Protein AF-A0A6U9TUX7-F1 (afdb_monomer)

Structure (mmCIF, N/CA/C/O backbone):
data_AF-A0A6U9TUX7-F1
#
_entry.id   AF-A0A6U9TUX7-F1
#
loop_
_atom_site.group_PDB
_atom_site.id
_atom_site.type_symbol
_atom_site.label_atom_id
_atom_site.label_alt_id
_atom_site.label_comp_id
_atom_site.label_asym_id
_atom_site.label_entity_id
_atom_site.label_seq_id
_atom_site.pdbx_PDB_ins_code
_atom_site.Cartn_x
_atom_site.Cartn_y
_atom_site.Cartn_z
_atom_site.occupancy
_atom_site.B_iso_or_equiv
_atom_site.auth_seq_id
_atom_site.auth_comp_id
_atom_site.auth_asym_id
_atom_site.auth_atom_id
_atom_site.pdbx_PDB_model_num
ATOM 1 N N . ASP A 1 1 ? -44.019 42.813 38.191 1.00 37.12 1 ASP A N 1
ATOM 2 C CA . ASP A 1 1 ? -45.471 42.602 38.228 1.00 37.12 1 ASP A CA 1
ATOM 3 C C . ASP A 1 1 ? -46.023 42.311 36.847 1.00 37.12 1 ASP A C 1
ATOM 5 O O . ASP A 1 1 ? -45.938 43.153 35.969 1.00 37.12 1 ASP A O 1
ATOM 9 N N . GLN A 1 2 ? -46.451 41.054 36.712 1.00 35.84 2 GLN A N 1
ATOM 10 C CA . GLN A 1 2 ? -47.570 40.466 35.961 1.00 35.84 2 GLN A CA 1
ATOM 11 C C . GLN A 1 2 ? -48.040 40.980 34.583 1.00 35.84 2 GLN A C 1
ATOM 13 O O . GLN A 1 2 ? -48.260 42.166 34.364 1.00 35.84 2 GLN A O 1
ATOM 18 N N . SER A 1 3 ? -48.413 39.961 33.789 1.00 36.44 3 SER A N 1
ATOM 19 C CA . SER A 1 3 ? -49.517 39.830 32.807 1.00 36.44 3 SER A CA 1
ATOM 20 C C . SER A 1 3 ? -49.050 39.675 31.349 1.00 36.44 3 SER A C 1
ATOM 22 O O . SER A 1 3 ? -48.390 40.550 30.807 1.00 36.44 3 SER A O 1
ATOM 24 N N . GLU A 1 4 ? -49.078 38.468 30.766 1.00 45.88 4 GLU A N 1
ATOM 25 C CA . GLU A 1 4 ? -50.211 37.635 30.280 1.00 45.88 4 GLU A CA 1
ATOM 26 C C . GLU A 1 4 ? -50.813 38.077 28.927 1.00 45.88 4 GLU A C 1
ATOM 28 O O . GLU A 1 4 ? -51.352 39.169 28.798 1.00 45.88 4 GLU A O 1
ATOM 33 N N . SER A 1 5 ? -50.761 37.180 27.929 1.00 39.22 5 SER A N 1
ATOM 34 C CA . SER A 1 5 ? -51.837 36.787 26.976 1.00 39.22 5 SER A CA 1
ATOM 35 C C . SER A 1 5 ? -51.189 35.979 25.829 1.00 39.22 5 SER A C 1
ATOM 37 O O . SER A 1 5 ? -50.202 36.415 25.251 1.00 39.22 5 SER A O 1
ATOM 39 N N . VAL A 1 6 ? -51.435 34.673 25.664 1.00 38.38 6 VAL A N 1
ATOM 40 C CA . VAL A 1 6 ? -52.617 33.936 25.148 1.00 38.38 6 VAL A CA 1
ATOM 41 C C . VAL A 1 6 ? -52.826 34.083 23.626 1.00 38.38 6 VAL A C 1
ATOM 43 O O . VAL A 1 6 ? -52.780 35.173 23.073 1.00 38.38 6 VAL A O 1
ATOM 46 N N . ALA A 1 7 ? -53.021 32.918 22.991 1.00 37.53 7 ALA A N 1
ATOM 47 C CA . ALA A 1 7 ? -53.020 32.572 21.560 1.00 37.53 7 ALA A CA 1
ATOM 48 C C . ALA A 1 7 ? -54.202 33.152 20.733 1.00 37.53 7 ALA A C 1
ATOM 50 O O . ALA A 1 7 ? -55.042 33.844 21.310 1.00 37.53 7 ALA A O 1
ATOM 51 N N . PRO A 1 8 ? -54.327 32.863 19.409 1.00 52.88 8 PRO A N 1
ATOM 52 C CA . PRO A 1 8 ? -54.899 31.573 18.970 1.00 52.88 8 PRO A CA 1
ATOM 53 C C . PRO A 1 8 ? -54.419 30.999 17.610 1.00 52.88 8 PRO A C 1
ATOM 55 O O . PRO A 1 8 ? -53.768 31.647 16.796 1.00 52.88 8 PRO A O 1
ATOM 58 N N . LEU A 1 9 ? -54.814 29.736 17.407 1.00 42.41 9 LEU A N 1
ATOM 59 C CA . LEU A 1 9 ? -54.862 28.950 16.168 1.00 42.41 9 LEU A CA 1
ATOM 60 C C . LEU A 1 9 ? -55.749 29.586 15.084 1.00 42.41 9 LEU A C 1
ATOM 62 O O . LEU A 1 9 ? -56.816 30.095 15.419 1.00 42.41 9 LEU A O 1
ATOM 66 N N . ASP A 1 10 ? -55.422 29.360 13.804 1.00 34.91 10 ASP A N 1
ATOM 67 C CA . ASP A 1 10 ? -56.459 29.143 12.787 1.00 34.91 10 ASP A CA 1
ATOM 68 C C . ASP A 1 10 ? -56.016 28.212 11.642 1.00 34.91 10 ASP A C 1
ATOM 70 O O . ASP A 1 10 ? -54.842 28.133 11.277 1.00 34.91 10 ASP A O 1
ATOM 74 N N . ARG A 1 11 ? -56.991 27.461 11.124 1.00 39.28 11 ARG A N 1
ATOM 75 C CA . ARG A 1 11 ? -56.898 26.442 10.069 1.00 39.28 11 ARG A CA 1
ATOM 76 C C . ARG A 1 11 ? -57.222 27.057 8.703 1.00 39.28 11 ARG A C 1
ATOM 78 O O . ARG A 1 11 ? -58.101 27.900 8.597 1.00 39.28 11 ARG A O 1
ATOM 85 N N . GLY A 1 12 ? -56.650 26.510 7.630 1.00 28.91 12 GLY A N 1
ATOM 86 C CA . GLY A 1 12 ? -57.128 26.756 6.265 1.00 28.91 12 GLY A CA 1
ATOM 87 C C . GLY A 1 12 ? -56.536 25.771 5.260 1.00 28.91 12 GLY A C 1
ATOM 88 O O . GLY A 1 12 ? -55.324 25.688 5.116 1.00 28.91 12 GLY A O 1
ATOM 89 N N . ALA A 1 13 ? -57.401 24.996 4.607 1.00 33.38 13 ALA A N 1
ATOM 90 C CA . ALA A 1 13 ? -57.084 23.932 3.656 1.00 33.38 13 ALA A CA 1
ATOM 91 C C . ALA A 1 13 ? -57.225 24.383 2.183 1.00 33.38 13 ALA A C 1
ATOM 93 O O . ALA A 1 13 ? -57.753 25.459 1.914 1.00 33.38 13 ALA A O 1
ATOM 94 N N . THR A 1 14 ? -56.872 23.464 1.261 1.00 31.52 14 THR A N 1
ATOM 95 C CA . THR A 1 14 ? -57.057 23.441 -0.221 1.00 31.52 14 THR A CA 1
ATOM 96 C C . THR A 1 14 ? -56.162 24.401 -1.027 1.00 31.52 14 THR A C 1
ATOM 98 O O . THR A 1 14 ? -56.011 25.551 -0.660 1.00 31.52 14 THR A O 1
ATOM 101 N N . SER A 1 15 ? -55.489 24.027 -2.126 1.00 28.44 15 SER A N 1
ATOM 102 C CA . SER A 1 15 ? -55.897 23.190 -3.264 1.00 28.44 15 SER A CA 1
ATOM 103 C C . SER A 1 15 ? -54.689 22.769 -4.129 1.00 28.44 15 SER A C 1
ATOM 105 O O . SER A 1 15 ? -53.677 23.460 -4.187 1.00 28.44 15 SER A O 1
ATOM 107 N N . MET A 1 16 ? -54.863 21.658 -4.851 1.00 30.86 16 MET A N 1
ATOM 108 C CA . MET A 1 16 ? -53.986 21.083 -5.874 1.00 30.86 16 MET A CA 1
ATOM 109 C C . MET A 1 16 ? -53.647 22.049 -7.023 1.00 30.86 16 MET A C 1
ATOM 111 O O . MET A 1 16 ? -54.524 22.744 -7.532 1.00 30.86 16 MET A O 1
ATOM 115 N N . SER A 1 17 ? -52.415 21.966 -7.529 1.00 29.80 17 SER A N 1
ATOM 116 C CA . SER A 1 17 ? -52.140 22.069 -8.965 1.00 29.80 17 SER A CA 1
ATOM 117 C C . SER A 1 17 ? -50.951 21.181 -9.333 1.00 29.80 17 SER A C 1
ATOM 119 O O . SER A 1 17 ? -49.927 21.127 -8.657 1.00 29.80 17 SER A O 1
ATOM 121 N N . THR A 1 18 ? -51.178 20.393 -10.372 1.00 32.88 18 THR A N 1
ATOM 122 C CA . THR A 1 18 ? -50.268 19.464 -11.025 1.00 32.88 18 THR A CA 1
ATOM 123 C C . THR A 1 18 ? -49.424 20.218 -12.042 1.00 32.88 18 THR A C 1
ATOM 125 O O . THR A 1 18 ? -49.983 20.702 -13.021 1.00 32.88 18 THR A O 1
ATOM 128 N N . GLU A 1 19 ? -48.102 20.226 -11.889 1.00 29.78 19 GLU A N 1
ATOM 129 C CA . GLU A 1 19 ? -47.196 20.438 -13.021 1.00 29.78 19 GLU A CA 1
ATOM 130 C C . GLU A 1 19 ? -46.055 19.423 -12.986 1.00 29.78 19 GLU A C 1
ATOM 132 O O . GLU A 1 19 ? -45.085 19.501 -12.234 1.00 29.78 19 GLU A O 1
ATOM 137 N N . SER A 1 20 ? -46.221 18.424 -13.846 1.00 31.47 20 SER A N 1
ATOM 138 C CA . SER A 1 20 ? -45.180 17.537 -14.325 1.00 31.47 20 SER A CA 1
ATOM 139 C C . SER A 1 20 ? -44.205 18.324 -15.204 1.00 31.47 20 SER A C 1
ATOM 141 O O . SER A 1 20 ? -44.568 18.744 -16.302 1.00 31.47 20 SER A O 1
ATOM 143 N N . SER A 1 21 ? -42.944 18.444 -14.792 1.00 31.64 21 SER A N 1
ATOM 144 C CA . SER A 1 21 ? -41.850 18.659 -15.742 1.00 31.64 21 SER A CA 1
ATOM 145 C C . SER A 1 21 ? -40.782 17.591 -15.525 1.00 31.64 21 SER A C 1
ATOM 147 O O . SER A 1 21 ? -39.912 17.661 -14.660 1.00 31.64 21 SER A O 1
ATOM 149 N N . GLY A 1 22 ? -40.907 16.524 -16.314 1.00 33.47 22 GLY A N 1
ATOM 150 C CA . GLY A 1 22 ? -39.870 15.521 -16.460 1.00 33.47 22 GLY A CA 1
ATOM 151 C C . GLY A 1 22 ? -38.689 16.126 -17.210 1.00 33.47 22 GLY A C 1
ATOM 152 O O . GLY A 1 22 ? -38.724 16.251 -18.430 1.00 33.47 22 GLY A O 1
ATOM 153 N N . LYS A 1 23 ? -37.624 16.466 -16.484 1.00 29.89 23 LYS A N 1
ATOM 154 C CA . LYS A 1 23 ? -36.278 16.580 -17.052 1.00 29.89 23 LYS A CA 1
ATOM 155 C C . LYS A 1 23 ? -35.500 15.327 -16.673 1.00 29.89 23 LYS A C 1
ATOM 157 O O . LYS A 1 23 ? -34.828 15.263 -15.650 1.00 29.89 23 LYS A O 1
ATOM 162 N N . SER A 1 24 ? -35.640 14.308 -17.517 1.00 29.78 24 SER A N 1
ATOM 163 C CA . SER A 1 24 ? -34.756 13.147 -17.540 1.00 29.78 24 SER A CA 1
ATOM 164 C C . SER A 1 24 ? -33.370 13.617 -17.989 1.00 29.78 24 SER A C 1
ATOM 166 O O . SER A 1 24 ? -33.094 13.749 -19.181 1.00 29.78 24 SER A O 1
ATOM 168 N N . HIS A 1 25 ? -32.494 13.916 -17.030 1.00 29.45 25 HIS A N 1
ATOM 169 C CA . HIS A 1 25 ? -31.063 13.928 -17.293 1.00 29.45 25 HIS A CA 1
ATOM 170 C C . HIS A 1 25 ? -30.615 12.473 -17.446 1.00 29.45 25 HIS A C 1
ATOM 172 O O . HIS A 1 25 ? -30.308 11.785 -16.475 1.00 29.45 25 HIS A O 1
ATOM 178 N N . ASN A 1 26 ? -30.596 12.006 -18.695 1.00 27.42 26 ASN A N 1
ATOM 179 C CA . ASN A 1 26 ? -29.878 10.807 -19.110 1.00 27.42 26 ASN A CA 1
ATOM 180 C C . ASN A 1 26 ? -28.367 11.053 -18.953 1.00 27.42 26 ASN A C 1
ATOM 182 O O . ASN A 1 26 ? -27.644 11.285 -19.920 1.00 27.42 26 ASN A O 1
ATOM 186 N N . LEU A 1 27 ? -27.875 11.010 -17.714 1.00 32.66 27 LEU A N 1
ATOM 187 C CA . LEU A 1 27 ? -26.478 10.689 -17.459 1.00 32.66 27 LEU A CA 1
ATOM 188 C C . LEU A 1 27 ? -26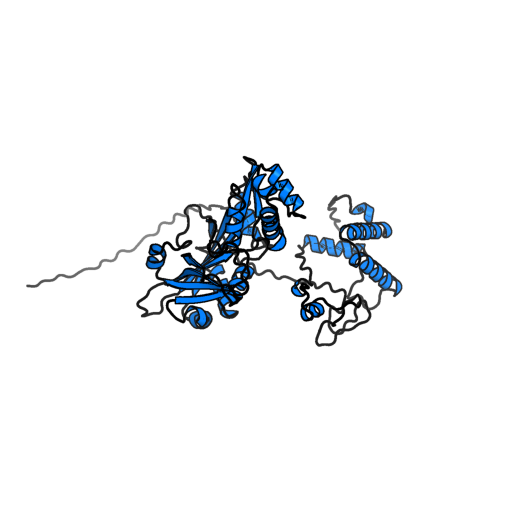.326 9.211 -17.799 1.00 32.66 27 LEU A C 1
ATOM 190 O O . LEU A 1 27 ? -26.900 8.354 -17.127 1.00 32.66 27 LEU A O 1
ATOM 194 N N . GLY A 1 28 ? -25.614 8.926 -18.889 1.00 28.08 28 GLY A N 1
ATOM 195 C CA . GLY A 1 28 ? -25.338 7.573 -19.356 1.00 28.08 28 GLY A CA 1
ATOM 196 C C . GLY A 1 28 ? -24.669 6.740 -18.265 1.00 28.08 28 GLY A C 1
ATOM 197 O O . GLY A 1 28 ? -23.447 6.712 -18.149 1.00 28.08 28 GLY A O 1
ATOM 198 N N . ARG A 1 29 ? -25.479 6.047 -17.461 1.00 33.28 29 ARG A N 1
ATOM 199 C CA . ARG A 1 29 ? -25.036 5.047 -16.493 1.00 33.28 29 ARG A CA 1
ATOM 200 C C . ARG A 1 29 ? -24.576 3.823 -17.268 1.00 33.28 29 ARG A C 1
ATOM 202 O O . ARG A 1 29 ? -25.383 2.997 -17.681 1.00 33.28 29 ARG A O 1
ATOM 209 N N . ARG A 1 30 ? -23.267 3.706 -17.471 1.00 31.27 30 ARG A N 1
ATOM 210 C CA . ARG A 1 30 ? -22.653 2.445 -17.885 1.00 31.27 30 ARG A CA 1
ATOM 211 C C . ARG A 1 30 ? -22.274 1.672 -16.629 1.00 31.27 30 ARG A C 1
ATOM 213 O O . ARG A 1 30 ? -21.328 2.031 -15.938 1.00 31.27 30 ARG A O 1
ATOM 220 N N . SER A 1 31 ? -23.058 0.640 -16.331 1.00 32.00 31 SER A N 1
ATOM 221 C CA . SER A 1 31 ? -22.657 -0.434 -15.425 1.00 32.00 31 SER A CA 1
ATOM 222 C C . SER A 1 31 ? -21.569 -1.247 -16.130 1.00 32.00 31 SER A C 1
ATOM 224 O O . SER A 1 31 ? -21.747 -1.640 -17.283 1.00 32.00 31 SER A O 1
ATOM 226 N N . LEU A 1 32 ? -20.422 -1.430 -15.479 1.00 31.48 32 LEU A N 1
ATOM 227 C CA . LEU A 1 32 ? -19.324 -2.259 -15.973 1.00 31.48 32 LEU A CA 1
ATOM 228 C C . LEU A 1 32 ? -19.167 -3.444 -15.019 1.00 31.48 32 LEU A C 1
ATOM 230 O O . LEU A 1 32 ? -19.036 -3.240 -13.816 1.00 31.48 32 LEU A O 1
ATOM 234 N N . SER A 1 33 ? -19.206 -4.661 -15.566 1.00 32.78 33 SER A N 1
ATOM 235 C CA . SER A 1 33 ? -19.021 -5.909 -14.814 1.00 32.78 33 SER A CA 1
ATOM 236 C C . SER A 1 33 ? -17.537 -6.303 -14.752 1.00 32.78 33 SER A C 1
ATOM 238 O O . SER A 1 33 ? -16.807 -6.130 -15.728 1.00 32.78 33 SER A O 1
ATOM 240 N N . ALA A 1 34 ? -17.113 -6.854 -13.613 1.00 38.94 34 ALA A N 1
ATOM 241 C CA . ALA A 1 34 ? -15.728 -6.986 -13.150 1.00 38.94 34 ALA A CA 1
ATOM 242 C C . ALA A 1 34 ? -14.791 -7.983 -13.868 1.00 38.94 34 ALA A C 1
ATOM 244 O O . ALA A 1 34 ? -15.179 -9.099 -14.216 1.00 38.94 34 ALA A O 1
ATOM 245 N N . ALA A 1 35 ? -13.507 -7.618 -13.899 1.00 31.94 35 ALA A N 1
ATOM 246 C CA . ALA A 1 35 ? -12.384 -8.441 -13.438 1.00 31.94 35 ALA A CA 1
ATOM 247 C C . ALA A 1 35 ? -11.188 -7.494 -13.188 1.00 31.94 35 ALA A C 1
ATOM 249 O O . ALA A 1 35 ? -10.764 -6.816 -14.121 1.00 31.94 35 ALA A O 1
ATOM 250 N N . ASN A 1 36 ? -10.670 -7.455 -11.949 1.00 41.56 36 ASN A N 1
ATOM 251 C CA . ASN A 1 36 ? -9.568 -6.620 -11.409 1.00 41.56 36 ASN A CA 1
ATOM 252 C C . ASN A 1 36 ? -10.001 -5.338 -10.666 1.00 41.56 36 ASN A C 1
ATOM 254 O O . ASN A 1 36 ? -9.870 -4.226 -11.174 1.00 41.56 36 ASN A O 1
ATOM 258 N N . ASP A 1 37 ? -10.426 -5.482 -9.410 1.00 46.00 37 ASP A N 1
ATOM 259 C CA . ASP A 1 37 ? -11.011 -4.392 -8.607 1.00 46.00 37 ASP A CA 1
ATOM 260 C C . ASP A 1 37 ? -10.024 -3.346 -8.047 1.00 46.00 37 ASP A C 1
ATOM 262 O O . ASP A 1 37 ? -10.458 -2.396 -7.405 1.00 46.00 37 ASP A O 1
ATOM 266 N N . LEU A 1 38 ? -8.720 -3.432 -8.345 1.00 45.34 38 LEU A N 1
ATOM 267 C CA . LEU A 1 38 ? -7.813 -2.273 -8.251 1.00 45.34 38 LEU A CA 1
ATOM 268 C C . LEU A 1 38 ? -7.415 -1.701 -9.620 1.00 45.34 38 LEU A C 1
ATOM 270 O O . LEU A 1 38 ? -7.101 -0.519 -9.705 1.00 45.34 38 LEU A O 1
ATOM 274 N N . GLN A 1 39 ? -7.583 -2.427 -10.736 1.00 49.56 39 GLN A N 1
ATOM 275 C CA . GLN A 1 39 ? -7.437 -1.807 -12.064 1.00 49.56 39 GLN A CA 1
ATOM 276 C C . GLN A 1 39 ? -8.504 -0.734 -12.332 1.00 49.56 39 GLN A C 1
ATOM 278 O O . GLN A 1 39 ? -8.325 0.068 -13.242 1.00 49.56 39 GLN A O 1
ATOM 283 N N . ILE A 1 40 ? -9.599 -0.684 -11.568 1.00 46.38 40 ILE A N 1
ATOM 284 C CA . ILE A 1 40 ? -10.685 0.287 -11.766 1.00 46.38 40 ILE A CA 1
ATOM 285 C C . ILE A 1 40 ? -10.244 1.714 -11.394 1.00 46.38 40 ILE A C 1
ATOM 287 O O . ILE A 1 40 ? -10.511 2.641 -12.161 1.00 46.38 40 ILE A O 1
ATOM 291 N N . GLY A 1 41 ? -9.507 1.890 -10.289 1.00 43.38 41 GLY A N 1
ATOM 292 C CA . GLY A 1 41 ? -8.914 3.186 -9.927 1.00 43.38 41 GLY A CA 1
ATOM 293 C C . GLY A 1 41 ? -7.841 3.617 -10.929 1.00 43.38 41 GLY A C 1
ATOM 294 O O . GLY A 1 41 ? -7.868 4.733 -11.447 1.00 43.38 41 GLY A O 1
ATOM 295 N N . TRP A 1 42 ? -6.972 2.682 -11.316 1.00 48.12 42 TRP A N 1
ATOM 296 C CA . TRP A 1 42 ? -5.866 2.938 -12.242 1.00 48.12 42 TRP A CA 1
ATOM 297 C C . TRP A 1 42 ? -6.324 3.224 -13.680 1.00 48.12 42 TRP A C 1
ATOM 299 O O . TRP A 1 42 ? -5.827 4.154 -14.313 1.00 48.12 42 TRP A O 1
ATOM 309 N N . ARG A 1 43 ? -7.320 2.494 -14.206 1.00 49.06 43 ARG A N 1
ATOM 310 C CA . ARG A 1 43 ? -7.875 2.761 -15.545 1.00 49.06 43 ARG A CA 1
ATOM 311 C C . ARG A 1 43 ? -8.562 4.121 -15.612 1.00 49.06 43 ARG A C 1
ATOM 313 O O . ARG A 1 43 ? -8.459 4.768 -16.648 1.00 49.06 43 ARG A O 1
ATOM 320 N N . ARG A 1 44 ? -9.231 4.574 -14.541 1.00 45.78 44 ARG A N 1
ATOM 321 C CA . ARG A 1 44 ? -9.832 5.919 -14.498 1.00 45.78 44 ARG A CA 1
ATOM 322 C C . ARG A 1 44 ? -8.801 7.020 -14.279 1.00 45.78 44 ARG A C 1
ATOM 324 O O . ARG A 1 44 ? -8.909 8.039 -14.947 1.00 45.78 44 ARG A O 1
ATOM 331 N N . SER A 1 45 ? -7.788 6.822 -13.436 1.00 50.44 45 SER A N 1
ATOM 332 C CA . SER A 1 45 ? -6.722 7.820 -13.275 1.00 50.44 45 SER A CA 1
ATOM 333 C C . SER A 1 45 ? -5.919 8.016 -14.573 1.00 50.44 45 SER A C 1
ATOM 335 O O . SER A 1 45 ? -5.631 9.149 -14.954 1.00 50.44 45 SER A O 1
ATOM 337 N N . ASN A 1 46 ? -5.725 6.957 -15.370 1.00 50.94 46 ASN A N 1
ATOM 338 C CA . ASN A 1 46 ? -5.206 7.083 -16.741 1.00 50.94 46 ASN A CA 1
ATOM 339 C C . ASN A 1 46 ? -6.144 7.853 -17.694 1.00 50.94 46 ASN A C 1
ATOM 341 O O . ASN A 1 46 ? -5.692 8.369 -18.712 1.00 50.94 46 ASN A O 1
ATOM 345 N N . MET A 1 47 ? -7.448 7.951 -17.402 1.00 46.31 47 MET A N 1
ATOM 346 C CA . MET A 1 47 ? -8.348 8.828 -18.165 1.00 46.31 47 MET A CA 1
ATOM 347 C C . MET A 1 47 ? -8.227 10.297 -17.754 1.00 46.31 47 MET A C 1
ATOM 349 O O . MET A 1 47 ? -8.551 11.161 -18.566 1.00 46.31 47 MET A O 1
ATOM 353 N N . ILE A 1 48 ? -7.789 10.571 -16.523 1.00 55.97 48 ILE A N 1
ATOM 354 C CA . ILE A 1 48 ? -7.654 11.930 -15.984 1.00 55.97 48 ILE A CA 1
ATOM 355 C C . ILE A 1 48 ? -6.307 12.534 -16.389 1.00 55.97 48 ILE A C 1
ATOM 357 O O . ILE A 1 48 ? -6.267 13.695 -16.775 1.00 55.97 48 ILE A O 1
ATOM 361 N N . ASN A 1 49 ? -5.243 11.728 -16.425 1.00 64.81 49 ASN A N 1
ATOM 362 C CA . ASN A 1 49 ? -3.914 12.148 -16.866 1.00 64.81 49 ASN A CA 1
ATOM 363 C C . ASN A 1 49 ? -3.452 11.325 -18.074 1.00 64.81 49 ASN A C 1
ATOM 365 O O . ASN A 1 49 ? -2.608 10.441 -17.947 1.00 64.81 49 ASN A O 1
ATOM 369 N N . LYS A 1 50 ? -3.974 11.650 -19.266 1.00 72.44 50 LYS A N 1
ATOM 370 C CA . LYS A 1 50 ? -3.485 11.093 -20.549 1.00 72.44 50 LYS A CA 1
ATOM 371 C C . LYS A 1 50 ? -2.014 11.415 -20.839 1.00 72.44 50 LYS A C 1
ATOM 373 O O . LYS A 1 50 ? -1.470 10.916 -21.814 1.00 72.44 50 LYS A O 1
ATOM 378 N N . GLU A 1 51 ? -1.407 12.270 -20.029 1.00 91.50 51 GLU A N 1
ATOM 379 C CA . GLU A 1 51 ? -0.036 12.730 -20.199 1.00 91.50 51 GLU A CA 1
ATOM 380 C C . GLU A 1 51 ? 1.000 11.732 -19.690 1.00 91.50 51 GLU A C 1
ATOM 382 O O . GLU A 1 51 ? 2.151 11.864 -20.065 1.00 91.50 51 GLU A O 1
ATOM 387 N N . TRP A 1 52 ? 0.632 10.741 -18.871 1.00 94.69 52 TRP A N 1
ATOM 388 C CA . TRP A 1 52 ? 1.606 9.828 -18.269 1.00 94.69 52 TRP A CA 1
ATOM 389 C C . TRP A 1 52 ? 1.426 8.403 -18.774 1.00 94.69 52 TRP A C 1
ATOM 391 O O . TRP A 1 52 ? 0.387 7.771 -18.565 1.00 94.69 52 TRP A O 1
ATOM 401 N N . GLU A 1 53 ? 2.466 7.889 -19.420 1.00 95.12 53 GLU A N 1
ATOM 402 C CA . GLU A 1 53 ? 2.506 6.549 -19.977 1.00 95.12 53 GLU A CA 1
ATOM 403 C C . GLU A 1 53 ? 3.332 5.626 -19.079 1.00 95.12 53 GLU A C 1
ATOM 405 O O . GLU A 1 53 ? 4.488 5.910 -18.762 1.00 95.12 53 GLU A O 1
ATOM 410 N N . PRO A 1 54 ? 2.762 4.503 -18.629 1.00 94.88 54 PRO A N 1
ATOM 411 C CA . PRO A 1 54 ? 3.514 3.555 -17.834 1.00 94.88 54 PRO A CA 1
ATOM 412 C C . PRO A 1 54 ? 4.494 2.736 -18.665 1.00 94.88 54 PRO A C 1
ATOM 414 O O . PRO A 1 54 ? 4.124 2.213 -19.717 1.00 94.88 54 PRO A O 1
ATOM 417 N N . PHE A 1 55 ? 5.685 2.493 -18.120 1.00 95.38 55 PHE A N 1
ATOM 418 C CA . PHE A 1 55 ? 6.598 1.519 -18.709 1.00 95.38 55 PHE A CA 1
ATOM 419 C C . PHE A 1 55 ? 6.035 0.096 -18.620 1.00 95.38 55 PHE A C 1
ATOM 421 O O . PHE A 1 55 ? 5.289 -0.262 -17.697 1.00 95.38 55 PHE A O 1
ATOM 428 N N . ALA A 1 56 ? 6.419 -0.729 -19.596 1.00 91.12 56 ALA A N 1
ATOM 429 C CA . ALA A 1 56 ? 6.258 -2.172 -19.502 1.00 91.12 56 ALA A CA 1
ATOM 430 C C . ALA A 1 56 ? 7.068 -2.718 -18.315 1.00 91.12 56 ALA A C 1
ATOM 432 O O . ALA A 1 56 ? 7.987 -2.072 -17.813 1.00 91.12 56 ALA A O 1
ATOM 433 N N . ARG A 1 57 ? 6.726 -3.926 -17.855 1.00 90.38 57 ARG A N 1
ATOM 434 C CA . ARG A 1 57 ? 7.470 -4.573 -16.771 1.00 90.38 57 ARG A CA 1
ATOM 435 C C . ARG A 1 57 ? 8.926 -4.779 -17.203 1.00 90.38 57 ARG A C 1
ATOM 437 O O . ARG A 1 57 ? 9.166 -5.405 -18.231 1.00 90.38 57 ARG A O 1
ATOM 444 N N . PHE A 1 58 ? 9.864 -4.297 -16.393 1.00 93.69 58 PHE A N 1
ATOM 445 C CA . PHE A 1 58 ? 11.290 -4.536 -16.601 1.00 93.69 58 PHE A CA 1
ATOM 446 C C . PHE A 1 58 ? 11.622 -6.017 -16.415 1.00 93.69 58 PHE A C 1
ATOM 448 O O . PHE A 1 58 ? 11.092 -6.668 -15.511 1.00 93.69 58 PHE A O 1
ATOM 455 N N . SER A 1 59 ? 12.488 -6.547 -17.277 1.00 93.75 59 SER A N 1
ATOM 456 C CA . SER A 1 59 ? 12.952 -7.935 -17.209 1.00 93.75 59 SER A CA 1
ATOM 457 C C . SER A 1 59 ? 14.301 -8.066 -16.502 1.00 93.75 59 SER A C 1
ATOM 459 O O . SER A 1 59 ? 14.633 -9.137 -15.996 1.00 93.75 59 SER A O 1
ATOM 461 N N . SER A 1 60 ? 15.057 -6.968 -16.429 1.00 96.75 60 SER A N 1
ATOM 462 C CA . SER A 1 60 ? 16.382 -6.906 -15.822 1.00 96.75 60 SER A CA 1
ATOM 463 C C . SER A 1 60 ? 16.688 -5.524 -15.225 1.00 96.75 60 SER A C 1
ATOM 465 O O . SER A 1 60 ? 15.986 -4.547 -15.490 1.00 96.75 60 SER A O 1
ATOM 467 N N . MET A 1 61 ? 17.766 -5.436 -14.436 1.00 97.88 61 MET A N 1
ATOM 468 C CA . MET A 1 61 ? 18.311 -4.150 -13.972 1.00 97.88 61 MET A CA 1
ATOM 469 C C . MET A 1 61 ? 18.874 -3.313 -15.132 1.00 97.88 61 MET A C 1
ATOM 471 O O . MET A 1 61 ? 18.741 -2.094 -15.116 1.00 97.88 61 MET A O 1
ATOM 475 N N . GLU A 1 62 ? 19.427 -3.957 -16.166 1.00 98.19 62 GLU A N 1
ATOM 476 C CA . GLU A 1 62 ? 19.936 -3.286 -17.372 1.00 98.19 62 GLU A CA 1
ATOM 477 C C . GLU A 1 62 ? 18.813 -2.548 -18.121 1.00 98.19 62 GLU A C 1
ATOM 479 O O . GLU A 1 62 ? 19.019 -1.441 -18.618 1.00 98.19 62 GLU A O 1
ATOM 484 N N . ASP A 1 63 ? 17.594 -3.104 -18.141 1.00 97.81 63 ASP A N 1
ATOM 485 C CA . ASP A 1 63 ? 16.434 -2.424 -18.733 1.00 97.81 63 ASP A CA 1
ATOM 486 C C . ASP A 1 63 ? 16.099 -1.123 -17.990 1.00 97.81 63 ASP A C 1
ATOM 488 O O . ASP A 1 63 ? 15.752 -0.117 -18.618 1.00 97.81 63 ASP A O 1
ATOM 492 N N . VAL A 1 64 ? 16.197 -1.138 -16.655 1.00 97.88 64 VAL A N 1
ATOM 493 C CA . VAL A 1 64 ? 15.955 0.039 -15.808 1.00 97.88 64 VAL A CA 1
ATOM 494 C C . VAL A 1 64 ? 17.041 1.079 -16.053 1.00 97.88 64 VAL A C 1
ATOM 496 O O . VAL A 1 64 ? 16.712 2.224 -16.352 1.00 97.88 64 VAL A O 1
ATOM 499 N N . GLU A 1 65 ? 18.314 0.680 -16.014 1.00 98.31 65 GLU A N 1
ATOM 500 C CA . GLU A 1 65 ? 19.455 1.559 -16.291 1.00 98.31 65 GLU A CA 1
ATOM 501 C C . GLU A 1 65 ? 19.323 2.228 -17.667 1.00 98.31 65 GLU A C 1
ATOM 503 O O . GLU A 1 65 ? 19.374 3.454 -17.789 1.00 98.31 65 GLU A O 1
ATOM 508 N N . LYS A 1 66 ? 19.075 1.433 -18.714 1.00 98.31 66 LYS A N 1
ATOM 509 C CA . LYS A 1 66 ? 18.881 1.933 -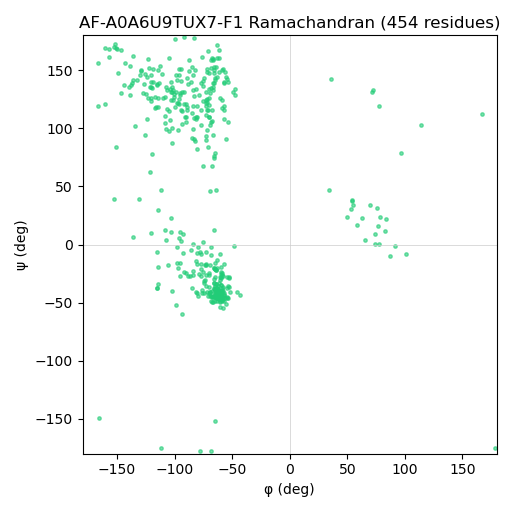20.078 1.00 98.31 66 LYS A CA 1
ATOM 510 C C . LYS A 1 66 ? 17.708 2.905 -20.160 1.00 98.31 66 LYS A C 1
ATOM 512 O O . LYS A 1 66 ? 17.796 3.912 -20.860 1.00 98.31 66 LYS A O 1
ATOM 517 N N . THR A 1 67 ? 16.622 2.625 -19.442 1.00 97.94 67 THR A N 1
ATOM 518 C CA . THR A 1 67 ? 15.467 3.526 -19.363 1.00 97.94 67 THR A CA 1
ATOM 519 C C . THR A 1 67 ? 15.846 4.847 -18.698 1.00 97.94 67 THR A C 1
ATOM 521 O O . THR A 1 67 ? 15.544 5.898 -19.253 1.00 97.94 67 THR A O 1
ATOM 524 N N . MET A 1 68 ? 16.579 4.827 -17.581 1.00 98.19 68 MET A N 1
ATOM 525 C CA . MET A 1 68 ? 17.063 6.050 -16.930 1.00 98.19 68 MET A CA 1
ATOM 526 C C . MET A 1 68 ? 17.934 6.890 -17.876 1.00 98.19 68 MET A C 1
ATOM 528 O O . MET A 1 68 ? 17.704 8.091 -18.015 1.00 98.19 68 MET A O 1
ATOM 532 N N . ARG A 1 69 ? 18.873 6.264 -18.603 1.00 97.94 69 ARG A N 1
ATOM 533 C CA . ARG A 1 69 ? 19.728 6.964 -19.584 1.00 97.94 69 ARG A CA 1
ATOM 534 C C . ARG A 1 69 ? 18.925 7.576 -20.733 1.00 97.94 69 ARG A C 1
ATOM 536 O O . ARG A 1 69 ? 19.186 8.706 -21.126 1.00 97.94 69 ARG A O 1
ATOM 543 N N . ASN A 1 70 ? 17.921 6.867 -21.250 1.00 97.62 70 ASN A N 1
ATOM 544 C CA . ASN A 1 70 ? 17.077 7.365 -22.344 1.00 97.62 70 ASN A CA 1
ATOM 545 C C . ASN A 1 70 ? 16.218 8.579 -21.953 1.00 97.62 70 ASN A C 1
ATOM 547 O O . ASN A 1 70 ? 15.758 9.305 -22.832 1.00 97.62 70 ASN A O 1
ATOM 551 N N . HIS A 1 71 ? 15.996 8.787 -20.655 1.00 97.50 71 HIS A N 1
ATOM 552 C CA . HIS A 1 71 ? 15.168 9.861 -20.112 1.00 97.50 71 HIS A CA 1
ATOM 553 C C . HIS A 1 71 ? 15.983 10.874 -19.287 1.00 97.50 71 HIS A C 1
ATOM 555 O O . HIS A 1 71 ? 15.446 11.500 -18.375 1.00 97.50 71 HIS A O 1
ATOM 561 N N . ASN A 1 72 ? 17.269 11.055 -19.621 1.00 96.75 72 ASN A N 1
ATOM 562 C CA . ASN A 1 72 ? 18.178 12.048 -19.022 1.00 96.75 72 ASN A CA 1
ATOM 563 C C . ASN A 1 72 ? 18.270 11.960 -17.484 1.00 96.75 72 ASN A C 1
ATOM 565 O O . ASN A 1 72 ? 18.298 12.974 -16.784 1.00 96.75 72 ASN A O 1
ATOM 569 N N . CYS A 1 73 ? 18.242 10.738 -16.950 1.00 97.06 73 CYS A N 1
ATOM 570 C CA . CYS A 1 73 ? 18.417 10.442 -15.530 1.00 97.06 73 CYS A CA 1
ATOM 571 C C . CYS A 1 73 ? 19.751 9.706 -15.301 1.00 97.06 73 CYS A C 1
ATOM 573 O O . CYS A 1 73 ? 19.791 8.682 -14.619 1.00 97.06 73 CYS A O 1
ATOM 575 N N . GLU A 1 74 ? 20.850 10.195 -15.889 1.00 97.50 74 GLU A N 1
ATOM 576 C CA . GLU A 1 74 ? 22.171 9.546 -15.847 1.00 97.50 74 GLU A CA 1
ATOM 577 C C . GLU A 1 74 ? 22.679 9.354 -14.419 1.00 97.50 74 GLU A C 1
ATOM 579 O O . GLU A 1 74 ? 23.210 8.295 -14.112 1.00 97.50 74 GLU A O 1
ATOM 584 N N . ASN A 1 75 ? 22.422 10.313 -13.524 1.00 96.62 75 ASN A N 1
ATOM 585 C CA . ASN A 1 75 ? 22.802 10.200 -12.112 1.00 96.62 75 ASN A CA 1
ATOM 586 C C . ASN A 1 75 ? 22.193 8.960 -11.442 1.00 96.62 75 ASN A C 1
ATOM 588 O O . ASN A 1 75 ? 22.846 8.332 -10.619 1.00 96.62 75 ASN A O 1
ATOM 592 N N . VAL A 1 76 ? 20.954 8.606 -11.804 1.00 97.00 76 VAL A N 1
ATOM 593 C CA . VAL A 1 76 ? 20.288 7.397 -11.302 1.00 97.00 76 VAL A CA 1
ATOM 594 C C . VAL A 1 76 ? 20.841 6.163 -12.000 1.00 97.00 76 VAL A C 1
ATOM 596 O O . VAL A 1 76 ? 21.085 5.158 -11.349 1.00 97.00 76 VAL A O 1
ATOM 599 N N . ALA A 1 77 ? 21.062 6.232 -13.316 1.00 97.62 77 ALA A N 1
ATOM 600 C CA . ALA A 1 77 ? 21.625 5.125 -14.088 1.00 97.62 77 ALA A CA 1
ATOM 601 C C . ALA A 1 77 ? 23.042 4.732 -13.632 1.00 97.62 77 ALA A C 1
ATOM 603 O O . ALA A 1 77 ? 23.413 3.565 -13.708 1.00 97.62 77 ALA A O 1
ATOM 604 N N . ASP A 1 78 ? 23.828 5.707 -13.180 1.00 97.62 78 ASP A N 1
ATOM 605 C CA . ASP A 1 78 ? 25.205 5.525 -12.722 1.00 97.62 78 ASP A CA 1
ATOM 606 C C . ASP A 1 78 ? 25.299 5.108 -11.241 1.00 97.62 78 ASP A C 1
ATOM 608 O O . ASP A 1 78 ? 26.401 4.817 -10.774 1.00 97.62 78 ASP A O 1
ATOM 612 N N . ASP A 1 79 ? 24.174 5.043 -10.514 1.00 97.88 79 ASP A N 1
ATOM 613 C CA . ASP A 1 79 ? 24.072 4.514 -9.149 1.00 97.88 79 ASP A CA 1
ATOM 614 C C . ASP A 1 79 ? 23.465 3.092 -9.166 1.00 97.88 79 ASP A C 1
ATOM 616 O O . ASP A 1 79 ? 22.239 2.928 -9.241 1.00 97.88 79 ASP A O 1
ATOM 620 N N . PRO A 1 80 ? 24.293 2.031 -9.060 1.00 97.44 80 PRO A N 1
ATOM 621 C CA . PRO A 1 80 ? 23.810 0.654 -9.090 1.00 97.44 80 PRO A CA 1
ATOM 622 C C . PRO A 1 80 ? 22.827 0.327 -7.961 1.00 97.44 80 PRO A C 1
ATOM 624 O O . PRO A 1 80 ? 21.941 -0.505 -8.157 1.00 97.44 80 PRO A O 1
ATOM 627 N N . GLU A 1 81 ? 22.957 0.971 -6.795 1.00 96.44 81 GLU A N 1
ATOM 628 C CA . GLU A 1 81 ? 22.066 0.735 -5.657 1.00 96.44 81 GLU A CA 1
ATOM 629 C C . GLU A 1 81 ? 20.679 1.334 -5.934 1.00 96.44 81 GLU A C 1
ATOM 631 O O . GLU A 1 81 ? 19.660 0.691 -5.661 1.00 96.44 81 GLU A O 1
ATOM 636 N N . ALA A 1 82 ? 20.621 2.531 -6.530 1.00 97.31 82 ALA A N 1
ATOM 637 C CA . ALA A 1 82 ? 19.364 3.156 -6.942 1.00 97.31 82 ALA A CA 1
ATOM 638 C C . ALA A 1 82 ? 18.650 2.316 -8.013 1.00 97.31 82 ALA A C 1
ATOM 640 O O . ALA A 1 82 ? 17.453 2.037 -7.888 1.00 97.31 82 ALA A O 1
ATOM 641 N N . VAL A 1 83 ? 19.389 1.851 -9.030 1.00 98.12 83 VAL A N 1
ATOM 642 C CA . VAL A 1 83 ? 18.858 0.978 -10.092 1.00 98.12 83 VAL A CA 1
ATOM 643 C C . VAL A 1 83 ? 18.338 -0.340 -9.517 1.00 98.12 83 VAL A C 1
ATOM 645 O O . VAL A 1 83 ? 17.224 -0.754 -9.850 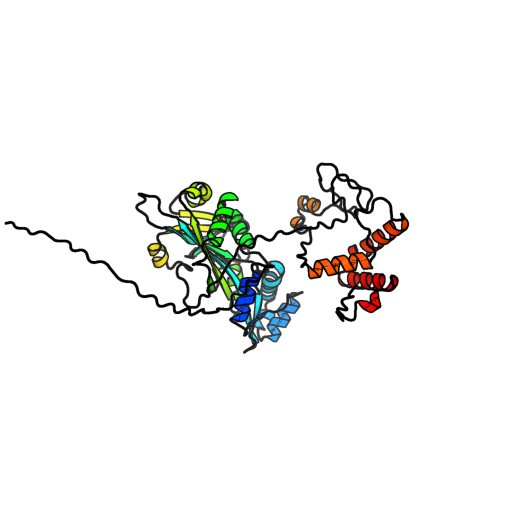1.00 98.12 83 VAL A O 1
ATOM 648 N N . GLU A 1 84 ? 19.095 -0.994 -8.631 1.00 97.56 84 GLU A N 1
ATOM 649 C CA . GLU A 1 84 ? 18.680 -2.250 -7.997 1.00 97.56 84 GLU A CA 1
ATOM 650 C C . GLU A 1 84 ? 17.409 -2.066 -7.156 1.00 97.56 84 GLU A C 1
ATOM 652 O O . GLU A 1 84 ? 16.463 -2.855 -7.278 1.00 97.56 84 GLU A O 1
ATOM 657 N N . LYS A 1 85 ? 17.346 -1.014 -6.329 1.00 96.56 85 LYS A N 1
ATOM 658 C CA . LYS A 1 85 ? 16.165 -0.713 -5.507 1.00 96.56 85 LYS A CA 1
ATOM 659 C C . LYS A 1 85 ? 14.949 -0.390 -6.367 1.00 96.56 85 LYS A C 1
ATOM 661 O O . LYS A 1 85 ? 13.881 -0.960 -6.129 1.00 96.56 85 LYS A O 1
ATOM 666 N N . LEU A 1 86 ? 15.096 0.449 -7.393 1.00 97.62 86 LEU A N 1
ATOM 667 C CA . LEU A 1 86 ? 14.010 0.762 -8.321 1.00 97.62 86 LEU A CA 1
ATOM 668 C C . LEU A 1 86 ? 13.524 -0.499 -9.050 1.00 97.62 86 LEU A C 1
ATOM 670 O O . LEU A 1 86 ? 12.315 -0.726 -9.164 1.00 97.62 86 LEU A O 1
ATOM 674 N N . TYR A 1 87 ? 14.440 -1.371 -9.482 1.00 97.75 87 TYR A N 1
ATOM 675 C CA . TYR A 1 87 ? 14.093 -2.663 -10.067 1.00 97.75 87 TYR A CA 1
ATOM 676 C C . TYR A 1 87 ? 13.320 -3.541 -9.071 1.00 97.75 87 TYR A C 1
ATOM 678 O O . TYR A 1 87 ? 12.244 -4.040 -9.409 1.00 97.75 87 TYR A O 1
ATOM 686 N N . LYS A 1 88 ? 13.797 -3.693 -7.825 1.00 96.19 88 LYS A N 1
ATOM 687 C CA . LYS A 1 88 ? 13.107 -4.449 -6.759 1.00 96.19 88 LYS A CA 1
ATOM 688 C C . LYS A 1 88 ? 11.690 -3.909 -6.534 1.00 96.19 88 LYS A C 1
ATOM 690 O O . LYS A 1 88 ? 10.752 -4.707 -6.507 1.00 96.19 88 LYS A O 1
ATOM 695 N N . MET A 1 89 ? 11.514 -2.591 -6.445 1.00 96.44 89 MET A N 1
ATOM 696 C CA . MET A 1 89 ? 10.210 -1.974 -6.170 1.00 96.44 89 MET A CA 1
ATOM 697 C C . MET A 1 89 ? 9.221 -2.089 -7.333 1.00 96.44 89 MET A C 1
ATOM 699 O O . MET A 1 89 ? 8.029 -2.310 -7.118 1.00 96.44 89 MET A O 1
ATOM 703 N N . THR A 1 90 ? 9.705 -1.990 -8.572 1.00 95.81 90 THR A N 1
ATOM 704 C CA . THR A 1 90 ? 8.852 -2.052 -9.771 1.00 95.81 90 THR A CA 1
ATOM 705 C C . THR A 1 90 ? 8.542 -3.477 -10.231 1.00 95.81 90 THR A C 1
ATOM 707 O O . THR A 1 90 ? 7.500 -3.713 -10.847 1.00 95.81 90 THR A O 1
ATOM 710 N N . THR A 1 91 ? 9.405 -4.454 -9.926 1.00 91.50 91 THR A N 1
ATOM 711 C CA . THR A 1 91 ? 9.259 -5.830 -10.436 1.00 91.50 91 THR A CA 1
ATOM 712 C C . THR A 1 91 ? 9.004 -6.893 -9.375 1.00 91.50 91 THR A C 1
ATOM 714 O O . THR A 1 91 ? 8.232 -7.815 -9.666 1.00 91.50 91 THR A O 1
ATOM 717 N N . LYS A 1 92 ? 9.631 -6.794 -8.191 1.00 89.19 92 LYS A N 1
ATOM 718 C CA . LYS A 1 92 ? 9.534 -7.793 -7.112 1.00 89.19 92 LYS A CA 1
ATOM 719 C C . LYS A 1 92 ? 8.433 -7.442 -6.113 1.00 89.19 92 LYS A C 1
ATOM 721 O O . LYS A 1 92 ? 7.504 -8.231 -5.977 1.00 89.19 92 LYS A O 1
ATOM 726 N N . SER A 1 93 ? 8.511 -6.284 -5.446 1.00 92.56 93 SER A N 1
ATOM 727 C CA . SER A 1 93 ? 7.455 -5.857 -4.507 1.00 92.56 93 SER A CA 1
ATOM 728 C C . SER A 1 93 ? 6.227 -5.318 -5.240 1.00 92.56 93 SER A C 1
ATOM 730 O O . SER A 1 93 ? 5.107 -5.451 -4.752 1.00 92.56 93 SER A O 1
ATOM 732 N N . GLN A 1 94 ? 6.433 -4.783 -6.451 1.00 94.75 94 GLN A N 1
ATOM 733 C CA . GLN A 1 94 ? 5.391 -4.165 -7.271 1.00 94.75 94 GLN A CA 1
ATOM 734 C C . GLN A 1 94 ? 4.646 -3.072 -6.495 1.00 94.75 94 GLN A C 1
ATOM 736 O O . GLN A 1 94 ? 3.431 -2.955 -6.603 1.00 94.75 94 GLN A O 1
ATOM 741 N N . GLU A 1 95 ? 5.357 -2.303 -5.676 1.00 96.06 95 GLU A N 1
ATOM 742 C CA . GLU A 1 95 ? 4.799 -1.197 -4.886 1.00 96.06 95 GLU A CA 1
ATOM 743 C C . GLU A 1 95 ? 4.812 0.122 -5.666 1.00 96.06 95 GLU A C 1
ATOM 745 O O . GLU A 1 95 ? 3.969 0.991 -5.441 1.00 96.06 95 GLU A O 1
ATOM 750 N N . LEU A 1 96 ? 5.747 0.254 -6.612 1.00 97.25 96 LEU A N 1
ATOM 751 C CA . LEU A 1 96 ? 5.908 1.428 -7.460 1.00 97.25 96 LEU A CA 1
ATOM 752 C C . LEU A 1 96 ? 5.812 1.066 -8.935 1.00 97.25 96 LEU A C 1
ATOM 754 O O . LEU A 1 96 ? 6.180 -0.024 -9.371 1.00 97.25 96 LEU A O 1
ATOM 758 N N . LYS A 1 97 ? 5.367 2.039 -9.722 1.00 96.38 97 LYS A N 1
ATOM 759 C CA . LYS A 1 97 ? 5.374 2.010 -11.177 1.00 96.38 97 LYS A CA 1
ATOM 760 C C . LYS A 1 97 ? 6.208 3.161 -11.706 1.00 96.38 97 LYS A C 1
ATOM 762 O O . LYS A 1 97 ? 6.015 4.287 -11.261 1.00 96.38 97 LYS A O 1
ATOM 767 N N . LEU A 1 98 ? 7.069 2.901 -12.684 1.00 97.75 98 LEU A N 1
ATOM 768 C CA . LEU A 1 98 ? 7.710 3.976 -13.432 1.00 97.75 98 LEU A CA 1
ATOM 769 C C . LEU A 1 98 ? 6.778 4.442 -14.557 1.00 97.75 98 LEU A C 1
ATOM 771 O O . LEU A 1 98 ? 6.220 3.622 -15.295 1.00 97.75 98 LEU A O 1
ATOM 775 N N . GLU A 1 99 ? 6.619 5.752 -14.690 1.00 97.75 99 GLU A N 1
ATOM 776 C CA . GLU A 1 99 ? 5.851 6.387 -15.759 1.00 97.75 99 GLU A CA 1
ATOM 777 C C . GLU A 1 99 ? 6.686 7.482 -16.423 1.00 97.75 99 GLU A C 1
ATOM 779 O O . GLU A 1 99 ? 7.524 8.110 -15.773 1.00 97.75 99 GLU A O 1
ATOM 784 N N . VAL A 1 100 ? 6.434 7.711 -17.709 1.00 97.50 100 VAL A N 1
ATOM 785 C CA . VAL A 1 100 ? 7.016 8.798 -18.495 1.00 97.50 100 VAL A CA 1
ATOM 786 C C . VAL A 1 100 ? 5.928 9.768 -18.929 1.00 97.50 100 VAL A C 1
ATOM 788 O O . VAL A 1 100 ? 4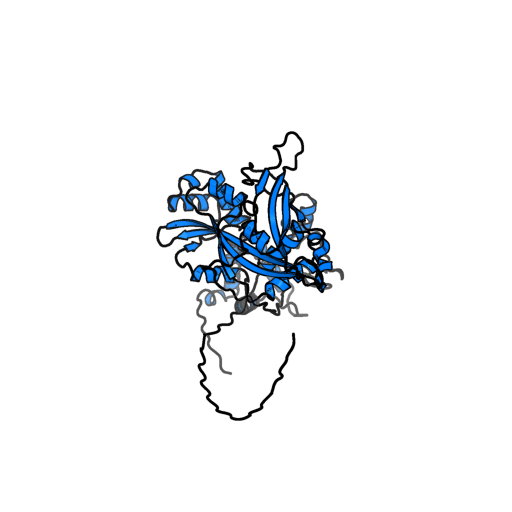.843 9.363 -19.342 1.00 97.50 100 VAL A O 1
ATOM 791 N N . SER A 1 101 ? 6.214 11.058 -18.840 1.00 96.75 101 SER A N 1
ATOM 792 C CA . SER A 1 101 ? 5.361 12.103 -19.387 1.00 96.75 101 SER A CA 1
ATOM 793 C C . SER A 1 101 ? 5.502 12.162 -20.910 1.00 96.75 101 SER A C 1
ATOM 795 O O . SER A 1 101 ? 6.589 12.368 -21.447 1.00 96.75 101 SER A O 1
ATOM 797 N N . ALA A 1 102 ? 4.392 12.029 -21.628 1.00 95.19 102 ALA A N 1
ATOM 798 C CA . ALA A 1 102 ? 4.324 12.183 -23.077 1.00 95.19 102 ALA A CA 1
ATOM 799 C C . ALA A 1 102 ? 4.635 13.621 -23.533 1.00 95.19 102 ALA A C 1
ATOM 801 O O . ALA A 1 102 ? 4.985 13.832 -24.694 1.00 95.19 102 ALA A O 1
ATOM 802 N N . ALA A 1 103 ? 4.497 14.612 -22.644 1.00 95.44 103 ALA A N 1
ATOM 803 C CA . ALA A 1 103 ? 4.698 16.020 -22.974 1.00 95.44 103 ALA A CA 1
ATOM 804 C C . ALA A 1 103 ? 6.181 16.422 -22.988 1.00 95.44 103 ALA A C 1
ATOM 806 O O . ALA A 1 103 ? 6.609 17.165 -23.870 1.00 95.44 103 ALA A O 1
ATOM 807 N N . ASP A 1 104 ? 6.960 15.936 -22.022 1.00 95.94 104 ASP A N 1
ATOM 808 C CA . ASP A 1 104 ? 8.337 16.390 -21.781 1.00 95.94 104 ASP A CA 1
ATOM 809 C C . ASP A 1 104 ? 9.335 15.252 -21.514 1.00 95.94 104 ASP A C 1
ATOM 811 O O . ASP A 1 104 ? 10.501 15.510 -21.229 1.00 95.94 104 ASP A O 1
ATOM 815 N N . SER A 1 105 ? 8.910 13.991 -21.655 1.00 96.12 105 SER A N 1
ATOM 816 C CA . SER A 1 105 ? 9.732 12.795 -21.419 1.00 96.12 105 SER A CA 1
ATOM 817 C C . SER A 1 105 ? 10.310 12.685 -20.003 1.00 96.12 105 SER A C 1
ATOM 819 O O . SER A 1 105 ? 11.230 11.892 -19.793 1.00 96.12 105 SER A O 1
ATOM 821 N N . THR A 1 106 ? 9.775 13.441 -19.037 1.00 97.12 106 THR A N 1
ATOM 822 C CA . THR A 1 106 ? 10.174 13.345 -17.628 1.00 97.12 106 THR A CA 1
ATOM 823 C C . THR A 1 106 ? 9.660 12.054 -17.001 1.00 97.12 106 THR A C 1
ATOM 825 O O . THR A 1 106 ? 8.613 11.529 -17.387 1.00 97.12 106 THR A O 1
ATOM 828 N N . LEU A 1 107 ? 10.410 11.521 -16.037 1.00 98.00 107 LEU A N 1
ATOM 829 C CA . LEU A 1 107 ? 10.046 10.309 -15.309 1.00 98.00 107 LEU A CA 1
ATOM 830 C C . LEU A 1 107 ? 9.357 10.643 -13.989 1.00 98.00 107 LEU A C 1
ATOM 832 O O . LEU A 1 107 ? 9.666 11.649 -13.360 1.00 98.00 107 LEU A O 1
ATOM 836 N N . ARG A 1 108 ? 8.482 9.750 -13.523 1.00 97.62 108 ARG A N 1
ATOM 837 C CA . ARG A 1 108 ? 8.009 9.722 -12.131 1.00 97.62 108 ARG A CA 1
ATOM 838 C C . ARG A 1 108 ? 7.828 8.294 -11.641 1.00 97.62 108 ARG A C 1
ATOM 840 O O . ARG A 1 108 ? 7.557 7.391 -12.434 1.00 97.62 108 ARG A O 1
ATOM 847 N N . CYS A 1 109 ? 7.896 8.109 -10.328 1.00 98.00 109 CYS A N 1
ATOM 848 C CA . CYS A 1 109 ? 7.487 6.868 -9.685 1.00 98.00 109 CYS A CA 1
ATOM 849 C C . CYS A 1 109 ? 6.120 7.047 -9.032 1.00 98.00 109 CYS A C 1
ATOM 851 O O . CYS A 1 109 ? 5.886 8.001 -8.290 1.00 98.00 109 CYS A O 1
ATOM 853 N N . ARG A 1 110 ? 5.215 6.110 -9.297 1.00 97.19 110 ARG A N 1
ATOM 854 C CA . ARG A 1 110 ? 3.829 6.162 -8.847 1.00 97.19 110 ARG A CA 1
ATOM 855 C C . ARG A 1 110 ? 3.474 4.961 -7.983 1.00 97.19 110 ARG A C 1
ATOM 857 O O . ARG A 1 110 ? 3.598 3.828 -8.443 1.00 97.19 110 ARG A O 1
ATOM 864 N N . GLY A 1 111 ? 3.012 5.211 -6.764 1.00 97.00 111 GLY A N 1
ATOM 865 C CA . GLY A 1 111 ? 2.477 4.207 -5.843 1.00 97.00 111 GLY A CA 1
ATOM 866 C C . GLY A 1 111 ? 0.976 4.370 -5.600 1.00 97.00 111 GLY A C 1
ATOM 867 O O . GLY A 1 111 ? 0.317 5.223 -6.199 1.00 97.00 111 GLY A O 1
ATOM 868 N N . CYS A 1 112 ? 0.426 3.553 -4.701 1.00 97.00 112 CYS A N 1
ATOM 869 C CA . CYS A 1 112 ? -0.974 3.646 -4.288 1.00 97.00 112 CYS A CA 1
ATOM 870 C C . CYS A 1 112 ? -1.120 3.475 -2.775 1.00 97.00 112 CYS A C 1
ATOM 872 O O . CYS A 1 112 ? -0.532 2.567 -2.185 1.00 97.00 112 CYS A O 1
ATOM 874 N N . PHE A 1 113 ? -1.965 4.306 -2.170 1.00 97.75 113 PHE A N 1
ATOM 875 C CA . PHE A 1 113 ? -2.387 4.182 -0.780 1.00 97.75 113 PHE A CA 1
ATOM 876 C C . PHE A 1 113 ? -3.878 3.873 -0.671 1.00 97.75 113 PHE A C 1
ATOM 878 O O . PHE A 1 113 ? -4.684 4.321 -1.489 1.00 97.75 113 PHE A O 1
ATOM 885 N N . LEU A 1 114 ? -4.252 3.167 0.394 1.00 97.44 114 LEU A N 1
ATOM 886 C CA . LEU A 1 114 ? -5.612 3.201 0.930 1.00 97.44 114 LEU A CA 1
ATOM 887 C C . LEU A 1 114 ? -5.607 4.119 2.142 1.00 97.44 114 LEU A C 1
ATOM 889 O O . LEU A 1 114 ? -4.800 3.915 3.046 1.00 97.44 114 LEU A O 1
ATOM 893 N N . HIS A 1 115 ? -6.497 5.102 2.170 1.00 97.44 115 HIS A N 1
ATOM 894 C CA . HIS A 1 115 ? -6.832 5.828 3.390 1.00 97.44 115 HIS A CA 1
ATOM 895 C C . HIS A 1 115 ? -8.139 5.265 3.925 1.00 97.44 115 HIS A C 1
ATOM 897 O O . HIS A 1 115 ? -9.105 5.145 3.178 1.00 97.44 115 HIS A O 1
ATOM 903 N N . VAL A 1 116 ? -8.179 4.906 5.203 1.00 97.75 116 VAL A N 1
ATOM 904 C CA . VAL A 1 116 ? -9.394 4.403 5.845 1.00 97.75 116 VAL A CA 1
ATOM 905 C C . VAL A 1 116 ? -9.699 5.278 7.048 1.00 97.75 116 VAL A C 1
ATOM 907 O O . VAL A 1 116 ? -9.020 5.229 8.073 1.00 97.75 116 VAL A O 1
ATOM 910 N N . LYS A 1 117 ? -10.744 6.090 6.927 1.00 97.62 117 LYS A N 1
ATOM 911 C CA . LYS A 1 117 ? -11.293 6.860 8.034 1.00 97.62 117 LYS A CA 1
ATOM 912 C C . LYS A 1 117 ? -12.109 5.925 8.919 1.00 97.62 117 LYS A C 1
ATOM 914 O O . LYS A 1 117 ? -13.216 5.543 8.552 1.00 97.62 117 LYS A O 1
ATOM 919 N N . ILE A 1 118 ? -11.543 5.525 10.056 1.00 97.69 118 ILE A N 1
ATOM 920 C CA . ILE A 1 118 ? -12.237 4.678 11.030 1.00 97.69 118 ILE A CA 1
ATOM 921 C C . ILE A 1 118 ? -12.876 5.574 12.082 1.00 97.69 118 ILE A C 1
ATOM 923 O O . ILE A 1 118 ? -12.181 6.269 12.825 1.00 97.69 118 ILE A O 1
ATOM 927 N N . GLU A 1 119 ? -14.200 5.550 12.129 1.00 97.19 119 GLU A N 1
ATOM 928 C CA . GLU A 1 119 ? -15.012 6.346 13.039 1.00 97.19 119 GLU A CA 1
ATOM 929 C C . GLU A 1 119 ? -15.595 5.449 14.132 1.00 97.19 119 GLU A C 1
ATOM 931 O O . GLU A 1 119 ? -16.154 4.393 13.837 1.00 97.19 119 GLU A O 1
ATOM 936 N N . LEU A 1 120 ? -15.499 5.873 15.387 1.00 97.06 120 LEU A N 1
ATOM 937 C CA . LEU A 1 120 ? -16.190 5.238 16.503 1.00 97.06 120 LEU A CA 1
ATOM 938 C C . LEU A 1 120 ? -17.492 5.995 16.768 1.00 97.06 120 LEU A C 1
ATOM 940 O O . LEU A 1 120 ? -17.471 7.206 17.015 1.00 97.06 120 LEU A O 1
ATOM 944 N N . GLU A 1 121 ? -18.619 5.289 16.682 1.00 94.94 121 GLU A N 1
ATOM 945 C CA . GLU A 1 121 ? -19.929 5.856 17.001 1.00 94.94 121 GLU A CA 1
ATOM 946 C C . GLU A 1 121 ? -20.039 6.102 18.515 1.00 94.94 121 GLU A C 1
ATOM 948 O O . GLU A 1 121 ? -19.631 5.224 19.288 1.00 94.94 121 GLU A O 1
ATOM 953 N N . PRO A 1 122 ? -20.523 7.280 18.960 1.00 93.75 122 PRO A N 1
ATOM 954 C CA . PRO A 1 122 ? -20.717 7.544 20.382 1.00 93.75 122 PRO A CA 1
ATOM 955 C C . PRO A 1 122 ? -21.786 6.606 20.950 1.00 93.75 122 PRO A C 1
ATOM 957 O O . PRO A 1 122 ? -22.787 6.340 20.286 1.00 93.75 122 PRO A O 1
ATOM 960 N N . VAL A 1 123 ? -21.575 6.122 22.173 1.00 92.69 123 VAL A N 1
ATOM 961 C CA . VAL A 1 123 ? -22.637 5.452 22.943 1.00 92.69 123 VAL A CA 1
ATOM 962 C C . VAL A 1 123 ? -23.450 6.527 23.643 1.00 92.69 123 VAL A C 1
ATOM 964 O O . VAL A 1 123 ? -22.893 7.550 24.054 1.00 92.69 123 VAL A O 1
ATOM 967 N N . ASP A 1 124 ? -24.753 6.295 23.782 1.00 87.06 124 ASP A N 1
ATOM 968 C CA . ASP A 1 124 ? -25.611 7.132 24.614 1.00 87.06 124 ASP A CA 1
ATOM 969 C C . ASP A 1 124 ? -24.931 7.353 25.985 1.00 87.06 124 ASP A C 1
ATOM 971 O O . ASP A 1 124 ? -24.457 6.411 26.618 1.00 87.06 124 ASP A O 1
ATOM 975 N N . ASP A 1 125 ? -24.827 8.616 26.405 1.00 84.56 125 ASP A N 1
ATOM 976 C CA . ASP A 1 125 ? -24.156 9.086 27.631 1.00 84.56 125 ASP A CA 1
ATOM 977 C C . ASP A 1 125 ? -22.608 9.164 27.635 1.00 84.56 125 ASP A C 1
ATOM 979 O O . ASP A 1 125 ? -22.038 9.628 28.629 1.00 84.56 125 ASP A O 1
ATOM 983 N N . GLU A 1 126 ? -21.889 8.817 26.554 1.00 84.88 126 GLU A N 1
ATOM 984 C CA . GLU A 1 126 ? -20.452 9.139 26.463 1.00 84.88 126 GLU A CA 1
ATOM 985 C C . GLU A 1 126 ? -20.259 10.660 26.248 1.00 84.88 126 GLU A C 1
ATOM 987 O O . GLU A 1 126 ? -20.791 11.234 25.296 1.00 84.88 126 GLU A O 1
ATOM 992 N N . PRO A 1 127 ? -19.477 11.356 27.101 1.00 83.31 127 PRO A N 1
ATOM 993 C CA . PRO A 1 127 ? -19.264 12.802 26.965 1.00 83.31 127 PRO A CA 1
ATOM 994 C C . PRO A 1 127 ? -18.420 13.150 25.733 1.00 83.31 127 PRO A C 1
ATOM 996 O O . PRO A 1 127 ? -18.394 14.299 25.288 1.00 83.31 127 PRO A O 1
ATOM 999 N N . PHE A 1 128 ? -17.711 12.160 25.198 1.00 75.75 128 PHE A N 1
ATOM 1000 C CA . PHE A 1 128 ? -16.891 12.282 24.011 1.00 75.75 128 PHE A CA 1
ATOM 1001 C C . PHE A 1 128 ? -17.755 11.862 22.826 1.00 75.75 128 PHE A C 1
ATOM 1003 O O . PHE A 1 128 ? -18.200 10.722 22.758 1.00 75.75 128 PHE A O 1
ATOM 1010 N N . GLY A 1 129 ? -18.035 12.807 21.927 1.00 90.62 129 GLY A N 1
ATOM 1011 C CA . GLY A 1 129 ? -18.803 12.543 20.715 1.00 90.62 129 GLY A CA 1
ATOM 1012 C C . GLY A 1 129 ? -18.076 11.594 19.757 1.00 90.62 129 GLY A C 1
ATOM 1013 O O . GLY A 1 129 ? -17.255 10.766 20.137 1.00 90.62 129 GLY A O 1
ATOM 1014 N N . LYS A 1 130 ? -18.357 11.733 18.463 1.00 94.62 130 LYS A N 1
ATOM 1015 C CA . LYS A 1 130 ? -17.682 10.971 17.406 1.00 94.62 130 LYS A CA 1
ATOM 1016 C C . LYS A 1 130 ? -16.154 11.027 17.556 1.00 94.62 130 LYS A C 1
ATOM 1018 O O . LYS A 1 130 ? -15.596 12.117 17.666 1.00 94.62 130 LYS A O 1
ATOM 1023 N N . ARG A 1 131 ? -15.480 9.872 17.496 1.00 97.06 131 ARG A N 1
ATOM 1024 C CA . ARG A 1 131 ? -14.007 9.783 17.530 1.00 97.06 131 ARG A CA 1
ATOM 1025 C C . ARG A 1 131 ? -13.460 9.162 16.252 1.00 97.06 131 ARG A C 1
ATOM 1027 O O . ARG A 1 131 ? -14.131 8.361 15.605 1.00 97.06 131 ARG A O 1
ATOM 1034 N N . LEU A 1 132 ? -12.242 9.540 15.893 1.00 97.69 132 LEU A N 1
ATOM 1035 C CA . LEU A 1 132 ? -11.507 9.080 14.722 1.00 97.69 132 LEU A CA 1
ATOM 1036 C C . LEU A 1 132 ? -10.224 8.390 15.169 1.00 97.69 132 LEU A C 1
ATOM 1038 O O . LEU A 1 132 ? -9.548 8.877 16.076 1.00 97.69 132 LEU A O 1
ATOM 1042 N N . LEU A 1 133 ? -9.878 7.287 14.513 1.00 98.38 133 LEU A N 1
ATOM 1043 C CA . LEU A 1 133 ? -8.588 6.645 14.722 1.00 98.38 133 LEU A CA 1
ATOM 1044 C C . LEU A 1 133 ? -7.503 7.370 13.919 1.00 98.38 133 LEU A C 1
ATOM 1046 O O . LEU A 1 133 ? -7.564 7.418 12.688 1.00 98.38 133 LEU A O 1
ATOM 1050 N N . VAL A 1 134 ? -6.502 7.896 14.617 1.00 98.44 134 VAL A N 1
ATOM 1051 C CA . VAL A 1 134 ? -5.398 8.664 14.036 1.00 98.44 134 VAL A CA 1
ATOM 1052 C C . VAL A 1 134 ? -4.076 8.029 14.451 1.00 98.44 134 VAL A C 1
ATOM 1054 O O . VAL A 1 134 ? -3.850 7.778 15.634 1.00 98.44 134 VAL A O 1
ATOM 1057 N N . GLN A 1 135 ? -3.198 7.764 13.487 1.00 98.44 135 GLN A N 1
ATOM 1058 C CA . GLN A 1 135 ? -1.796 7.477 13.766 1.00 98.44 135 GLN A CA 1
ATOM 1059 C C . GLN A 1 135 ? -1.125 8.785 14.173 1.00 98.44 135 GLN A C 1
ATOM 1061 O O . GLN A 1 135 ? -1.299 9.783 13.481 1.00 98.44 135 GLN A O 1
ATOM 1066 N N . THR A 1 136 ? -0.374 8.799 15.269 1.00 98.25 136 THR A N 1
ATOM 1067 C CA . THR A 1 136 ? 0.333 10.001 15.739 1.00 98.25 136 THR A CA 1
ATOM 1068 C C . THR A 1 136 ? 1.815 9.957 15.397 1.00 98.25 136 THR A C 1
ATOM 1070 O O . THR A 1 136 ? 2.385 10.964 14.988 1.00 98.25 136 THR A O 1
ATOM 1073 N N . ALA A 1 137 ? 2.433 8.784 15.522 1.00 98.38 137 ALA A N 1
ATOM 1074 C CA . ALA A 1 137 ? 3.850 8.591 15.258 1.00 98.38 137 ALA A CA 1
ATOM 1075 C C . ALA A 1 137 ? 4.166 7.132 14.932 1.00 98.38 137 ALA A C 1
ATOM 1077 O O . ALA A 1 137 ? 3.357 6.227 15.157 1.00 98.38 137 ALA A O 1
ATOM 1078 N N . ALA A 1 138 ? 5.382 6.907 14.451 1.00 98.44 138 ALA A N 1
ATOM 1079 C CA . ALA A 1 138 ? 5.966 5.585 14.339 1.00 98.44 138 ALA A CA 1
ATOM 1080 C C . ALA A 1 138 ? 7.420 5.602 14.825 1.00 98.44 138 ALA A C 1
ATOM 1082 O O . ALA A 1 138 ? 8.160 6.552 14.573 1.00 98.44 138 ALA A O 1
ATOM 1083 N N . THR A 1 139 ? 7.830 4.540 15.507 1.00 98.44 139 THR A N 1
ATOM 1084 C CA . THR A 1 139 ? 9.172 4.368 16.063 1.00 98.44 139 THR A CA 1
ATOM 1085 C C . THR A 1 139 ? 9.777 3.090 15.506 1.00 98.44 139 THR A C 1
ATOM 1087 O O . THR A 1 139 ? 9.160 2.030 15.604 1.00 98.44 139 THR A O 1
ATOM 1090 N N . ALA A 1 140 ? 10.968 3.187 14.925 1.00 97.75 140 ALA A N 1
ATOM 1091 C CA . ALA A 1 140 ? 11.720 2.043 14.435 1.00 97.75 140 ALA A CA 1
ATOM 1092 C C . ALA A 1 140 ? 12.843 1.664 15.402 1.00 97.75 140 ALA A C 1
ATOM 1094 O O . ALA A 1 140 ? 13.591 2.521 15.881 1.00 97.75 140 ALA A O 1
ATOM 1095 N N . GLU A 1 141 ? 12.971 0.364 15.640 1.00 96.56 141 GLU A N 1
ATOM 1096 C CA . GLU A 1 141 ? 13.967 -0.250 16.516 1.00 96.56 141 GLU A CA 1
ATOM 1097 C C . GLU A 1 141 ? 14.613 -1.427 15.782 1.00 96.56 141 GLU A C 1
ATOM 1099 O O . GLU A 1 141 ? 13.947 -2.138 15.031 1.00 96.56 141 GLU A O 1
ATOM 1104 N N . ASN A 1 142 ? 15.917 -1.629 15.954 1.00 93.56 142 ASN A N 1
ATOM 1105 C CA . ASN A 1 142 ? 16.605 -2.778 15.367 1.00 93.56 142 ASN A CA 1
ATOM 1106 C C . ASN A 1 142 ? 16.501 -3.979 16.343 1.00 93.56 142 ASN A C 1
ATOM 1108 O O . ASN A 1 142 ? 16.384 -3.807 17.550 1.00 93.56 142 ASN A O 1
ATOM 1112 N N . GLU A 1 143 ? 16.482 -5.212 15.835 1.00 86.31 143 GLU A N 1
ATOM 1113 C CA . GLU A 1 143 ? 16.267 -6.429 16.639 1.00 86.31 143 GLU A CA 1
ATOM 1114 C C . GLU A 1 143 ? 17.567 -6.960 17.307 1.00 86.31 143 GLU A C 1
ATOM 1116 O O . GLU A 1 143 ? 17.514 -7.616 18.350 1.00 86.31 143 GLU A O 1
ATOM 1121 N N . ASP A 1 144 ? 18.751 -6.628 16.777 1.00 84.00 144 ASP A N 1
ATOM 1122 C CA . ASP A 1 144 ? 20.070 -7.089 17.269 1.00 84.00 144 ASP A CA 1
ATOM 1123 C C . ASP A 1 144 ? 20.639 -6.317 18.497 1.00 84.00 144 ASP A C 1
ATOM 1125 O O . ASP A 1 144 ? 21.484 -5.438 18.360 1.00 84.00 144 ASP A O 1
ATOM 1129 N N . ASN A 1 145 ? 20.216 -6.667 19.714 1.00 65.81 145 ASN A N 1
ATOM 1130 C CA . ASN A 1 145 ? 20.424 -5.969 21.008 1.00 65.81 145 ASN A CA 1
ATOM 1131 C C . ASN A 1 145 ? 21.829 -5.463 21.466 1.00 65.81 145 ASN A C 1
ATOM 1133 O O . ASN A 1 145 ? 21.904 -4.862 22.540 1.00 65.81 145 ASN A O 1
ATOM 1137 N N . GLU A 1 146 ? 22.947 -5.638 20.752 1.00 79.31 146 GLU A N 1
ATOM 1138 C CA . GLU A 1 146 ? 24.271 -5.195 21.245 1.00 79.31 146 GLU A CA 1
ATOM 1139 C C . GLU A 1 146 ? 24.819 -3.965 20.499 1.00 79.31 146 GLU A C 1
ATOM 1141 O O . GLU A 1 146 ? 25.326 -4.057 19.385 1.00 79.31 146 GLU A O 1
ATOM 1146 N N . GLY A 1 147 ? 24.767 -2.796 21.154 1.00 83.12 147 GLY A N 1
ATOM 1147 C CA . GLY A 1 147 ? 25.410 -1.560 20.674 1.00 83.12 147 GLY A CA 1
ATOM 1148 C C . GLY A 1 147 ? 24.600 -0.747 19.660 1.00 83.12 147 GLY A C 1
ATOM 1149 O O . GLY A 1 147 ? 25.177 0.039 18.907 1.00 83.12 147 GLY A O 1
ATOM 1150 N N . GLN A 1 148 ? 23.281 -0.932 19.625 1.00 74.75 148 GLN A N 1
ATOM 1151 C CA . GLN A 1 148 ? 22.432 -0.329 18.605 1.00 74.75 148 GLN A CA 1
ATOM 1152 C C . GLN A 1 148 ? 22.239 1.185 18.737 1.00 74.75 148 GLN A C 1
ATOM 1154 O O . GLN A 1 148 ? 22.246 1.726 19.848 1.00 74.75 148 GLN A O 1
ATOM 1159 N N . PRO A 1 149 ? 22.012 1.874 17.600 1.00 84.31 149 PRO A N 1
ATOM 1160 C CA . PRO A 1 149 ? 21.507 3.239 17.609 1.00 84.31 149 PRO A CA 1
ATOM 1161 C C . PRO A 1 149 ? 20.181 3.315 18.377 1.00 84.31 149 PRO A C 1
ATOM 1163 O O . PRO A 1 149 ? 19.399 2.366 18.387 1.00 84.31 149 PRO A O 1
ATOM 1166 N N . ALA A 1 150 ? 19.935 4.456 19.024 1.00 93.38 150 ALA A N 1
ATOM 1167 C CA . ALA A 1 150 ? 18.683 4.690 19.734 1.00 93.38 150 ALA A CA 1
ATOM 1168 C C . ALA A 1 150 ? 17.477 4.557 18.778 1.00 93.38 150 ALA A C 1
ATOM 1170 O O . ALA A 1 150 ? 17.627 4.863 17.589 1.00 93.38 150 ALA A O 1
ATOM 1171 N N . PRO A 1 151 ? 16.294 4.154 19.283 1.00 96.56 151 PRO A N 1
ATOM 1172 C CA . PRO A 1 151 ? 15.061 4.128 18.505 1.00 96.56 151 PRO A CA 1
ATOM 1173 C C . PRO A 1 151 ? 14.846 5.431 17.732 1.00 96.56 151 PRO A C 1
ATOM 1175 O O . PRO A 1 151 ? 14.993 6.525 18.288 1.00 96.56 151 PRO A O 1
ATOM 1178 N N . VAL A 1 152 ? 14.494 5.322 16.452 1.00 97.69 152 VAL A N 1
ATOM 1179 C CA . VAL A 1 152 ? 14.241 6.486 15.597 1.00 97.69 152 VAL A CA 1
ATOM 1180 C C . VAL A 1 152 ? 12.743 6.708 15.515 1.00 97.69 152 VAL A C 1
ATOM 1182 O O . VAL A 1 152 ? 12.007 5.848 15.038 1.00 97.69 152 VAL A O 1
ATOM 1185 N N . ARG A 1 153 ? 12.289 7.871 15.978 1.00 98.06 153 ARG A N 1
ATOM 1186 C CA . ARG A 1 153 ? 10.879 8.265 15.970 1.00 98.06 153 ARG A CA 1
ATOM 1187 C C . ARG A 1 153 ? 10.593 9.232 14.826 1.00 98.06 153 ARG A C 1
ATOM 1189 O O . ARG A 1 153 ? 11.304 10.219 14.655 1.00 98.06 153 ARG A O 1
ATOM 1196 N N . VAL A 1 154 ? 9.519 8.970 14.090 1.00 98.25 154 VAL A N 1
ATOM 1197 C CA . VAL A 1 154 ? 8.965 9.839 13.049 1.00 98.25 154 VAL A CA 1
ATOM 1198 C C . VAL A 1 154 ? 7.563 10.262 13.480 1.00 98.25 154 VAL A C 1
ATOM 1200 O O . VAL A 1 154 ? 6.679 9.419 13.639 1.00 98.25 154 VAL A O 1
ATOM 1203 N N . GLU A 1 155 ? 7.363 11.566 13.673 1.00 98.00 155 GLU A N 1
ATOM 1204 C CA . GLU A 1 155 ? 6.026 12.136 13.864 1.00 98.00 155 GLU A CA 1
ATOM 1205 C C . GLU A 1 155 ? 5.281 12.091 12.532 1.00 98.00 155 GLU A C 1
ATOM 1207 O O . GLU A 1 155 ? 5.760 12.613 11.522 1.00 98.00 155 GLU A O 1
ATOM 1212 N N . ASP A 1 156 ? 4.126 11.433 12.516 1.00 97.19 156 ASP A N 1
ATOM 1213 C CA . ASP A 1 156 ? 3.367 11.227 11.290 1.00 97.19 156 ASP A CA 1
ATOM 1214 C C . ASP A 1 156 ? 1.874 11.129 11.602 1.00 97.19 156 ASP A C 1
ATOM 1216 O O . ASP A 1 156 ? 1.324 10.036 11.780 1.00 97.19 156 ASP A O 1
ATOM 1220 N N . CYS A 1 157 ? 1.244 12.304 11.705 1.00 97.94 157 CYS A N 1
ATOM 1221 C CA . CYS A 1 157 ? -0.161 12.441 12.056 1.00 97.94 157 CYS A CA 1
ATOM 1222 C C . CYS A 1 157 ? -1.063 12.207 10.836 1.00 97.94 157 CYS A C 1
ATOM 1224 O O . CYS A 1 157 ? -1.123 13.036 9.924 1.00 97.94 157 CYS A O 1
ATOM 1226 N N . ARG A 1 158 ? -1.773 11.076 10.796 1.00 97.94 158 ARG A N 1
ATOM 1227 C CA . ARG A 1 158 ? -2.615 10.692 9.649 1.00 97.94 158 ARG A CA 1
ATOM 1228 C C . ARG A 1 158 ? -3.722 9.715 10.017 1.00 97.94 158 ARG A C 1
ATOM 1230 O O . ARG A 1 158 ? -3.644 9.021 11.027 1.00 97.94 158 ARG A O 1
ATOM 1237 N N . LEU A 1 159 ? -4.739 9.617 9.164 1.00 97.88 159 LEU A N 1
ATOM 1238 C CA . LEU A 1 159 ? -5.669 8.484 9.204 1.00 97.88 159 LEU A CA 1
ATOM 1239 C C . LEU A 1 159 ? -4.937 7.167 8.897 1.00 97.88 159 LEU A C 1
ATOM 1241 O O . LEU A 1 159 ? -3.782 7.171 8.474 1.00 97.88 159 LEU A O 1
ATOM 1245 N N . LEU A 1 160 ? -5.613 6.026 9.063 1.00 98.25 160 LEU A N 1
ATOM 1246 C CA . LEU A 1 160 ? -5.052 4.734 8.669 1.00 98.25 160 LEU A CA 1
ATOM 1247 C C . LEU A 1 160 ? -4.679 4.752 7.174 1.00 98.25 160 LEU A C 1
ATOM 1249 O O . LEU A 1 160 ? -5.557 4.713 6.312 1.00 98.25 160 LEU A O 1
ATOM 1253 N N . THR A 1 161 ? -3.377 4.787 6.885 1.00 98.44 161 THR A N 1
ATOM 1254 C CA . THR A 1 161 ? -2.810 4.741 5.533 1.00 98.44 161 THR A CA 1
ATOM 1255 C C . THR A 1 161 ? -2.136 3.391 5.311 1.00 98.44 161 THR A C 1
ATOM 1257 O O . THR A 1 161 ? -1.267 2.993 6.082 1.00 98.44 161 THR A O 1
ATOM 1260 N N . VAL A 1 162 ? -2.505 2.694 4.237 1.00 98.25 162 VAL A N 1
ATOM 1261 C CA . VAL A 1 162 ? -1.950 1.381 3.878 1.00 98.25 162 VAL A CA 1
ATOM 1262 C C . VAL A 1 162 ? -1.299 1.450 2.500 1.00 98.25 162 VAL A C 1
ATOM 1264 O O . VAL A 1 162 ? -1.952 1.843 1.532 1.00 98.25 162 VAL A O 1
ATOM 1267 N N . LEU A 1 163 ? -0.032 1.037 2.393 1.00 97.50 163 LEU A N 1
ATOM 1268 C CA . LEU A 1 163 ? 0.660 0.883 1.109 1.00 97.50 163 LEU A CA 1
ATOM 1269 C C . LEU A 1 163 ? 0.131 -0.339 0.345 1.00 97.50 163 LEU A C 1
ATOM 1271 O O . LEU A 1 163 ? 0.145 -1.464 0.854 1.00 97.50 163 LEU A O 1
ATOM 1275 N N . CYS A 1 164 ? -0.321 -0.103 -0.887 1.00 96.12 164 CYS A N 1
ATOM 1276 C CA . CYS A 1 164 ? -0.764 -1.143 -1.811 1.00 96.12 164 CYS A CA 1
ATOM 1277 C C . CYS A 1 164 ? 0.345 -1.554 -2.767 1.00 96.12 164 CYS A C 1
ATOM 1279 O O . CYS A 1 164 ? 1.066 -0.705 -3.290 1.00 96.12 164 CYS A O 1
ATOM 1281 N N . THR A 1 165 ? 0.367 -2.837 -3.124 1.00 94.19 165 THR A N 1
ATOM 1282 C CA . THR A 1 165 ? 1.038 -3.255 -4.357 1.00 94.19 165 THR A CA 1
ATOM 1283 C C . THR A 1 165 ? 0.108 -3.040 -5.557 1.00 94.19 165 THR A C 1
ATOM 1285 O O . THR A 1 165 ? -1.119 -3.108 -5.444 1.00 94.19 165 THR A O 1
ATOM 1288 N N . LEU A 1 166 ? 0.680 -2.782 -6.734 1.00 87.44 166 LEU A N 1
ATOM 1289 C CA . LEU A 1 166 ? -0.026 -2.404 -7.965 1.00 87.44 166 LEU A CA 1
ATOM 1290 C C . LEU A 1 166 ? -1.056 -3.439 -8.446 1.00 87.44 166 LEU A C 1
ATOM 1292 O O . LEU A 1 166 ? -1.979 -3.102 -9.192 1.00 87.44 166 LEU A O 1
ATOM 1296 N N . HIS A 1 167 ? -0.879 -4.703 -8.065 1.00 84.69 167 HIS A N 1
ATOM 1297 C CA . HIS A 1 167 ? -1.719 -5.821 -8.501 1.00 84.69 167 HIS A CA 1
ATOM 1298 C C . HIS A 1 167 ? -2.504 -6.477 -7.363 1.00 84.69 167 HIS A C 1
ATOM 1300 O O . HIS A 1 167 ? -3.335 -7.351 -7.626 1.00 84.69 167 HIS A O 1
ATOM 1306 N N . GLU A 1 168 ? -2.260 -6.082 -6.112 1.00 86.62 168 GLU A N 1
ATOM 1307 C CA . GLU A 1 168 ? -3.061 -6.544 -4.984 1.00 86.62 168 GLU A CA 1
ATOM 1308 C C . GLU A 1 168 ? -4.492 -6.007 -5.131 1.00 86.62 168 GLU A C 1
ATOM 1310 O O . GLU A 1 168 ? -4.737 -5.012 -5.803 1.00 86.62 168 GLU A O 1
ATOM 1315 N N . ASN A 1 169 ? -5.480 -6.709 -4.578 1.00 85.94 169 ASN A N 1
ATOM 1316 C CA . ASN A 1 169 ? -6.846 -6.195 -4.477 1.00 85.94 169 ASN A CA 1
ATOM 1317 C C . ASN A 1 169 ? -6.947 -5.366 -3.190 1.00 85.94 169 ASN A C 1
ATOM 1319 O O . ASN A 1 169 ? -6.429 -5.803 -2.167 1.00 85.94 169 ASN A O 1
ATOM 1323 N N . TRP A 1 170 ? -7.637 -4.220 -3.195 1.00 92.38 170 TRP A N 1
ATOM 1324 C CA . TRP A 1 170 ? -7.648 -3.327 -2.029 1.00 92.38 170 TRP A CA 1
ATOM 1325 C C . TRP A 1 170 ? -8.207 -4.021 -0.780 1.00 92.38 170 TRP A C 1
ATOM 1327 O O . TRP A 1 170 ? -7.698 -3.812 0.315 1.00 92.38 170 TRP A O 1
ATOM 1337 N N . THR A 1 171 ? -9.191 -4.917 -0.940 1.00 93.12 171 THR A N 1
ATOM 1338 C CA . THR A 1 171 ? -9.735 -5.711 0.174 1.00 93.12 171 THR A CA 1
ATOM 1339 C C . THR A 1 171 ? -8.704 -6.684 0.733 1.00 93.12 171 THR A C 1
ATOM 1341 O O . THR A 1 171 ? -8.634 -6.871 1.942 1.00 93.12 171 THR A O 1
ATOM 1344 N N . VAL A 1 172 ? -7.874 -7.278 -0.131 1.00 91.69 172 VAL A N 1
ATOM 1345 C CA . VAL A 1 172 ? -6.781 -8.177 0.266 1.00 91.69 172 VAL A CA 1
ATOM 1346 C C . VAL A 1 172 ? -5.686 -7.387 0.978 1.00 91.69 172 VAL A C 1
ATOM 1348 O O . VAL A 1 172 ? -5.243 -7.811 2.043 1.00 91.69 172 VAL A O 1
ATOM 1351 N N . CYS A 1 173 ? -5.327 -6.218 0.443 1.00 95.38 173 CYS A N 1
ATOM 1352 C CA . CYS A 1 173 ? -4.360 -5.296 1.030 1.00 95.38 173 CYS A CA 1
ATOM 1353 C C . CYS A 1 173 ? -4.781 -4.865 2.440 1.00 95.38 173 CYS A C 1
ATOM 1355 O O . CYS A 1 173 ? -4.055 -5.083 3.412 1.00 95.38 173 CYS A O 1
ATOM 1357 N N . LEU A 1 174 ? -6.002 -4.334 2.567 1.00 96.56 174 LEU A N 1
ATOM 1358 C CA . LEU A 1 174 ? -6.539 -3.878 3.842 1.00 96.56 174 LEU A CA 1
ATOM 1359 C C . LEU A 1 174 ? -6.691 -5.041 4.828 1.00 96.56 174 LEU A C 1
ATOM 1361 O O . LEU A 1 174 ? -6.283 -4.919 5.978 1.00 96.56 174 LEU A O 1
ATOM 1365 N N . LYS A 1 175 ? -7.175 -6.207 4.377 1.00 96.69 175 LYS A N 1
ATOM 1366 C CA . LYS A 1 175 ? -7.268 -7.410 5.215 1.00 96.69 175 LYS A CA 1
ATOM 1367 C C . LYS A 1 175 ? -5.912 -7.841 5.763 1.00 96.69 175 LYS A C 1
ATOM 1369 O O . LYS A 1 175 ? -5.792 -8.090 6.961 1.00 96.69 175 LYS A O 1
ATOM 1374 N N . ARG A 1 176 ? -4.892 -7.908 4.902 1.00 95.88 176 ARG A N 1
ATOM 1375 C CA . ARG A 1 176 ? -3.514 -8.237 5.284 1.00 95.88 176 ARG A CA 1
ATOM 1376 C C . ARG A 1 176 ? -3.006 -7.262 6.339 1.00 95.88 176 ARG A C 1
ATOM 1378 O O . ARG A 1 176 ? -2.477 -7.714 7.350 1.00 95.88 176 ARG A O 1
ATOM 1385 N N . TYR A 1 177 ? -3.180 -5.961 6.122 1.00 97.44 177 TYR A N 1
ATOM 1386 C CA . TYR A 1 177 ? -2.716 -4.938 7.057 1.00 97.44 177 TYR A CA 1
ATOM 1387 C C . TYR A 1 177 ? -3.450 -5.011 8.404 1.00 97.44 177 TYR A C 1
ATOM 1389 O O . TYR A 1 177 ? -2.815 -5.083 9.454 1.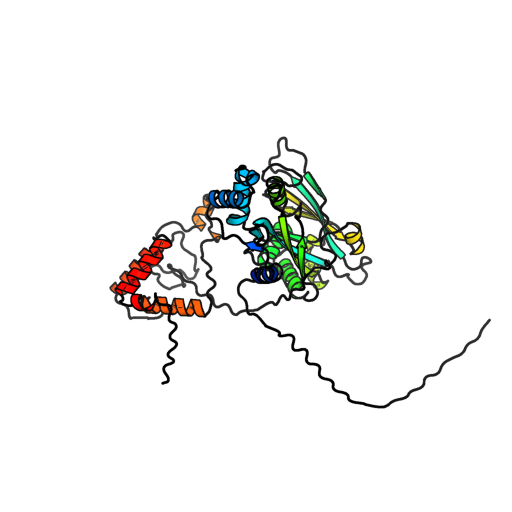00 97.44 177 TYR A O 1
ATOM 1397 N N . CYS A 1 178 ? -4.783 -5.086 8.391 1.00 97.75 178 CYS A N 1
ATOM 1398 C CA . CYS A 1 178 ? -5.601 -5.207 9.598 1.00 97.75 178 CYS A CA 1
ATOM 1399 C C . CYS A 1 178 ? -5.223 -6.425 10.448 1.00 97.75 178 CYS A C 1
ATOM 1401 O O . CYS A 1 178 ? -5.153 -6.330 11.669 1.00 97.75 178 CYS A O 1
ATOM 1403 N N . GLN A 1 179 ? -4.959 -7.568 9.819 1.00 96.62 179 GLN A N 1
ATOM 1404 C CA . GLN A 1 179 ? -4.639 -8.794 10.546 1.00 96.62 179 GLN A CA 1
ATOM 1405 C C . GLN A 1 179 ? -3.185 -8.834 11.016 1.00 96.62 179 GLN A C 1
ATOM 1407 O O . GLN A 1 179 ? -2.926 -9.219 12.152 1.00 96.62 179 GLN A O 1
ATOM 1412 N N . LYS A 1 180 ? -2.234 -8.454 10.151 1.00 95.38 180 LYS A N 1
ATOM 1413 C CA . LYS A 1 180 ? -0.800 -8.566 10.455 1.00 95.38 180 LYS A CA 1
ATOM 1414 C C . LYS A 1 180 ? -0.276 -7.422 11.315 1.00 95.38 180 LYS A C 1
ATOM 1416 O O . LYS A 1 180 ? 0.529 -7.678 12.196 1.00 95.38 180 LYS A O 1
ATOM 1421 N N . VAL A 1 181 ? -0.712 -6.191 11.045 1.00 95.88 181 VAL A N 1
ATOM 1422 C CA . VAL A 1 181 ? -0.200 -4.987 11.716 1.00 95.88 181 VAL A CA 1
ATOM 1423 C C . VAL A 1 181 ? -1.144 -4.568 12.836 1.00 95.88 181 VAL A C 1
ATOM 1425 O O .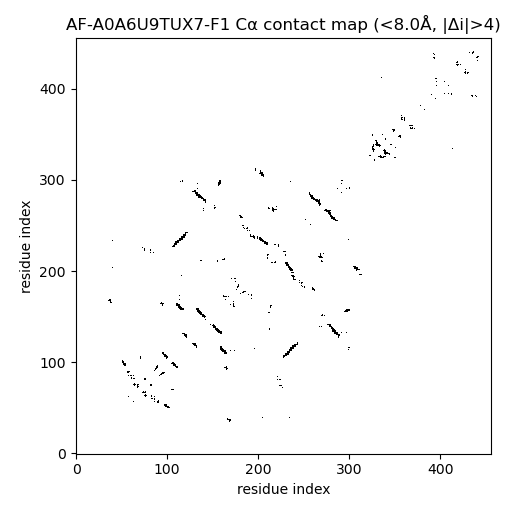 VAL A 1 181 ? -0.723 -4.451 13.979 1.00 95.88 181 VAL A O 1
ATOM 1428 N N . MET A 1 182 ? -2.442 -4.418 12.550 1.00 97.12 182 MET A N 1
ATOM 1429 C CA . MET A 1 182 ? -3.409 -3.971 13.569 1.00 97.12 182 MET A CA 1
ATOM 1430 C C . MET A 1 182 ? -3.834 -5.079 14.549 1.00 97.12 182 MET A C 1
ATOM 1432 O O . MET A 1 182 ? -4.569 -4.803 15.495 1.00 97.12 182 MET A O 1
ATOM 1436 N N . GLY A 1 183 ? -3.424 -6.333 14.322 1.00 96.44 183 GLY A N 1
ATOM 1437 C CA . GLY A 1 183 ? -3.767 -7.468 15.185 1.00 96.44 183 GLY A CA 1
ATOM 1438 C C . GLY A 1 183 ? -5.268 -7.774 15.253 1.00 96.44 183 GLY A C 1
ATOM 1439 O O . GLY A 1 183 ? -5.743 -8.355 16.230 1.00 96.44 183 GLY A O 1
ATOM 1440 N N . LEU A 1 184 ? -6.043 -7.366 14.243 1.00 97.56 184 LEU A N 1
ATOM 1441 C CA . LEU A 1 184 ? -7.487 -7.566 14.228 1.00 97.56 184 LEU A CA 1
ATOM 1442 C C . LEU A 1 184 ? -7.854 -9.021 13.943 1.00 97.56 184 LEU A C 1
ATOM 1444 O O . LEU A 1 184 ? -7.265 -9.697 13.096 1.00 97.56 184 LEU A O 1
ATOM 1448 N N . SER A 1 185 ? -8.917 -9.482 14.605 1.00 97.75 185 SER A N 1
ATOM 1449 C CA . SER A 1 185 ? -9.529 -10.769 14.288 1.00 97.75 185 SER A CA 1
ATOM 1450 C C . SER A 1 185 ? -10.088 -10.775 12.860 1.00 97.75 185 SER A C 1
ATOM 1452 O O . SER A 1 185 ? -10.366 -9.730 12.260 1.00 97.75 185 SER A O 1
ATOM 1454 N N . GLN A 1 186 ? -10.312 -11.970 12.305 1.00 96.62 186 GLN A N 1
ATOM 1455 C CA . GLN A 1 186 ? -10.970 -12.096 11.005 1.00 96.62 186 GLN A CA 1
ATOM 1456 C C . GLN A 1 186 ? -12.351 -11.427 11.004 1.00 96.62 186 GLN A C 1
ATOM 1458 O O . GLN A 1 186 ? -12.652 -10.700 10.066 1.00 96.62 186 GLN A O 1
ATOM 1463 N N . ALA A 1 187 ? -13.155 -11.616 12.054 1.00 97.62 187 ALA A N 1
ATOM 1464 C CA . ALA A 1 187 ? -14.490 -11.027 12.148 1.00 97.62 187 ALA A CA 1
ATOM 1465 C C . ALA A 1 187 ? -14.451 -9.488 12.146 1.00 97.62 187 ALA A C 1
ATOM 1467 O O . ALA A 1 187 ? -15.173 -8.864 11.374 1.00 97.62 187 ALA A O 1
ATOM 1468 N N . ALA A 1 188 ? -13.555 -8.884 12.934 1.00 98.06 188 ALA A N 1
ATOM 1469 C CA . ALA A 1 188 ? -13.366 -7.432 12.962 1.00 98.06 188 ALA A CA 1
ATOM 1470 C C . ALA A 1 188 ? -12.906 -6.883 11.604 1.00 98.06 188 ALA A C 1
ATOM 1472 O O . ALA A 1 188 ? -13.381 -5.850 11.141 1.00 98.06 188 ALA A O 1
ATOM 1473 N N . THR A 1 189 ? -12.012 -7.613 10.934 1.00 97.94 189 THR A N 1
ATOM 1474 C CA . THR A 1 189 ? -11.503 -7.229 9.615 1.00 97.94 189 THR A CA 1
ATOM 1475 C C . THR A 1 189 ? -12.598 -7.269 8.547 1.00 97.94 189 THR A C 1
ATOM 1477 O O . THR A 1 189 ? -12.729 -6.329 7.770 1.00 97.94 189 THR A O 1
ATOM 1480 N N . GLU A 1 190 ? -13.414 -8.328 8.511 1.00 96.62 190 GLU A N 1
ATOM 1481 C CA . GLU A 1 190 ? -14.547 -8.416 7.577 1.00 96.62 190 GLU A CA 1
ATOM 1482 C C . GLU A 1 190 ? -15.587 -7.324 7.856 1.00 96.62 190 GLU A C 1
ATOM 1484 O O . GLU A 1 190 ? -16.122 -6.739 6.914 1.00 96.62 190 GLU A O 1
ATOM 1489 N N . ARG A 1 191 ? -15.821 -6.988 9.132 1.00 97.56 191 ARG A N 1
ATOM 1490 C CA . ARG A 1 191 ? -16.724 -5.894 9.504 1.00 97.56 191 ARG A CA 1
ATOM 1491 C C . ARG A 1 191 ? -16.206 -4.532 9.038 1.00 97.56 191 ARG A C 1
ATOM 1493 O O . ARG A 1 191 ? -16.967 -3.746 8.479 1.00 97.56 191 ARG A O 1
ATOM 1500 N N . LEU A 1 192 ? -14.904 -4.276 9.175 1.00 97.25 192 LEU A N 1
ATOM 1501 C CA . LEU A 1 192 ? -14.278 -3.053 8.666 1.00 97.25 192 LEU A CA 1
ATOM 1502 C C . LEU A 1 192 ? -14.373 -2.954 7.132 1.00 97.25 192 LEU A C 1
ATOM 1504 O O . LEU A 1 192 ? -14.700 -1.897 6.591 1.00 97.25 192 LEU A O 1
ATOM 1508 N N . LEU A 1 193 ? -14.129 -4.064 6.426 1.00 95.56 193 LEU A N 1
ATOM 1509 C CA . LEU A 1 193 ? -14.282 -4.142 4.970 1.00 95.56 193 LEU A CA 1
ATOM 1510 C C . LEU A 1 193 ? -15.729 -3.908 4.532 1.00 95.56 193 LEU A C 1
ATOM 1512 O O . LEU A 1 193 ? -15.966 -3.273 3.504 1.00 95.56 193 LEU A O 1
ATOM 1516 N N . GLU A 1 194 ? -16.703 -4.423 5.279 1.00 94.56 194 GLU A N 1
ATOM 1517 C CA . GLU A 1 194 ? -18.114 -4.146 5.035 1.00 94.56 194 GLU A CA 1
ATOM 1518 C C . GLU A 1 194 ? -18.413 -2.651 5.175 1.00 94.56 194 GLU A C 1
ATOM 1520 O O . GLU A 1 194 ? -18.992 -2.083 4.249 1.00 94.56 194 GLU A O 1
ATOM 1525 N N . GLY A 1 195 ? -17.927 -2.005 6.242 1.00 94.81 195 GLY A N 1
ATOM 1526 C CA . GLY A 1 195 ? -18.030 -0.554 6.433 1.00 94.81 195 GLY A CA 1
ATOM 1527 C C . GLY A 1 195 ? -17.474 0.241 5.246 1.00 94.81 195 GLY A C 1
ATOM 1528 O O . GLY A 1 195 ? -18.162 1.100 4.697 1.00 94.81 195 GLY A O 1
ATOM 1529 N N . CYS A 1 196 ? -16.288 -0.136 4.755 1.00 94.62 196 CYS A N 1
ATOM 1530 C CA . CYS A 1 196 ? -15.681 0.483 3.570 1.00 94.62 196 CYS A CA 1
ATOM 1531 C C . CYS A 1 196 ? -16.540 0.333 2.297 1.00 94.62 196 CYS A C 1
ATOM 1533 O O . CYS A 1 196 ? -16.461 1.160 1.393 1.00 94.62 196 CYS A O 1
ATOM 1535 N N . ASN A 1 197 ? -17.352 -0.727 2.196 1.00 91.19 197 ASN A N 1
ATOM 1536 C CA . ASN A 1 197 ? -18.233 -0.971 1.049 1.00 91.19 197 ASN A CA 1
ATOM 1537 C C . ASN A 1 197 ? -19.602 -0.277 1.171 1.00 91.19 197 ASN A C 1
ATOM 1539 O O . ASN A 1 197 ? -20.255 -0.025 0.151 1.00 91.19 197 ASN A O 1
ATOM 1543 N N . THR A 1 198 ? -20.078 -0.023 2.392 1.00 89.38 198 THR A N 1
ATOM 1544 C CA . THR A 1 198 ? -21.378 0.615 2.650 1.00 89.38 198 THR A CA 1
ATOM 1545 C C . THR A 1 198 ? -21.280 2.137 2.734 1.00 89.38 198 THR A C 1
ATOM 1547 O O . THR A 1 198 ? -22.257 2.801 2.387 1.00 89.38 198 THR A O 1
ATOM 1550 N N . GLY A 1 199 ? -20.110 2.695 3.073 1.00 80.25 199 GLY A N 1
ATOM 1551 C CA . GLY A 1 199 ? -19.806 4.135 3.124 1.00 80.25 199 GLY A CA 1
ATOM 1552 C C . GLY A 1 199 ? -19.746 4.841 1.760 1.00 80.25 199 GLY A C 1
ATOM 1553 O O . GLY A 1 199 ? -18.810 5.584 1.478 1.00 80.25 199 GLY A O 1
ATOM 1554 N N . ARG A 1 200 ? -20.727 4.597 0.882 1.00 66.94 200 ARG A N 1
ATOM 1555 C CA . ARG A 1 200 ? -20.703 4.978 -0.543 1.00 66.94 200 ARG A CA 1
ATOM 1556 C C . ARG A 1 200 ? -20.573 6.475 -0.814 1.00 66.94 200 ARG A C 1
ATOM 1558 O O . ARG A 1 200 ? -20.097 6.826 -1.884 1.00 66.94 200 ARG A O 1
ATOM 1565 N N . GLU A 1 201 ? -20.996 7.330 0.110 1.00 72.06 201 GLU A N 1
ATOM 1566 C CA . GLU A 1 201 ? -20.957 8.789 -0.073 1.00 72.06 201 GLU A CA 1
ATOM 1567 C C . GLU A 1 201 ? -19.566 9.391 0.196 1.00 72.06 201 GLU A C 1
ATOM 1569 O O . GLU A 1 201 ? -19.330 10.561 -0.100 1.00 72.06 201 GLU A O 1
ATOM 1574 N N . GLU A 1 202 ? -18.617 8.594 0.703 1.00 84.56 202 GLU A N 1
ATOM 1575 C CA . GLU A 1 202 ? -17.299 9.075 1.133 1.00 84.56 202 GLU A CA 1
ATOM 1576 C C . GLU A 1 202 ? -16.129 8.417 0.388 1.00 84.56 202 GLU A C 1
ATOM 1578 O O . GLU A 1 202 ? -14.977 8.627 0.765 1.00 84.56 202 GLU A O 1
ATOM 1583 N N . ILE A 1 203 ? -16.383 7.653 -0.685 1.00 93.69 203 ILE A N 1
ATOM 1584 C CA . ILE A 1 203 ? -15.300 7.031 -1.458 1.00 93.69 203 ILE A CA 1
ATOM 1585 C C . ILE A 1 203 ? -14.829 7.978 -2.559 1.00 93.69 203 ILE A C 1
ATOM 1587 O O . ILE A 1 203 ? -15.563 8.329 -3.485 1.00 93.69 203 ILE A O 1
ATOM 1591 N N . TYR A 1 204 ? -13.565 8.370 -2.490 1.00 94.75 204 TYR A N 1
ATOM 1592 C CA . TYR A 1 204 ? -12.944 9.249 -3.473 1.00 94.75 204 TYR A CA 1
ATOM 1593 C C . TYR A 1 204 ? -11.470 8.907 -3.665 1.00 94.75 204 TYR A C 1
ATOM 1595 O O . TYR A 1 204 ? -10.874 8.156 -2.893 1.00 94.75 204 TYR A O 1
ATOM 1603 N N . THR A 1 205 ? -10.875 9.459 -4.718 1.00 95.00 205 THR A N 1
ATOM 1604 C CA . THR A 1 205 ? -9.445 9.352 -4.985 1.00 95.00 205 THR A CA 1
ATOM 1605 C C . THR A 1 205 ? -8.818 10.705 -5.262 1.00 95.00 205 THR A C 1
ATOM 1607 O O . THR A 1 205 ? -9.464 11.593 -5.815 1.00 95.00 205 THR A O 1
ATOM 1610 N N . PHE A 1 206 ? -7.571 10.866 -4.843 1.00 95.44 206 PHE A N 1
ATOM 1611 C CA . PHE A 1 206 ? -6.774 12.077 -5.007 1.00 95.44 206 PHE A CA 1
ATOM 1612 C C . PHE A 1 206 ? -5.289 11.705 -5.054 1.00 95.44 206 PHE A C 1
ATOM 1614 O O . PHE A 1 206 ? -4.934 10.557 -4.785 1.00 95.44 206 PHE A O 1
ATOM 1621 N N . GLN A 1 207 ? -4.423 12.658 -5.396 1.00 95.56 207 GLN A N 1
ATOM 1622 C CA . GLN A 1 207 ? -2.977 12.441 -5.386 1.00 95.56 207 GLN A CA 1
ATOM 1623 C C . GLN A 1 207 ? -2.352 12.970 -4.097 1.00 95.56 207 GLN A C 1
ATOM 1625 O O . GLN A 1 207 ? -2.737 14.020 -3.595 1.00 95.56 207 GLN A O 1
ATOM 1630 N N . SER A 1 208 ? -1.374 12.245 -3.568 1.00 96.69 208 SER A N 1
ATOM 1631 C CA . SER A 1 208 ? -0.623 12.634 -2.379 1.00 96.69 208 SER A CA 1
ATOM 1632 C C . SER A 1 208 ? 0.874 12.400 -2.568 1.00 96.69 208 SER A C 1
ATOM 1634 O O . SER A 1 208 ? 1.304 11.672 -3.468 1.00 96.69 208 SER A O 1
ATOM 1636 N N . GLY A 1 209 ? 1.666 13.043 -1.712 1.00 96.50 209 GLY A N 1
ATOM 1637 C CA . GLY A 1 209 ? 3.095 12.786 -1.584 1.00 96.50 209 GLY A CA 1
ATOM 1638 C C . GLY A 1 209 ? 3.390 11.510 -0.781 1.00 96.50 209 GLY A C 1
ATOM 1639 O O . GLY A 1 209 ? 2.469 10.799 -0.370 1.00 96.50 209 GLY A O 1
ATOM 1640 N N . PRO A 1 210 ? 4.677 11.202 -0.552 1.00 96.88 210 PRO A N 1
ATOM 1641 C CA . PRO A 1 210 ? 5.081 10.054 0.250 1.00 96.88 210 PRO A CA 1
ATOM 1642 C C . PRO A 1 210 ? 4.646 10.172 1.717 1.00 96.88 210 PRO A C 1
ATOM 1644 O O . PRO A 1 210 ? 4.507 11.255 2.283 1.00 96.88 210 PRO A O 1
ATOM 1647 N N . ALA A 1 211 ? 4.463 9.011 2.338 1.00 97.25 211 ALA A N 1
ATOM 1648 C CA . ALA A 1 211 ? 4.091 8.825 3.730 1.00 97.25 211 ALA A CA 1
ATOM 1649 C C . ALA A 1 211 ? 5.301 8.308 4.529 1.00 97.25 211 ALA A C 1
ATOM 1651 O O . ALA A 1 211 ? 5.589 7.112 4.457 1.00 97.25 211 ALA A O 1
ATOM 1652 N N . PRO A 1 212 ? 6.037 9.153 5.271 1.00 95.19 212 PRO A N 1
ATOM 1653 C CA . PRO A 1 212 ? 7.345 8.783 5.808 1.00 95.19 212 PRO A CA 1
ATOM 1654 C C . PRO A 1 212 ? 7.315 7.652 6.844 1.00 95.19 212 PRO A C 1
ATOM 1656 O O . PRO A 1 212 ? 8.338 7.010 7.013 1.00 95.19 212 PRO A O 1
ATOM 1659 N N . SER A 1 213 ? 6.192 7.355 7.507 1.00 97.19 213 SER A N 1
ATOM 1660 C CA . SER A 1 213 ? 6.082 6.174 8.391 1.00 97.19 213 SER A CA 1
ATOM 1661 C C . SER A 1 213 ? 5.545 4.902 7.709 1.00 97.19 213 SER A C 1
ATOM 1663 O O . SER A 1 213 ? 5.493 3.834 8.327 1.00 97.19 213 SER A O 1
ATOM 1665 N N . VAL A 1 214 ? 5.091 5.009 6.454 1.00 97.38 214 VAL A N 1
ATOM 1666 C CA . VAL A 1 214 ? 4.400 3.928 5.722 1.00 97.38 214 VAL A CA 1
ATOM 1667 C C . VAL A 1 214 ? 5.204 3.456 4.511 1.00 97.38 214 VAL A C 1
ATOM 1669 O O . VAL A 1 214 ? 5.207 2.269 4.204 1.00 97.38 214 VAL A O 1
ATOM 1672 N N . CYS A 1 215 ? 5.874 4.373 3.814 1.00 97.38 215 CYS A N 1
ATOM 1673 C CA . CYS A 1 215 ? 6.680 4.100 2.626 1.00 97.38 215 CYS A CA 1
ATOM 1674 C C . CYS A 1 215 ? 8.076 4.740 2.724 1.00 97.38 215 CYS A C 1
ATOM 1676 O O . CYS A 1 215 ? 8.589 5.289 1.749 1.00 97.38 215 CYS A O 1
ATOM 1678 N N . HIS A 1 216 ? 8.693 4.715 3.906 1.00 97.56 216 HIS A N 1
ATOM 1679 C CA . HIS A 1 216 ? 10.041 5.252 4.138 1.00 97.56 216 HIS A CA 1
ATOM 1680 C C . HIS A 1 216 ? 11.093 4.685 3.184 1.00 97.56 216 HIS A C 1
ATOM 1682 O O . HIS A 1 216 ? 11.967 5.427 2.743 1.00 97.56 216 HIS A O 1
ATOM 1688 N N . HIS A 1 217 ? 10.984 3.408 2.810 1.00 96.50 217 HIS A N 1
ATOM 1689 C CA . HIS A 1 217 ? 11.882 2.786 1.836 1.00 96.50 217 HIS A CA 1
ATOM 1690 C C . HIS A 1 217 ? 11.750 3.418 0.451 1.00 96.50 217 HIS A C 1
ATOM 1692 O O . HIS A 1 217 ? 12.753 3.582 -0.242 1.00 96.50 217 HIS A O 1
ATOM 1698 N N . HIS A 1 218 ? 10.548 3.858 0.067 1.00 97.25 218 HIS A N 1
ATOM 1699 C CA . HIS A 1 218 ? 10.361 4.648 -1.149 1.00 97.25 218 HIS A CA 1
ATOM 1700 C C . HIS A 1 218 ? 10.980 6.037 -1.008 1.00 97.25 218 HIS A C 1
ATOM 1702 O O . HIS A 1 218 ? 11.600 6.503 -1.953 1.00 97.25 218 HIS A O 1
ATOM 1708 N N . THR A 1 219 ? 10.846 6.692 0.150 1.00 95.25 219 THR A N 1
ATOM 1709 C CA . THR A 1 219 ? 11.471 8.002 0.394 1.00 95.25 219 THR A CA 1
ATOM 1710 C C . THR A 1 219 ? 12.992 7.923 0.272 1.00 95.25 219 THR A C 1
ATOM 1712 O O . THR A 1 219 ? 13.565 8.733 -0.446 1.00 95.25 219 THR A O 1
ATOM 1715 N N . ALA A 1 220 ? 13.631 6.897 0.851 1.00 95.75 220 ALA A N 1
ATOM 1716 C CA . ALA A 1 220 ? 15.063 6.655 0.658 1.00 95.75 220 ALA A CA 1
ATOM 1717 C C . ALA A 1 220 ? 15.432 6.472 -0.818 1.00 95.75 220 ALA A C 1
ATOM 1719 O O . ALA A 1 220 ? 16.449 6.993 -1.264 1.00 95.75 220 ALA A O 1
ATOM 1720 N N . LEU A 1 221 ? 14.604 5.764 -1.593 1.00 95.88 221 LEU A N 1
ATOM 1721 C CA . LEU A 1 221 ? 14.806 5.674 -3.037 1.00 95.88 221 LEU A CA 1
ATOM 1722 C C . LEU A 1 221 ? 14.641 7.045 -3.723 1.00 95.88 221 LEU A C 1
ATOM 1724 O O . LEU A 1 221 ? 15.405 7.367 -4.625 1.00 95.88 221 LEU A O 1
ATOM 1728 N N . GLY A 1 222 ? 13.682 7.867 -3.295 1.00 95.75 222 GLY A N 1
ATOM 1729 C CA . GLY A 1 222 ? 13.503 9.236 -3.786 1.00 95.75 222 GLY A CA 1
ATOM 1730 C C . GLY A 1 222 ? 14.725 10.123 -3.536 1.00 95.75 222 GLY A C 1
ATOM 1731 O O . GLY A 1 222 ? 15.125 10.865 -4.430 1.00 95.75 222 GLY A O 1
ATOM 1732 N N . ASP A 1 223 ? 15.365 9.986 -2.372 1.00 95.81 223 ASP A N 1
ATOM 1733 C CA . ASP A 1 223 ? 16.605 10.697 -2.036 1.00 95.81 223 ASP A CA 1
ATOM 1734 C C . ASP A 1 223 ? 17.781 10.262 -2.930 1.00 95.81 223 ASP A C 1
ATOM 1736 O O . ASP A 1 223 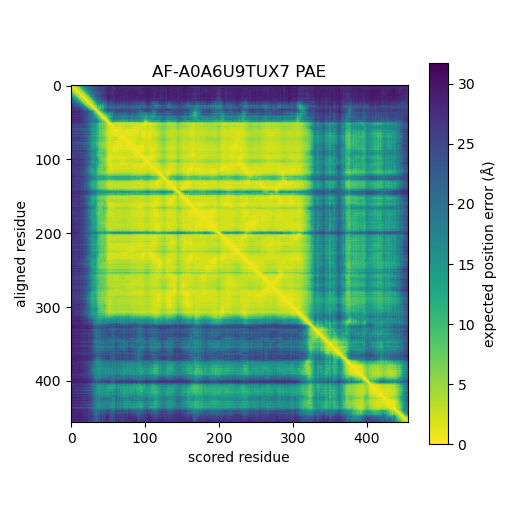? 18.628 11.081 -3.288 1.00 95.81 223 ASP A O 1
ATOM 1740 N N . MET A 1 224 ? 17.808 8.988 -3.341 1.00 96.00 224 MET A N 1
ATOM 1741 C CA . MET A 1 224 ? 18.788 8.444 -4.294 1.00 96.00 224 MET A CA 1
ATOM 1742 C C . MET A 1 224 ? 18.495 8.830 -5.753 1.00 96.00 224 MET A C 1
ATOM 1744 O O . MET A 1 224 ? 19.368 8.713 -6.610 1.00 96.00 224 MET A O 1
ATOM 1748 N N . MET A 1 225 ? 17.278 9.290 -6.061 1.00 96.38 225 MET A N 1
ATOM 1749 C CA . MET A 1 225 ? 16.835 9.608 -7.423 1.00 96.38 225 MET A CA 1
ATOM 1750 C C . MET A 1 225 ? 16.389 11.069 -7.566 1.00 96.38 225 MET A C 1
ATOM 1752 O O . MET A 1 225 ? 15.225 11.339 -7.895 1.00 96.38 225 MET A O 1
ATOM 1756 N N . PRO A 1 226 ? 17.296 12.044 -7.353 1.00 94.69 226 PRO A N 1
ATOM 1757 C CA . PRO A 1 226 ? 16.942 13.450 -7.455 1.00 94.69 226 PRO A CA 1
ATOM 1758 C C . PRO A 1 226 ? 16.410 13.763 -8.859 1.00 94.69 226 PRO A C 1
ATOM 1760 O O . PRO A 1 226 ? 17.074 13.517 -9.864 1.00 94.69 226 PRO A O 1
ATOM 1763 N N . GLY A 1 227 ? 15.200 14.322 -8.920 1.00 94.75 227 GLY A N 1
ATOM 1764 C CA . GLY A 1 227 ? 14.523 14.673 -10.172 1.00 94.75 227 GLY A CA 1
ATOM 1765 C C . GLY A 1 227 ? 13.443 13.689 -10.627 1.00 94.75 227 GLY A C 1
ATOM 1766 O O . GLY A 1 227 ? 12.686 14.035 -11.530 1.00 94.75 227 GLY A O 1
ATOM 1767 N N . ILE A 1 228 ? 13.301 12.524 -9.982 1.00 97.69 228 ILE A N 1
ATOM 1768 C CA . ILE A 1 228 ? 12.199 11.585 -10.242 1.00 97.69 228 ILE A CA 1
ATOM 1769 C C . ILE A 1 228 ? 11.188 11.671 -9.085 1.00 97.69 228 ILE A C 1
ATOM 1771 O O . ILE A 1 228 ? 11.399 11.055 -8.039 1.00 97.69 228 ILE A O 1
ATOM 1775 N N . PRO A 1 229 ? 10.082 12.426 -9.219 1.00 97.56 229 PRO A N 1
ATOM 1776 C CA . PRO A 1 229 ? 9.119 12.590 -8.138 1.00 97.56 229 PRO A CA 1
ATOM 1777 C C . PRO A 1 229 ? 8.418 11.275 -7.778 1.00 97.56 229 PRO A C 1
ATOM 1779 O O . PRO A 1 229 ? 8.055 10.478 -8.649 1.00 97.56 229 PRO A O 1
ATOM 1782 N N . LEU A 1 230 ? 8.172 11.099 -6.478 1.00 97.69 230 LEU A N 1
ATOM 1783 C CA . LEU A 1 230 ? 7.294 10.066 -5.934 1.00 97.69 230 LEU A CA 1
ATOM 1784 C C . LEU A 1 230 ? 5.878 10.630 -5.793 1.00 97.69 230 LEU A C 1
ATOM 1786 O O . LEU A 1 230 ? 5.664 11.600 -5.066 1.00 97.69 230 LEU A O 1
ATOM 1790 N N . VAL A 1 231 ? 4.909 10.004 -6.453 1.00 97.25 231 VAL A N 1
ATOM 1791 C CA . VAL A 1 231 ? 3.490 10.374 -6.371 1.00 97.25 231 VAL A CA 1
ATOM 1792 C C . VAL A 1 231 ? 2.646 9.167 -5.983 1.00 97.25 231 VAL A C 1
ATOM 1794 O O . VAL A 1 231 ? 2.947 8.042 -6.373 1.00 97.25 231 VAL A O 1
ATOM 1797 N N . TYR A 1 232 ? 1.571 9.380 -5.232 1.00 97.44 232 TYR A N 1
ATOM 1798 C CA . TYR A 1 232 ? 0.680 8.303 -4.808 1.00 97.44 232 TYR A CA 1
ATOM 1799 C C . TYR A 1 232 ? -0.752 8.635 -5.166 1.00 97.44 232 TYR A C 1
ATOM 1801 O O . TYR A 1 232 ? -1.237 9.709 -4.819 1.00 97.44 232 TYR A O 1
ATOM 1809 N N . ASP A 1 233 ? -1.451 7.702 -5.808 1.00 96.19 233 ASP A N 1
ATOM 1810 C CA . ASP A 1 233 ? -2.908 7.767 -5.806 1.00 96.19 233 ASP A CA 1
ATOM 1811 C C . ASP A 1 233 ? -3.415 7.231 -4.476 1.00 96.19 233 ASP A C 1
ATOM 1813 O O . ASP A 1 233 ? -3.071 6.129 -4.047 1.00 96.19 233 ASP A O 1
ATOM 1817 N N . VAL A 1 234 ? -4.266 8.004 -3.830 1.00 96.62 234 VAL A N 1
ATOM 1818 C CA . VAL A 1 234 ? -4.934 7.603 -2.604 1.00 96.62 234 VAL A CA 1
ATOM 1819 C C . VAL A 1 234 ? -6.354 7.206 -2.953 1.00 96.62 234 VAL A C 1
ATOM 1821 O O . VAL A 1 234 ? -7.048 7.953 -3.639 1.00 96.62 234 VAL A O 1
ATOM 1824 N N . ILE A 1 235 ? -6.805 6.051 -2.473 1.00 95.94 235 ILE A N 1
ATOM 1825 C CA . ILE A 1 235 ? -8.223 5.689 -2.443 1.00 95.94 235 ILE A CA 1
ATOM 1826 C C . ILE A 1 235 ? -8.692 5.820 -0.998 1.00 95.94 235 ILE A C 1
ATOM 1828 O O . ILE A 1 235 ? -8.216 5.099 -0.122 1.00 95.94 235 ILE A O 1
ATOM 1832 N N . SER A 1 236 ? -9.598 6.760 -0.757 1.00 96.44 236 SER A N 1
ATOM 1833 C CA . SER A 1 236 ? -10.144 7.035 0.567 1.00 96.44 236 SER A CA 1
ATOM 1834 C C . SER A 1 236 ? -11.433 6.253 0.784 1.00 96.44 236 SER A C 1
ATOM 1836 O O . SER A 1 236 ? -12.317 6.262 -0.072 1.00 96.44 236 SER A O 1
ATOM 1838 N N . PHE A 1 237 ? -11.525 5.583 1.925 1.00 96.44 237 PHE A N 1
ATOM 1839 C CA . PHE A 1 237 ? -12.692 4.870 2.422 1.00 96.44 237 PHE A CA 1
ATOM 1840 C C . PHE A 1 237 ? -13.071 5.408 3.795 1.00 96.44 237 PHE A C 1
ATOM 1842 O O . PHE A 1 237 ? -12.240 5.946 4.527 1.00 96.44 237 PHE A O 1
ATOM 1849 N N . SER A 1 238 ? -14.318 5.169 4.172 1.00 96.12 238 SER A N 1
ATOM 1850 C CA . SER A 1 238 ? -14.830 5.442 5.506 1.00 96.12 238 SER A CA 1
ATOM 1851 C C . SER A 1 238 ? -15.469 4.183 6.062 1.00 96.12 238 SER A C 1
ATOM 1853 O O . SER A 1 238 ? -16.144 3.450 5.335 1.00 96.12 238 SER A O 1
ATOM 1855 N N . ALA A 1 239 ? -15.223 3.905 7.334 1.00 96.69 239 ALA A N 1
ATOM 1856 C CA . ALA A 1 239 ? -15.803 2.782 8.043 1.00 96.69 239 ALA A CA 1
ATOM 1857 C C . ALA A 1 239 ? -16.181 3.217 9.456 1.00 96.69 239 ALA A C 1
ATOM 1859 O O . ALA A 1 239 ? -15.403 3.871 10.148 1.00 96.69 239 ALA A O 1
ATOM 1860 N N . ARG A 1 240 ? -17.375 2.820 9.894 1.00 96.69 240 ARG A N 1
ATOM 1861 C CA . ARG A 1 240 ? -17.875 3.098 11.238 1.00 96.69 240 ARG A CA 1
ATOM 1862 C C . ARG A 1 240 ? -17.862 1.824 12.074 1.00 96.69 240 ARG A C 1
ATOM 1864 O O . ARG A 1 240 ? -18.285 0.773 11.598 1.00 96.69 240 ARG A O 1
ATOM 1871 N N . ILE A 1 241 ? -17.387 1.936 13.308 1.00 97.12 241 ILE A N 1
ATOM 1872 C CA . ILE A 1 241 ? -17.553 0.928 14.351 1.00 97.12 241 ILE A CA 1
ATOM 1873 C C . ILE A 1 241 ? -18.799 1.318 15.144 1.00 97.12 241 ILE A C 1
ATOM 1875 O O . ILE A 1 241 ? -18.772 2.270 15.927 1.00 97.12 241 ILE A O 1
ATOM 1879 N N . GLU A 1 242 ? -19.887 0.599 14.889 1.00 96.31 242 GLU A N 1
ATOM 1880 C CA . GLU A 1 242 ? -21.161 0.749 15.594 1.00 96.31 242 GLU A CA 1
ATOM 1881 C C . GLU A 1 242 ? -21.068 0.107 16.988 1.00 96.31 242 GLU A C 1
ATOM 1883 O O . GLU A 1 242 ? -20.199 -0.735 17.249 1.00 96.31 242 GLU A O 1
ATOM 1888 N N . GLU A 1 243 ? -21.975 0.475 17.895 1.00 95.69 243 GLU A N 1
ATOM 1889 C CA . GLU A 1 243 ? -21.977 -0.033 19.273 1.00 95.69 243 GLU A CA 1
ATOM 1890 C C . GLU A 1 243 ? -21.993 -1.571 19.331 1.00 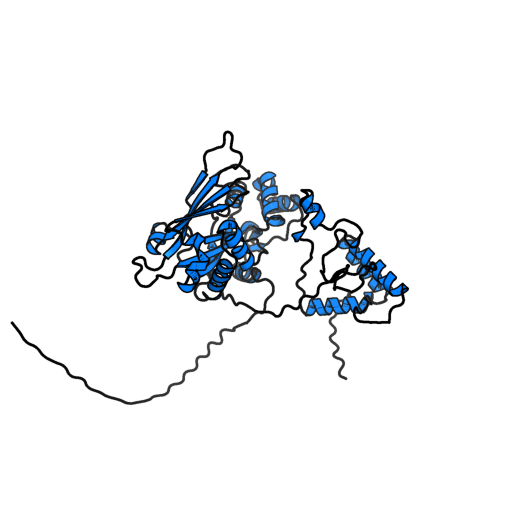95.69 243 GLU A C 1
ATOM 1892 O O . GLU A 1 243 ? -21.174 -2.168 20.036 1.00 95.69 243 GLU A O 1
ATOM 1897 N N . GLN A 1 244 ? -22.842 -2.224 18.522 1.00 96.75 244 GLN A N 1
ATOM 1898 C CA . GLN A 1 244 ? -22.915 -3.690 18.451 1.00 96.75 244 GLN A CA 1
ATOM 1899 C C . GLN A 1 244 ? -21.608 -4.371 18.023 1.00 96.75 244 GLN A C 1
ATOM 1901 O O . GLN A 1 244 ? -21.398 -5.545 18.334 1.00 96.75 244 GLN A O 1
ATOM 1906 N N . ASP A 1 245 ? -20.731 -3.659 17.314 1.00 97.88 245 ASP A N 1
ATOM 1907 C CA . ASP A 1 245 ? -19.500 -4.212 16.759 1.00 97.88 245 ASP A CA 1
ATOM 1908 C C . ASP A 1 245 ? -18.288 -3.984 17.663 1.00 97.88 245 ASP A C 1
ATOM 1910 O O . ASP A 1 245 ? -17.279 -4.674 17.500 1.00 97.88 245 ASP A O 1
ATOM 1914 N N . ARG A 1 246 ? -18.372 -3.069 18.643 1.00 96.94 246 ARG A N 1
ATOM 1915 C CA . ARG A 1 246 ? -17.280 -2.751 19.584 1.00 96.94 246 ARG A CA 1
ATOM 1916 C C . ARG A 1 246 ? -16.597 -4.001 20.177 1.00 96.94 246 ARG A C 1
ATOM 1918 O O . ARG A 1 246 ? -15.363 -4.018 20.199 1.00 96.94 246 ARG A O 1
ATOM 1925 N N . PRO A 1 247 ? -17.305 -5.088 20.570 1.00 97.62 247 PRO A N 1
ATOM 1926 C CA . PRO A 1 247 ? -16.657 -6.302 21.079 1.00 97.62 247 PRO A CA 1
ATOM 1927 C C . PRO A 1 247 ? -15.668 -6.966 20.104 1.00 97.62 247 PRO A C 1
ATOM 1929 O O . PRO A 1 247 ? -14.736 -7.639 20.543 1.00 97.62 247 PRO A O 1
ATOM 1932 N N . LEU A 1 248 ? -15.832 -6.779 18.789 1.00 97.94 248 LEU A N 1
ATOM 1933 C CA . LEU A 1 248 ? -14.914 -7.309 17.774 1.00 97.94 248 LEU A CA 1
ATOM 1934 C C . LEU A 1 248 ? -13.581 -6.544 17.742 1.00 97.94 248 LEU A C 1
ATOM 1936 O O . LEU A 1 248 ? -12.556 -7.116 17.366 1.00 97.94 248 LEU A O 1
ATOM 1940 N N . PHE A 1 249 ? -13.587 -5.273 18.154 1.00 97.75 249 PHE A N 1
ATOM 1941 C CA . PHE A 1 249 ? -12.459 -4.340 18.068 1.00 97.75 249 PHE A CA 1
ATOM 1942 C C . PHE A 1 249 ? -11.749 -4.122 19.410 1.00 97.75 249 PHE A C 1
ATOM 1944 O O . PHE A 1 249 ? -11.052 -3.125 19.578 1.00 97.75 249 PHE A O 1
ATOM 1951 N N . GLY A 1 250 ? -11.867 -5.070 20.348 1.00 94.94 250 GLY A N 1
ATOM 1952 C CA . GLY A 1 250 ? -11.201 -5.022 21.656 1.00 94.94 250 GLY A CA 1
ATOM 1953 C C . GLY A 1 250 ? -9.730 -4.559 21.628 1.00 94.94 250 GLY A C 1
ATOM 1954 O O . GLY A 1 250 ? -9.386 -3.694 22.430 1.00 94.94 250 GLY A O 1
ATOM 1955 N N . PRO A 1 251 ? -8.877 -5.028 20.688 1.00 93.31 251 PRO A N 1
ATOM 1956 C CA . PRO A 1 251 ? -7.492 -4.556 20.575 1.00 93.31 251 PRO A CA 1
ATOM 1957 C C . PRO A 1 251 ? -7.333 -3.050 20.313 1.00 93.31 251 PRO A C 1
ATOM 1959 O O . PRO A 1 251 ? -6.334 -2.475 20.727 1.00 93.31 251 PRO A O 1
ATOM 1962 N N . LEU A 1 252 ? -8.300 -2.409 19.644 1.00 95.69 252 LEU A N 1
ATOM 1963 C CA . LEU A 1 252 ? -8.262 -0.973 19.329 1.00 95.69 252 LEU A CA 1
ATOM 1964 C C . LEU A 1 252 ? -8.936 -0.113 20.402 1.00 95.69 252 LEU A C 1
ATOM 1966 O O . LEU A 1 252 ? -8.665 1.079 20.483 1.00 95.69 252 LEU A O 1
ATOM 1970 N N . LEU A 1 253 ? -9.856 -0.691 21.178 1.00 95.75 253 LEU A N 1
ATOM 1971 C CA . LEU A 1 253 ? -10.731 0.032 22.111 1.00 95.75 253 LEU A CA 1
ATOM 1972 C C . LEU A 1 253 ? -10.289 -0.094 23.579 1.00 95.75 253 LEU A C 1
ATOM 1974 O O . LEU A 1 253 ? -11.029 0.288 24.481 1.00 95.75 253 LEU A O 1
ATOM 1978 N N . GLY A 1 254 ? -9.090 -0.627 23.837 1.00 90.12 254 GLY A N 1
ATOM 1979 C CA . GLY A 1 254 ? -8.549 -0.803 25.191 1.00 90.12 254 GLY A CA 1
ATOM 1980 C C . GLY A 1 254 ? -8.188 0.497 25.928 1.00 90.12 254 GLY A C 1
ATOM 1981 O O . GLY A 1 254 ? -7.890 0.446 27.120 1.00 90.12 254 GLY A O 1
ATOM 1982 N N . GLY A 1 255 ? -8.212 1.647 25.249 1.00 93.31 255 GLY A N 1
ATOM 1983 C CA . GLY A 1 255 ? -7.906 2.963 25.808 1.00 93.31 255 GLY A CA 1
ATOM 1984 C C . GLY A 1 255 ? -7.983 4.077 24.759 1.00 93.31 255 GLY A C 1
ATOM 1985 O O . GLY A 1 255 ? -8.344 3.833 23.608 1.00 93.31 255 GLY A O 1
ATOM 1986 N N . ASP A 1 256 ? -7.622 5.302 25.154 1.00 94.19 256 ASP A N 1
ATOM 1987 C CA . ASP A 1 256 ? -7.563 6.459 24.243 1.00 94.19 256 ASP A CA 1
ATOM 1988 C C . ASP A 1 256 ? -6.412 6.367 23.238 1.00 94.19 256 ASP A C 1
ATOM 1990 O O . ASP A 1 256 ? -6.479 6.963 22.164 1.00 94.19 256 ASP A O 1
ATOM 1994 N N . SER A 1 257 ? -5.362 5.622 23.581 1.00 97.44 257 SER A N 1
ATOM 1995 C CA . SER A 1 257 ? -4.230 5.338 22.712 1.00 97.44 257 SER A CA 1
ATOM 1996 C C . SER A 1 257 ? -3.780 3.888 22.837 1.00 97.44 257 SER A C 1
ATOM 1998 O O . SER A 1 257 ? -3.986 3.229 23.858 1.00 97.44 257 SER A O 1
ATOM 2000 N N . PHE A 1 258 ? -3.166 3.386 21.773 1.00 97.75 258 PHE A N 1
ATOM 2001 C CA . PHE A 1 258 ? -2.552 2.064 21.730 1.00 97.75 258 PHE A CA 1
ATOM 2002 C C . PHE A 1 258 ? -1.400 2.059 20.726 1.00 97.75 258 PHE A C 1
ATOM 2004 O O . PHE A 1 258 ? -1.191 3.025 19.991 1.00 97.75 258 PHE A O 1
ATOM 2011 N N . ALA A 1 259 ? -0.644 0.965 20.693 1.00 98.06 259 ALA A N 1
ATOM 2012 C CA . ALA A 1 259 ? 0.438 0.784 19.742 1.00 98.06 259 ALA A CA 1
ATOM 2013 C C . ALA A 1 259 ? 0.326 -0.560 19.019 1.00 98.06 259 ALA A C 1
ATOM 2015 O O . ALA A 1 259 ? -0.168 -1.540 19.575 1.00 98.06 259 ALA A O 1
ATOM 2016 N N . THR A 1 260 ? 0.800 -0.599 17.779 1.00 97.88 260 THR A N 1
ATOM 2017 C CA . THR A 1 260 ? 0.876 -1.813 16.955 1.00 97.88 260 THR A CA 1
ATOM 2018 C C . THR A 1 260 ? 2.316 -2.074 16.553 1.00 97.88 260 THR A C 1
ATOM 2020 O O . THR A 1 260 ? 3.009 -1.128 16.185 1.00 97.88 260 THR A O 1
ATOM 2023 N N . LEU A 1 261 ? 2.742 -3.336 16.562 1.00 97.06 261 LEU A N 1
ATOM 2024 C CA . LEU A 1 261 ? 4.110 -3.744 16.248 1.00 97.06 261 LEU A CA 1
ATOM 2025 C C . LEU A 1 261 ? 4.158 -4.494 14.913 1.00 97.06 261 LEU A C 1
ATOM 2027 O O . LEU A 1 261 ? 3.469 -5.496 14.734 1.00 97.06 261 LEU A O 1
ATOM 2031 N N . GLU A 1 262 ? 5.009 -4.037 14.003 1.00 96.88 262 GLU A N 1
ATOM 2032 C CA . GLU A 1 262 ? 5.381 -4.745 12.780 1.00 96.88 262 GLU A CA 1
ATOM 2033 C C . GLU A 1 262 ? 6.825 -5.236 12.914 1.00 96.88 262 GLU A C 1
ATOM 2035 O O . GLU A 1 262 ? 7.747 -4.429 12.936 1.00 96.88 262 GLU A O 1
ATOM 2040 N N . THR A 1 263 ? 7.023 -6.548 13.033 1.00 95.56 263 THR A N 1
ATOM 2041 C CA . THR A 1 263 ? 8.351 -7.182 13.125 1.00 95.56 263 THR A CA 1
ATOM 2042 C C . THR A 1 263 ? 8.919 -7.494 11.745 1.00 95.56 263 THR A C 1
ATOM 2044 O O . THR A 1 263 ? 8.151 -7.695 10.802 1.00 95.56 263 THR A O 1
ATOM 2047 N N . ALA A 1 264 ? 10.240 -7.649 11.645 1.00 94.38 264 ALA A N 1
ATOM 2048 C CA . ALA A 1 264 ? 10.938 -7.927 10.389 1.00 94.38 264 ALA A CA 1
ATOM 2049 C C . ALA A 1 264 ? 10.657 -6.904 9.260 1.00 94.38 264 ALA A C 1
ATOM 2051 O O . ALA A 1 264 ? 10.607 -7.252 8.078 1.00 94.38 264 ALA A O 1
ATOM 2052 N N . ALA A 1 265 ? 10.469 -5.636 9.624 1.00 95.44 265 ALA A N 1
ATOM 2053 C CA . ALA A 1 265 ? 10.303 -4.520 8.704 1.00 95.44 265 ALA A CA 1
ATOM 2054 C C . ALA A 1 265 ? 11.654 -4.088 8.106 1.00 95.44 265 ALA A C 1
ATOM 2056 O O . ALA A 1 265 ? 12.656 -3.988 8.813 1.00 95.44 265 ALA A O 1
ATOM 2057 N N . GLU A 1 266 ? 11.680 -3.783 6.806 1.00 95.19 266 GLU A N 1
ATOM 2058 C CA . GLU A 1 266 ? 12.825 -3.133 6.155 1.00 95.19 266 GLU A CA 1
ATOM 2059 C C . GLU A 1 266 ? 12.896 -1.681 6.635 1.00 95.19 266 GLU A C 1
ATOM 2061 O O . GLU A 1 266 ? 11.974 -0.918 6.381 1.00 95.19 266 GLU A O 1
ATOM 2066 N N . LEU A 1 267 ? 13.959 -1.287 7.339 1.00 96.19 267 LEU A N 1
ATOM 2067 C CA . LEU A 1 267 ? 14.072 0.036 7.974 1.00 96.19 267 LEU A CA 1
ATOM 2068 C C . LEU A 1 267 ? 14.811 1.075 7.116 1.00 96.19 267 LEU A C 1
ATOM 2070 O O . LEU A 1 267 ? 15.017 2.202 7.562 1.00 96.19 267 LEU A O 1
ATOM 2074 N N . SER A 1 268 ? 15.211 0.730 5.886 1.00 95.25 268 SER A N 1
ATOM 2075 C CA . SER A 1 268 ? 15.934 1.653 5.000 1.00 95.25 268 SER A CA 1
ATOM 2076 C C . SER A 1 268 ? 15.128 2.934 4.773 1.00 95.25 268 SER A C 1
ATOM 2078 O O . SER A 1 268 ? 14.016 2.877 4.259 1.00 95.25 268 SER A O 1
ATOM 2080 N N . GLY A 1 269 ? 15.678 4.085 5.162 1.00 95.69 269 GLY A N 1
ATOM 2081 C CA . GLY A 1 269 ? 15.019 5.387 5.025 1.00 95.69 269 GLY A CA 1
ATOM 2082 C C . GLY A 1 269 ? 14.115 5.793 6.182 1.00 95.69 269 GLY A C 1
ATOM 2083 O O . GLY A 1 269 ? 13.705 6.952 6.237 1.00 95.69 269 GLY A O 1
ATOM 2084 N N . PHE A 1 270 ? 13.810 4.900 7.129 1.00 97.56 270 PHE A N 1
ATOM 2085 C CA . PHE A 1 270 ? 12.934 5.235 8.252 1.00 97.56 270 PHE A CA 1
ATOM 2086 C C . PHE A 1 270 ? 13.624 6.259 9.156 1.00 97.56 270 PHE A C 1
ATOM 2088 O O . PHE A 1 270 ? 14.592 5.931 9.833 1.00 97.56 270 PHE A O 1
ATOM 2095 N N . GLY A 1 271 ? 13.193 7.522 9.118 1.00 96.12 271 GLY A N 1
ATOM 2096 C CA . GLY A 1 271 ? 13.870 8.612 9.833 1.00 96.12 271 GLY A CA 1
ATOM 2097 C C . GLY A 1 271 ? 15.374 8.719 9.525 1.00 96.12 271 GLY A C 1
ATOM 2098 O O . GLY A 1 271 ? 16.153 9.096 10.397 1.00 96.12 271 GLY A O 1
ATOM 2099 N N . GLY A 1 272 ? 15.791 8.346 8.307 1.00 95.50 272 GLY A N 1
ATOM 2100 C CA . GLY A 1 272 ? 17.199 8.347 7.887 1.00 95.50 272 GLY A CA 1
ATOM 2101 C C . GLY A 1 272 ? 18.011 7.109 8.292 1.00 95.50 272 GLY A C 1
ATOM 2102 O O . GLY A 1 272 ? 19.235 7.123 8.175 1.00 95.50 272 GLY A O 1
ATOM 2103 N N . MET A 1 273 ? 17.367 6.037 8.765 1.00 95.38 273 MET A N 1
ATOM 2104 C CA . MET A 1 273 ? 18.042 4.775 9.081 1.00 95.38 273 MET A CA 1
ATOM 2105 C C . MET A 1 273 ? 18.681 4.116 7.846 1.00 95.38 273 MET A C 1
ATOM 2107 O O . MET A 1 273 ? 18.131 4.129 6.739 1.00 95.38 273 MET A O 1
ATOM 2111 N N . SER A 1 274 ? 19.838 3.482 8.056 1.00 93.62 274 SER A N 1
ATOM 2112 C CA . SER A 1 274 ? 20.513 2.653 7.053 1.00 93.62 274 SER A CA 1
ATOM 2113 C C . SER A 1 274 ? 19.714 1.381 6.727 1.00 93.62 274 SER A C 1
ATOM 2115 O O . SER A 1 274 ? 18.883 0.958 7.534 1.00 93.62 274 SER A O 1
ATOM 2117 N N . PRO A 1 275 ? 19.960 0.729 5.573 1.00 93.50 275 PRO A N 1
ATOM 2118 C CA . PRO A 1 275 ? 19.318 -0.539 5.236 1.00 93.50 275 PRO A CA 1
ATOM 2119 C C . PRO A 1 275 ? 19.575 -1.617 6.298 1.00 93.50 275 PRO A C 1
ATOM 2121 O O . PRO A 1 275 ? 20.713 -2.026 6.516 1.00 93.50 275 PRO A O 1
ATOM 2124 N N . GLN A 1 276 ? 18.511 -2.067 6.960 1.00 94.31 276 GLN A N 1
ATOM 2125 C CA . GLN A 1 276 ? 18.518 -3.144 7.952 1.00 94.31 276 GLN A CA 1
ATOM 2126 C C . GLN A 1 276 ? 17.096 -3.695 8.131 1.00 94.31 276 GLN A C 1
ATOM 2128 O O . GLN A 1 276 ? 16.132 -3.096 7.645 1.00 94.31 276 GLN A O 1
ATOM 2133 N N . ILE A 1 277 ? 16.973 -4.817 8.836 1.00 94.94 277 ILE A N 1
ATOM 2134 C CA . ILE A 1 277 ? 15.691 -5.379 9.265 1.00 94.94 277 ILE A CA 1
ATOM 2135 C C . ILE A 1 277 ? 15.498 -5.062 10.748 1.00 94.94 277 ILE A C 1
ATOM 2137 O O . ILE A 1 277 ? 16.453 -5.114 11.519 1.00 94.94 277 ILE A O 1
ATOM 2141 N N . GLY A 1 278 ? 14.281 -4.715 11.148 1.00 95.94 278 GLY A N 1
ATOM 2142 C CA . GLY A 1 278 ? 13.948 -4.506 12.552 1.00 95.94 278 GLY A CA 1
ATOM 2143 C C . GLY A 1 278 ? 12.447 -4.471 12.776 1.00 95.94 278 GLY A C 1
ATOM 2144 O O . GLY A 1 278 ? 11.692 -5.105 12.041 1.00 95.94 278 GLY A O 1
ATOM 2145 N N . ALA A 1 279 ? 12.003 -3.708 13.765 1.00 96.94 279 ALA A N 1
ATOM 2146 C CA . ALA A 1 279 ? 10.597 -3.558 14.083 1.00 96.94 279 ALA A CA 1
ATOM 2147 C C . ALA A 1 279 ? 10.140 -2.100 13.978 1.00 96.94 279 ALA A C 1
ATOM 2149 O O . ALA A 1 279 ? 10.883 -1.175 14.302 1.00 96.94 279 ALA A O 1
ATOM 2150 N N . VAL A 1 280 ? 8.894 -1.897 13.548 1.00 98.12 280 VAL A N 1
ATOM 2151 C CA . VAL A 1 280 ? 8.223 -0.593 13.538 1.00 98.12 280 VAL A CA 1
ATOM 2152 C C . VAL A 1 280 ? 7.028 -0.644 14.480 1.00 98.12 280 VAL A C 1
ATOM 2154 O O . VAL A 1 280 ? 6.076 -1.396 14.265 1.00 98.12 280 VAL A O 1
ATOM 2157 N N . THR A 1 281 ? 7.057 0.192 15.512 1.00 98.31 281 THR A N 1
ATOM 2158 C CA . THR A 1 281 ? 5.937 0.415 16.428 1.00 98.31 281 THR A CA 1
ATOM 2159 C C . THR A 1 281 ? 5.171 1.656 15.991 1.00 98.31 281 THR A C 1
ATOM 2161 O O . THR A 1 281 ? 5.745 2.738 15.930 1.00 98.31 281 THR A O 1
ATOM 2164 N N . ARG A 1 282 ? 3.876 1.529 15.696 1.00 98.44 282 ARG A N 1
ATOM 2165 C CA . ARG A 1 282 ? 3.002 2.662 15.339 1.00 98.44 282 ARG A CA 1
ATOM 2166 C C . ARG A 1 282 ? 2.102 3.016 16.502 1.00 98.44 282 ARG A C 1
ATOM 2168 O O . ARG A 1 282 ? 1.501 2.124 17.094 1.00 98.44 282 ARG A O 1
ATOM 2175 N N . GLU A 1 283 ? 2.007 4.302 16.798 1.00 98.50 283 GLU A N 1
ATOM 2176 C CA . GLU A 1 283 ? 1.181 4.851 17.866 1.00 98.50 283 GLU A CA 1
ATOM 2177 C C . GLU A 1 283 ? -0.127 5.378 17.301 1.00 98.50 283 GLU A C 1
ATOM 2179 O O . GLU A 1 283 ? -0.146 6.131 16.325 1.00 98.50 283 GLU A O 1
ATOM 2184 N N . TRP A 1 284 ? -1.217 4.986 17.944 1.00 98.56 284 TRP A N 1
ATOM 2185 C CA . TRP A 1 284 ? -2.572 5.301 17.539 1.00 98.56 284 TRP A CA 1
ATOM 2186 C C . TRP A 1 284 ? -3.301 5.998 18.673 1.00 98.56 284 TRP A C 1
ATOM 2188 O O . TRP A 1 284 ? -3.117 5.656 19.843 1.00 98.56 284 TRP A O 1
ATOM 2198 N N . LYS A 1 285 ? -4.167 6.944 18.321 1.00 98.31 285 LYS A N 1
ATOM 2199 C CA . LYS A 1 285 ? -5.019 7.666 19.259 1.00 98.31 285 LYS A CA 1
ATOM 2200 C C . LYS A 1 285 ? -6.432 7.800 18.697 1.00 98.31 285 LYS A C 1
ATOM 2202 O O . LYS A 1 285 ? -6.614 8.076 17.512 1.00 98.31 285 LYS A O 1
ATOM 2207 N N . TRP A 1 286 ? -7.428 7.626 19.560 1.00 98.00 286 TRP A N 1
ATOM 2208 C CA . TRP A 1 286 ? -8.804 8.029 19.291 1.00 98.00 286 TRP A CA 1
ATOM 2209 C C . TRP A 1 286 ? -8.967 9.515 19.610 1.00 98.00 286 TRP A C 1
ATOM 2211 O O . TRP A 1 286 ? -8.960 9.918 20.776 1.00 98.00 286 TRP A O 1
ATOM 2221 N N . CYS A 1 287 ? -9.125 10.327 18.572 1.00 98.00 287 CYS A N 1
ATOM 2222 C CA . CYS A 1 287 ? -9.234 11.783 18.670 1.00 98.00 287 CYS A CA 1
ATOM 2223 C C . CYS A 1 287 ? -10.637 12.252 18.282 1.00 98.00 287 CYS A C 1
ATOM 2225 O O . CYS A 1 287 ? -11.301 11.600 17.474 1.00 98.00 287 CYS A O 1
ATOM 2227 N N . THR A 1 288 ? -11.091 13.396 18.789 1.00 97.12 288 THR A N 1
ATOM 2228 C CA . THR A 1 288 ? -12.228 14.084 18.153 1.00 97.12 288 THR A CA 1
ATOM 2229 C C . THR A 1 288 ? -11.813 14.615 16.769 1.00 97.12 288 THR A C 1
ATOM 2231 O O . THR A 1 288 ? -10.615 14.748 16.492 1.00 97.12 288 THR A O 1
ATOM 2234 N N . PRO A 1 289 ? -12.760 14.915 15.860 1.00 97.12 289 PRO A N 1
ATOM 2235 C CA . PRO A 1 289 ? -12.440 15.554 14.586 1.00 97.12 289 PRO A CA 1
ATOM 2236 C C . PRO A 1 289 ? -11.649 16.858 14.746 1.00 97.12 289 PRO A C 1
ATOM 2238 O O . PRO A 1 289 ? -10.731 17.103 13.970 1.00 97.12 289 PRO A O 1
ATOM 2241 N N . GLU A 1 290 ? -11.959 17.654 15.769 1.00 97.50 290 GLU A N 1
ATOM 2242 C CA . GLU A 1 290 ? -11.281 18.917 16.073 1.00 97.50 290 GLU A CA 1
ATOM 2243 C C . GLU A 1 290 ? -9.838 18.677 16.527 1.00 97.50 290 GLU A C 1
ATOM 2245 O O . GLU A 1 290 ? -8.928 19.317 16.011 1.00 97.50 290 GLU A O 1
ATOM 2250 N N . GLU A 1 291 ? -9.609 17.708 17.423 1.00 97.81 291 GLU A N 1
ATOM 2251 C CA . GLU A 1 291 ? -8.258 17.318 17.851 1.00 97.81 291 GLU A CA 1
ATOM 2252 C C . GLU A 1 291 ? -7.422 16.792 16.674 1.00 97.81 291 GLU A C 1
ATOM 2254 O O . GLU A 1 291 ? -6.238 17.103 16.554 1.00 97.81 291 GLU A O 1
ATOM 2259 N N . ALA A 1 292 ? -8.029 15.992 15.789 1.00 97.88 292 ALA A N 1
ATOM 2260 C CA . ALA A 1 292 ? -7.362 15.484 14.594 1.00 97.88 292 ALA A CA 1
ATOM 2261 C C . ALA A 1 292 ? -7.016 16.617 13.612 1.00 97.88 292 ALA A C 1
ATOM 2263 O O . ALA A 1 292 ? -5.942 16.603 13.011 1.00 97.88 292 ALA A O 1
ATOM 2264 N N . GLN A 1 293 ? -7.900 17.608 13.463 1.00 97.75 293 GLN A N 1
ATOM 2265 C CA . GLN A 1 293 ? -7.666 18.780 12.620 1.00 97.75 293 GLN A CA 1
ATOM 2266 C C . GLN A 1 293 ? -6.565 19.679 13.196 1.00 97.75 293 GLN A C 1
ATOM 2268 O O . GLN A 1 293 ? -5.677 20.097 12.457 1.00 97.75 293 GLN A O 1
ATOM 2273 N N . GLU A 1 294 ? -6.579 19.932 14.509 1.00 97.81 294 GLU A N 1
ATOM 2274 C CA . GLU A 1 294 ? -5.547 20.708 15.208 1.00 97.81 294 GLU A CA 1
ATOM 2275 C C . GLU A 1 294 ? -4.169 20.038 15.113 1.00 97.81 294 GLU A C 1
ATOM 2277 O O . GLU A 1 294 ? -3.164 20.712 14.892 1.00 97.81 294 GLU A O 1
ATOM 2282 N N . ALA A 1 295 ? -4.124 18.704 15.191 1.00 97.06 295 ALA A N 1
ATOM 2283 C CA . ALA A 1 295 ? -2.905 17.924 14.989 1.00 97.06 295 ALA A CA 1
ATOM 2284 C C . ALA A 1 295 ? -2.441 17.862 13.517 1.00 97.06 295 ALA A C 1
ATOM 2286 O O . ALA A 1 295 ? -1.367 17.329 13.237 1.00 97.06 295 ALA A O 1
ATOM 2287 N N . GLY A 1 296 ? -3.228 18.393 12.573 1.00 97.12 296 GLY A N 1
ATOM 2288 C CA . GLY A 1 296 ? -2.906 18.379 11.147 1.00 97.12 296 GLY A CA 1
ATOM 2289 C C . GLY A 1 296 ? -2.987 16.987 10.519 1.00 97.12 296 GLY A C 1
ATOM 2290 O O . GLY A 1 296 ? -2.200 16.678 9.624 1.00 97.12 296 GLY A O 1
ATOM 2291 N N . ALA A 1 297 ? -3.909 16.137 10.984 1.00 97.62 297 ALA A N 1
ATOM 2292 C CA . ALA A 1 297 ? -4.021 14.757 10.526 1.00 97.62 297 ALA A CA 1
ATOM 2293 C C . ALA A 1 297 ? -4.270 14.666 9.009 1.00 97.62 297 ALA A C 1
ATOM 2295 O O . ALA A 1 297 ? -5.310 15.082 8.486 1.00 97.62 297 ALA A O 1
ATOM 2296 N N . ILE A 1 298 ? -3.328 14.052 8.291 1.00 97.38 298 ILE A N 1
ATOM 2297 C CA . ILE A 1 298 ? -3.416 13.855 6.842 1.00 97.38 298 ILE A CA 1
ATOM 2298 C C . ILE A 1 298 ? -4.565 12.893 6.508 1.00 97.38 298 ILE A C 1
ATOM 2300 O O . ILE A 1 298 ? -4.693 11.810 7.085 1.00 97.38 298 ILE A O 1
ATOM 2304 N N . GLY A 1 299 ? -5.379 13.276 5.520 1.00 95.00 299 GLY A N 1
ATOM 2305 C CA . GLY A 1 299 ? -6.518 12.495 5.032 1.00 95.00 299 GLY A CA 1
ATOM 2306 C C . GLY A 1 299 ? -7.851 12.796 5.720 1.00 95.00 299 GLY A C 1
ATOM 2307 O O . GLY A 1 299 ? -8.852 12.198 5.335 1.00 95.00 299 GLY A O 1
ATOM 2308 N N . LEU A 1 300 ? -7.884 13.708 6.701 1.00 95.88 300 LEU A N 1
ATOM 2309 C CA . LEU A 1 300 ? -9.112 14.093 7.401 1.00 95.88 300 LEU A CA 1
ATOM 2310 C C . LEU A 1 300 ? -10.105 14.824 6.487 1.00 95.88 300 LEU A C 1
ATOM 2312 O O . LEU A 1 300 ? -11.288 14.479 6.440 1.00 95.88 300 LEU A O 1
ATOM 2316 N N . GLU A 1 301 ? -9.616 15.833 5.767 1.00 95.50 301 GLU A N 1
ATOM 2317 C CA . GLU A 1 301 ? -10.408 16.637 4.842 1.00 95.50 301 GLU A CA 1
ATOM 2318 C C . GLU A 1 301 ? -10.291 16.093 3.418 1.00 95.50 301 GLU A C 1
ATOM 2320 O O . GLU A 1 301 ? -9.218 15.682 2.970 1.00 95.50 301 GLU A O 1
ATOM 2325 N N . ARG A 1 302 ? -11.411 16.102 2.690 1.00 95.50 302 ARG A N 1
ATOM 2326 C CA . ARG A 1 302 ? -11.439 15.730 1.275 1.00 95.50 302 ARG A CA 1
ATOM 2327 C C . ARG A 1 302 ? -10.776 16.844 0.451 1.00 95.50 302 ARG A C 1
ATOM 2329 O O . ARG A 1 302 ? -11.298 17.960 0.464 1.00 95.50 302 ARG A O 1
ATOM 2336 N N . PRO A 1 303 ? -9.708 16.558 -0.315 1.00 95.88 303 PRO A N 1
ATOM 2337 C CA . PRO A 1 303 ? -9.102 17.561 -1.188 1.00 95.88 303 PRO A CA 1
ATOM 2338 C C . PRO A 1 303 ? -10.082 18.065 -2.255 1.00 95.88 303 PRO A C 1
ATOM 2340 O O . PRO A 1 303 ? -10.947 17.314 -2.716 1.00 95.88 303 PRO A O 1
ATOM 2343 N N . GLY A 1 304 ? -9.955 19.326 -2.673 1.00 95.25 304 GLY A N 1
ATOM 2344 C CA . GLY A 1 304 ? -10.873 19.943 -3.643 1.00 95.25 304 GLY A CA 1
ATOM 2345 C C . GLY A 1 304 ? -10.817 19.294 -5.033 1.00 95.25 304 GLY A C 1
ATOM 2346 O O . GLY A 1 304 ? -11.811 19.250 -5.753 1.00 95.25 304 GLY A O 1
ATOM 2347 N N . GLU A 1 305 ? -9.663 18.736 -5.379 1.00 94.25 305 GLU A N 1
ATOM 2348 C CA . GLU A 1 305 ? -9.362 17.987 -6.597 1.00 94.25 305 GLU A CA 1
ATOM 2349 C C . GLU A 1 305 ? -9.763 16.503 -6.524 1.00 94.25 305 GLU A C 1
ATOM 2351 O O . GLU A 1 305 ? -9.561 15.757 -7.484 1.00 94.25 305 GLU A O 1
ATOM 2356 N N . ALA A 1 306 ? -10.331 16.052 -5.400 1.00 95.06 306 ALA A N 1
ATOM 2357 C CA . ALA A 1 306 ? -10.686 14.655 -5.203 1.00 95.06 306 ALA A CA 1
ATOM 2358 C C . ALA A 1 306 ? -11.859 14.208 -6.086 1.00 95.06 306 ALA A C 1
ATOM 2360 O O . ALA A 1 306 ? -12.957 14.777 -6.079 1.00 95.06 306 ALA A O 1
ATOM 2361 N N . ILE A 1 307 ? -11.661 13.086 -6.766 1.00 92.88 307 ILE A N 1
ATOM 2362 C CA . ILE A 1 307 ? -12.613 12.499 -7.702 1.00 92.88 307 ILE A CA 1
ATOM 2363 C C . ILE A 1 307 ? -13.424 11.424 -6.993 1.00 92.88 307 ILE A C 1
ATOM 2365 O O . ILE A 1 307 ? -12.873 10.483 -6.429 1.00 92.88 307 ILE A O 1
ATOM 2369 N N . GLU A 1 308 ? -14.746 11.545 -7.050 1.00 93.12 308 GLU A N 1
ATOM 2370 C CA . GLU A 1 308 ? -15.653 10.569 -6.451 1.00 93.12 308 GLU A CA 1
ATOM 2371 C C . GLU A 1 308 ? -15.565 9.211 -7.164 1.00 93.12 308 GLU A C 1
ATOM 2373 O O . GLU A 1 308 ? -15.557 9.114 -8.401 1.00 93.12 308 GLU A O 1
ATOM 2378 N N . LEU A 1 309 ? -15.508 8.145 -6.371 1.00 90.31 309 LEU A N 1
ATOM 2379 C CA . LEU A 1 309 ? -15.470 6.774 -6.849 1.00 90.31 309 LEU A CA 1
ATOM 2380 C C . LEU A 1 309 ? -16.746 6.047 -6.446 1.00 90.31 309 LEU A C 1
ATOM 2382 O O . LEU A 1 309 ? -17.218 6.143 -5.322 1.00 90.31 309 LEU A O 1
ATOM 2386 N N . PHE A 1 310 ? -17.273 5.246 -7.368 1.00 85.69 310 PHE A N 1
ATOM 2387 C CA . PHE A 1 310 ? -18.375 4.344 -7.068 1.00 85.69 310 PHE A CA 1
ATOM 2388 C C . PHE A 1 310 ? -17.833 2.924 -6.957 1.00 85.69 310 PHE A C 1
ATOM 2390 O O . PHE A 1 310 ? -17.474 2.313 -7.966 1.00 85.69 310 PHE A O 1
ATOM 2397 N N . VAL A 1 311 ? -17.768 2.407 -5.732 1.00 84.25 311 VAL A N 1
ATOM 2398 C CA . VAL A 1 311 ? -17.394 1.016 -5.466 1.00 84.25 311 VAL A CA 1
ATOM 2399 C C . VAL A 1 311 ? -18.669 0.207 -5.276 1.00 84.25 311 VAL A C 1
ATOM 2401 O O . VAL A 1 311 ? -19.499 0.496 -4.415 1.00 84.25 311 VAL A O 1
ATOM 2404 N N . SER A 1 312 ? -18.843 -0.820 -6.101 1.00 79.69 312 SER A N 1
ATOM 2405 C CA . SER A 1 312 ? -19.937 -1.775 -5.964 1.00 79.69 312 SER A CA 1
ATOM 2406 C C . SER A 1 312 ? -19.383 -3.160 -5.695 1.00 79.69 312 SER A C 1
ATOM 2408 O O . SER A 1 312 ? -18.587 -3.669 -6.480 1.00 79.69 312 SER A O 1
ATOM 2410 N N . LYS A 1 313 ? -19.864 -3.802 -4.629 1.00 76.19 313 LYS A N 1
ATOM 2411 C CA . LYS A 1 313 ? -19.625 -5.224 -4.398 1.00 76.19 313 LYS A CA 1
ATOM 2412 C C . LYS A 1 313 ? -20.386 -6.029 -5.447 1.00 76.19 313 LYS A C 1
ATOM 2414 O O . LYS A 1 313 ? -21.607 -6.157 -5.374 1.00 76.19 313 LYS A O 1
ATOM 2419 N N . GLU A 1 314 ? -19.669 -6.571 -6.420 1.00 71.62 314 GLU A N 1
ATOM 2420 C CA . GLU A 1 314 ? -20.248 -7.491 -7.389 1.00 71.62 314 GLU A CA 1
ATOM 2421 C C . GLU A 1 314 ? -20.096 -8.924 -6.873 1.00 71.62 314 GLU A C 1
ATOM 2423 O O . GLU A 1 314 ? -19.000 -9.479 -6.814 1.00 71.62 314 GLU A O 1
ATOM 2428 N N . THR A 1 315 ? -21.208 -9.546 -6.476 1.00 66.75 315 THR A N 1
ATOM 2429 C CA . THR A 1 315 ? -21.196 -10.974 -6.133 1.00 66.75 315 THR A CA 1
ATOM 2430 C C . THR A 1 315 ? -21.295 -11.769 -7.427 1.00 66.75 315 THR A C 1
ATOM 2432 O O . THR A 1 315 ? -22.387 -12.083 -7.895 1.00 66.75 315 THR A O 1
ATOM 2435 N N . LYS A 1 316 ? -20.148 -12.072 -8.038 1.00 61.62 316 LYS A N 1
ATOM 2436 C CA . LYS A 1 316 ? -20.103 -12.965 -9.198 1.00 61.62 316 LYS A CA 1
ATOM 2437 C C . LYS A 1 316 ? -20.135 -14.415 -8.740 1.00 61.62 316 LYS A C 1
ATOM 2439 O O . LYS A 1 316 ? -19.373 -14.819 -7.861 1.00 61.62 316 LYS A O 1
ATOM 2444 N N . ARG A 1 317 ? -20.974 -15.231 -9.382 1.00 56.59 317 ARG A N 1
ATOM 2445 C CA . ARG A 1 317 ? -20.881 -16.688 -9.267 1.00 56.59 317 ARG A CA 1
ATOM 2446 C C . ARG A 1 317 ? -19.651 -17.142 -10.046 1.00 56.59 317 ARG A C 1
ATOM 2448 O O . ARG A 1 317 ? -19.723 -17.402 -11.241 1.00 56.59 317 ARG A O 1
ATOM 2455 N N . VAL A 1 318 ? -18.513 -17.197 -9.368 1.00 55.47 318 VAL A N 1
ATOM 2456 C CA . VAL A 1 318 ? -17.291 -17.750 -9.946 1.00 55.47 318 VAL A CA 1
ATOM 2457 C C . VAL A 1 318 ? -17.417 -19.269 -9.916 1.00 55.47 318 VAL A C 1
ATOM 2459 O O . VAL A 1 318 ? -17.496 -19.866 -8.845 1.00 55.47 318 VAL A O 1
ATOM 2462 N N . SER A 1 319 ? -17.460 -19.892 -11.090 1.00 52.56 319 SER A N 1
ATOM 2463 C CA . SER A 1 319 ? -17.232 -21.332 -11.203 1.00 52.56 319 SER A CA 1
ATOM 2464 C C . SER A 1 319 ? -15.735 -21.525 -11.396 1.00 52.56 319 SER A C 1
ATOM 2466 O O . SER A 1 319 ? -15.170 -21.029 -12.366 1.00 52.56 319 SER A O 1
ATOM 2468 N N . SER A 1 320 ? -15.072 -22.178 -10.448 1.00 51.97 320 SER A N 1
ATOM 2469 C CA . SER A 1 320 ? -13.668 -22.550 -10.586 1.00 51.97 320 SER A CA 1
ATOM 2470 C C . SER A 1 320 ? -13.570 -23.951 -11.180 1.00 51.97 320 SER A C 1
ATOM 2472 O O . SER A 1 320 ? -14.229 -24.883 -10.719 1.00 51.97 320 SER A O 1
ATOM 2474 N N . LEU A 1 321 ? -12.734 -24.103 -12.205 1.00 53.31 321 LEU A N 1
ATOM 2475 C CA . LEU A 1 321 ? -12.345 -25.401 -12.739 1.00 53.31 321 LEU A CA 1
ATOM 2476 C C . LEU A 1 321 ? -10.901 -25.665 -12.313 1.00 53.31 321 LEU A C 1
ATOM 2478 O O . LEU A 1 321 ? -10.000 -24.903 -12.660 1.00 53.31 321 LEU A O 1
ATOM 2482 N N . LEU A 1 322 ? -10.687 -26.711 -11.516 1.00 51.00 322 LEU A N 1
ATOM 2483 C CA . LEU A 1 322 ? -9.346 -27.125 -11.116 1.00 51.00 322 LEU A CA 1
ATOM 2484 C C . LEU A 1 322 ? -8.762 -28.036 -12.200 1.00 51.00 322 LEU A C 1
ATOM 2486 O O . LEU A 1 322 ? -9.228 -29.160 -12.383 1.00 51.00 322 LEU A O 1
ATOM 2490 N N . PHE A 1 323 ? -7.717 -27.570 -12.880 1.00 54.16 323 PHE A N 1
ATOM 2491 C CA . PHE A 1 323 ? -6.888 -28.412 -13.737 1.00 54.16 323 PHE A CA 1
ATOM 2492 C C . PHE A 1 323 ? -5.745 -28.988 -12.907 1.00 54.16 323 PHE A C 1
ATOM 2494 O O . PHE A 1 323 ? -4.853 -28.266 -12.469 1.00 54.16 323 PHE A O 1
ATOM 2501 N N . GLY A 1 324 ? -5.797 -30.292 -12.652 1.00 55.97 324 GLY A N 1
ATOM 2502 C CA . GLY A 1 324 ? -4.744 -31.023 -11.957 1.00 55.97 324 GLY A CA 1
ATOM 2503 C C . GLY A 1 324 ? -4.218 -32.150 -12.832 1.00 55.97 324 GLY A C 1
ATOM 2504 O O . GLY A 1 324 ? -5.000 -32.886 -13.425 1.00 55.97 324 GLY A O 1
ATOM 2505 N N . ILE A 1 325 ? -2.894 -32.295 -12.877 1.00 55.34 325 ILE A N 1
ATOM 2506 C CA . ILE A 1 325 ? -2.206 -33.444 -13.491 1.00 55.34 325 ILE A CA 1
ATOM 2507 C C . ILE A 1 325 ? -2.320 -34.674 -12.559 1.00 55.34 325 ILE A C 1
ATOM 2509 O O . ILE A 1 325 ? -2.266 -35.814 -13.008 1.00 55.34 325 ILE A O 1
ATOM 2513 N N . GLU A 1 326 ? -2.537 -34.453 -11.256 1.00 54.62 326 GLU A N 1
ATOM 2514 C CA . GLU A 1 326 ? -2.669 -35.504 -10.243 1.00 54.62 326 GLU A CA 1
ATOM 2515 C C . GLU A 1 326 ? -4.021 -35.455 -9.538 1.00 54.62 326 GLU A C 1
ATOM 2517 O O . GLU A 1 326 ? -4.448 -34.388 -9.097 1.00 54.62 326 GLU A O 1
ATOM 2522 N N . SER A 1 327 ? -4.616 -36.638 -9.380 1.00 52.41 327 SER A N 1
ATOM 2523 C CA . SER A 1 327 ? -5.653 -37.027 -8.420 1.00 52.41 327 SER A CA 1
ATOM 2524 C C . SER A 1 327 ? -6.651 -35.910 -8.076 1.00 52.41 327 SER A C 1
ATOM 2526 O O . SER A 1 327 ? -6.960 -35.664 -6.917 1.00 52.41 327 SER A O 1
ATOM 2528 N N . SER A 1 328 ? -7.177 -35.199 -9.076 1.00 51.00 328 SER A N 1
ATOM 2529 C CA . SER A 1 328 ? -7.972 -33.975 -8.873 1.00 51.00 328 SER A CA 1
ATOM 2530 C C . SER A 1 328 ? -9.337 -34.211 -8.210 1.00 51.00 328 SER A C 1
ATOM 2532 O O . SER A 1 328 ? -10.064 -33.259 -7.929 1.00 51.00 328 SER A O 1
ATOM 2534 N N . SER A 1 329 ? -9.687 -35.472 -7.937 1.00 48.66 329 SER A N 1
ATOM 2535 C CA . SER A 1 329 ? -10.901 -35.878 -7.241 1.00 48.66 329 SER A CA 1
ATOM 2536 C C . SER A 1 329 ? -10.628 -37.097 -6.341 1.00 48.66 329 SER A C 1
ATOM 2538 O O . SER A 1 329 ? -9.931 -38.020 -6.776 1.00 48.66 329 SER A O 1
ATOM 2540 N N . PRO A 1 330 ? -11.155 -37.134 -5.098 1.00 47.31 330 PRO A N 1
ATOM 2541 C CA . PRO A 1 330 ? -11.075 -38.313 -4.238 1.00 47.31 330 PRO A CA 1
ATOM 2542 C C . PRO A 1 330 ? -11.612 -39.552 -4.952 1.00 47.31 330 PRO A C 1
ATOM 2544 O O . PRO A 1 330 ? -12.629 -39.473 -5.638 1.00 47.31 330 PRO A O 1
ATOM 2547 N N . LEU A 1 331 ? -10.952 -40.698 -4.764 1.00 48.91 331 LEU A N 1
ATOM 2548 C CA . LEU A 1 331 ? -11.343 -41.983 -5.363 1.00 48.91 331 LEU A CA 1
ATOM 2549 C C . LEU A 1 331 ? -11.250 -42.056 -6.901 1.00 48.91 331 LEU A C 1
ATOM 2551 O O . LEU A 1 331 ? -11.589 -43.093 -7.467 1.00 48.91 331 LEU A O 1
ATOM 2555 N N . LYS A 1 332 ? -10.762 -41.007 -7.580 1.00 54.28 332 LYS A N 1
ATOM 2556 C CA . LYS A 1 332 ? -10.444 -41.052 -9.010 1.00 54.28 332 LYS A CA 1
ATOM 2557 C C . LYS A 1 332 ? -8.963 -41.362 -9.204 1.00 54.28 332 LYS A C 1
ATOM 2559 O O . LYS A 1 332 ? -8.106 -40.705 -8.611 1.00 54.28 332 LYS A O 1
ATOM 2564 N N . GLU A 1 333 ? -8.685 -42.360 -10.032 1.00 54.22 333 GLU A N 1
ATOM 2565 C CA . GLU A 1 333 ? -7.332 -42.691 -10.464 1.00 54.22 333 GLU A CA 1
ATOM 2566 C C . GLU A 1 333 ? -6.791 -41.576 -11.372 1.00 54.22 333 GLU A C 1
ATOM 2568 O O . GLU A 1 333 ? -7.501 -41.047 -12.232 1.00 54.22 333 GLU A O 1
ATOM 2573 N N . ASP A 1 334 ? -5.554 -41.159 -11.133 1.00 56.06 334 ASP A N 1
ATOM 2574 C CA . ASP A 1 334 ? -4.907 -40.070 -11.845 1.00 56.06 334 ASP A CA 1
ATOM 2575 C C . ASP A 1 334 ? -4.108 -40.521 -13.061 1.00 56.06 334 ASP A C 1
ATOM 2577 O O . ASP A 1 334 ? -3.999 -41.709 -13.362 1.00 56.06 334 ASP A O 1
ATOM 2581 N N . PHE A 1 335 ? -3.522 -39.553 -13.773 1.00 53.16 335 PHE A N 1
ATOM 2582 C CA . PHE A 1 335 ? -2.716 -39.820 -14.964 1.00 53.16 335 PHE A CA 1
ATOM 2583 C C . PHE A 1 335 ? -1.526 -40.765 -14.712 1.00 53.16 335 PHE A C 1
ATOM 2585 O O . PHE A 1 335 ? -1.002 -41.324 -15.673 1.00 53.16 335 PHE A O 1
ATOM 2592 N N . PHE A 1 336 ? -1.122 -40.980 -13.457 1.00 56.25 336 PHE A N 1
ATOM 2593 C CA . PHE A 1 336 ? -0.024 -41.863 -13.056 1.00 56.25 336 PHE A CA 1
ATOM 2594 C C . PHE A 1 336 ? -0.500 -43.143 -12.354 1.00 56.25 336 PHE A C 1
ATOM 2596 O O . PHE A 1 336 ? 0.316 -43.839 -11.749 1.00 56.25 336 PHE A O 1
ATOM 2603 N N . GLY A 1 337 ? -1.797 -43.455 -12.404 1.00 63.69 337 GLY A N 1
ATOM 2604 C CA . GLY A 1 337 ? -2.365 -44.652 -11.782 1.00 63.69 337 GLY A CA 1
ATOM 2605 C C . GLY A 1 337 ? -2.528 -44.556 -10.262 1.00 63.69 337 GLY A C 1
ATOM 2606 O O . GLY A 1 337 ? -2.664 -45.561 -9.566 1.00 63.69 337 GLY A O 1
ATOM 2607 N N . ASN A 1 338 ? -2.459 -43.349 -9.696 1.00 60.12 338 ASN A N 1
ATOM 2608 C CA . ASN A 1 338 ? -2.623 -43.139 -8.264 1.00 60.12 338 ASN A CA 1
ATOM 2609 C C . ASN A 1 338 ? -4.037 -42.677 -7.937 1.00 60.12 338 ASN A C 1
ATOM 2611 O O . ASN A 1 338 ? -4.624 -41.898 -8.668 1.00 60.12 338 ASN A O 1
ATOM 2615 N N . THR A 1 339 ? -4.555 -43.083 -6.782 1.00 62.28 339 THR A N 1
ATOM 2616 C CA . THR A 1 339 ? -5.856 -42.617 -6.285 1.00 62.28 339 THR A CA 1
ATOM 2617 C C . THR A 1 339 ? -5.667 -41.818 -4.994 1.00 62.28 339 THR A C 1
ATOM 2619 O O . THR A 1 339 ? -4.876 -42.216 -4.131 1.00 62.28 339 THR A O 1
ATOM 2622 N N . HIS A 1 340 ? -6.374 -40.693 -4.833 1.00 55.12 340 HIS A N 1
ATOM 2623 C CA . HIS A 1 340 ? -6.463 -40.014 -3.536 1.00 55.12 340 HIS A CA 1
ATOM 2624 C C . HIS A 1 340 ? -7.404 -40.761 -2.592 1.00 55.12 340 HIS A C 1
ATOM 2626 O O . HIS A 1 340 ? -8.508 -41.159 -2.973 1.00 55.12 340 HIS A O 1
ATOM 2632 N N . GLY A 1 341 ? -6.968 -40.900 -1.338 1.00 55.59 341 GLY A N 1
ATOM 2633 C CA . GLY A 1 341 ? -7.848 -41.289 -0.247 1.00 55.59 341 GLY A CA 1
ATOM 2634 C C . GLY A 1 341 ? -8.959 -40.257 -0.039 1.00 55.59 341 GLY A C 1
ATOM 2635 O O . GLY A 1 341 ? -8.922 -39.142 -0.563 1.00 55.59 341 GLY A O 1
ATOM 2636 N N . VAL A 1 342 ? -9.959 -40.633 0.754 1.00 57.09 342 VAL A N 1
ATOM 2637 C CA . VAL A 1 342 ? -11.122 -39.784 1.077 1.00 57.09 342 VAL A CA 1
ATOM 2638 C C . VAL A 1 342 ? -10.711 -38.477 1.774 1.00 57.09 342 VAL A C 1
ATOM 2640 O O . VAL A 1 342 ? -11.453 -37.503 1.768 1.00 57.09 342 VAL A O 1
ATOM 2643 N N . ASP A 1 343 ? -9.511 -38.439 2.349 1.00 52.06 343 ASP A N 1
ATOM 2644 C CA . ASP A 1 343 ? -8.943 -37.277 3.025 1.00 52.06 343 ASP A CA 1
ATOM 2645 C C . ASP A 1 343 ? -8.405 -36.199 2.070 1.00 52.06 343 ASP A C 1
ATOM 2647 O O . ASP A 1 343 ? -8.039 -35.121 2.537 1.00 52.06 343 ASP A O 1
ATOM 2651 N N . ALA A 1 344 ? -8.344 -36.476 0.758 1.00 51.31 344 ALA A N 1
ATOM 2652 C CA . ALA A 1 344 ? -7.851 -35.566 -0.280 1.00 51.31 344 ALA A CA 1
ATOM 2653 C C . ALA A 1 344 ? -6.476 -34.942 0.041 1.00 51.31 344 ALA A C 1
ATOM 2655 O O . ALA A 1 344 ? -6.127 -33.869 -0.462 1.00 51.31 344 ALA A O 1
ATOM 2656 N N . LYS A 1 345 ? -5.672 -35.598 0.890 1.00 58.59 345 LYS A N 1
ATOM 2657 C CA . LYS A 1 345 ? -4.344 -35.099 1.234 1.00 58.59 345 LYS A CA 1
ATOM 2658 C C . LYS A 1 345 ? -3.444 -35.252 0.022 1.00 58.59 345 LYS A C 1
ATOM 2660 O O . LYS A 1 345 ? -3.185 -36.356 -0.459 1.00 58.59 345 LYS A O 1
ATOM 2665 N N . SER A 1 346 ? -2.915 -34.128 -0.452 1.00 60.72 346 SER A N 1
ATOM 2666 C CA . SER A 1 346 ? -1.887 -34.151 -1.485 1.00 60.72 346 SER A CA 1
ATOM 2667 C C . SER A 1 346 ? -0.690 -34.979 -1.004 1.00 60.72 346 SER A C 1
ATOM 2669 O O . SER A 1 346 ? -0.305 -34.906 0.165 1.00 60.72 346 SER A O 1
ATOM 2671 N N . LYS A 1 347 ? -0.116 -35.793 -1.898 1.00 65.62 347 LYS A N 1
ATOM 2672 C CA . LYS A 1 347 ? 1.077 -36.607 -1.618 1.00 65.62 347 LYS A CA 1
ATOM 2673 C C . LYS A 1 347 ? 2.310 -35.722 -1.397 1.00 65.62 347 LYS A C 1
ATOM 2675 O O . LYS A 1 347 ? 2.348 -34.584 -1.857 1.00 65.62 347 LYS A O 1
ATOM 2680 N N . ASP A 1 348 ? 3.337 -36.249 -0.734 1.00 68.94 348 ASP A N 1
ATOM 2681 C CA . ASP A 1 348 ? 4.596 -35.514 -0.504 1.00 68.94 348 ASP A CA 1
ATOM 2682 C C . ASP A 1 348 ? 5.458 -35.361 -1.759 1.00 68.94 348 ASP A C 1
ATOM 2684 O O . ASP A 1 348 ? 6.330 -34.493 -1.805 1.00 68.94 348 ASP A O 1
ATOM 2688 N N . LYS A 1 349 ? 5.193 -36.176 -2.783 1.00 63.94 349 LYS A N 1
ATOM 2689 C CA . LYS A 1 349 ? 5.815 -36.111 -4.106 1.00 63.94 349 LYS A CA 1
ATOM 2690 C C . LYS A 1 349 ? 4.788 -35.666 -5.152 1.00 63.94 349 LYS A C 1
ATOM 2692 O O . LYS A 1 349 ? 3.600 -35.934 -4.992 1.00 63.94 349 LYS A O 1
ATOM 2697 N N . SER A 1 350 ? 5.249 -34.937 -6.160 1.00 61.03 350 SER A N 1
ATOM 2698 C CA . SER A 1 350 ? 4.499 -34.478 -7.326 1.00 61.03 350 SER A CA 1
ATOM 2699 C C . SER A 1 350 ? 4.428 -35.546 -8.414 1.00 61.03 350 SER A C 1
ATOM 2701 O O . SER A 1 350 ? 5.089 -36.586 -8.327 1.00 61.03 350 SER A O 1
ATOM 2703 N N . ALA A 1 351 ? 3.716 -35.193 -9.485 1.00 52.88 351 ALA A N 1
ATOM 2704 C CA . ALA A 1 351 ? 3.493 -35.992 -10.689 1.00 52.88 351 ALA A CA 1
ATOM 2705 C C . ALA A 1 351 ? 4.795 -36.508 -11.303 1.00 52.88 351 ALA A C 1
ATOM 2707 O O . ALA A 1 351 ? 4.854 -37.557 -11.933 1.00 52.88 351 ALA A O 1
ATOM 2708 N N . PHE A 1 352 ? 5.866 -35.747 -11.102 1.00 54.75 352 PHE A N 1
ATOM 2709 C CA . PHE A 1 352 ? 7.181 -36.000 -11.668 1.00 54.75 352 PHE A CA 1
ATOM 2710 C C . PHE A 1 352 ? 8.101 -36.760 -10.702 1.00 54.75 352 PHE A C 1
ATOM 2712 O O . PHE A 1 352 ? 9.311 -36.810 -10.909 1.00 54.75 352 PHE A O 1
ATOM 2719 N N . GLY A 1 353 ? 7.564 -37.284 -9.595 1.00 57.97 353 GLY A N 1
ATOM 2720 C CA . GLY A 1 353 ? 8.315 -38.017 -8.573 1.00 57.97 353 GLY A CA 1
ATOM 2721 C C . GLY A 1 353 ? 9.206 -37.148 -7.674 1.00 57.97 353 GLY A C 1
ATOM 2722 O O . GLY A 1 353 ? 9.863 -37.678 -6.773 1.00 57.97 353 GLY A O 1
ATOM 2723 N N . LYS A 1 354 ? 9.220 -35.824 -7.875 1.00 64.69 354 LYS A N 1
ATOM 2724 C CA . LYS A 1 354 ? 9.963 -34.855 -7.050 1.00 64.69 354 LYS A CA 1
ATOM 2725 C C . LYS A 1 354 ? 9.144 -34.446 -5.819 1.00 64.69 354 LYS A C 1
ATOM 2727 O O . LYS A 1 354 ? 7.921 -34.477 -5.895 1.00 64.69 354 LYS A O 1
ATOM 2732 N N . PRO A 1 355 ? 9.751 -34.049 -4.687 1.00 65.88 355 PRO A N 1
ATOM 2733 C CA . PRO A 1 355 ? 8.999 -33.509 -3.553 1.00 65.88 355 PRO A CA 1
ATOM 2734 C C . PRO A 1 355 ? 8.103 -32.325 -3.962 1.00 65.88 355 PRO A C 1
ATOM 2736 O O . PRO A 1 355 ? 8.489 -31.510 -4.799 1.00 65.88 355 PRO A O 1
ATOM 2739 N N . LYS A 1 356 ? 6.898 -32.215 -3.390 1.00 67.62 356 LYS A N 1
ATOM 2740 C CA . LYS A 1 356 ? 6.039 -31.034 -3.590 1.00 67.62 356 LYS A CA 1
ATOM 2741 C C . LYS A 1 356 ? 6.666 -29.813 -2.915 1.00 67.62 356 LYS A C 1
ATOM 2743 O O . LYS A 1 356 ? 7.356 -29.948 -1.908 1.00 67.62 356 LYS A O 1
ATOM 2748 N N . TRP A 1 357 ? 6.387 -28.617 -3.432 1.00 61.78 357 TRP A N 1
ATOM 2749 C CA . TRP A 1 357 ? 6.991 -27.360 -2.959 1.00 61.78 357 TRP A CA 1
ATOM 2750 C C . TRP A 1 357 ? 6.865 -27.137 -1.446 1.00 61.78 357 TRP A C 1
ATOM 2752 O O . TRP A 1 357 ? 7.833 -26.738 -0.805 1.00 61.78 357 TRP A O 1
ATOM 2762 N N . ARG A 1 358 ? 5.735 -27.532 -0.843 1.00 63.69 358 ARG A N 1
ATOM 2763 C CA . ARG A 1 358 ? 5.524 -27.507 0.619 1.00 63.69 358 ARG A CA 1
ATOM 2764 C C . ARG A 1 358 ? 6.595 -28.251 1.434 1.00 63.69 358 ARG A C 1
ATOM 2766 O O . ARG A 1 358 ? 6.819 -27.927 2.594 1.00 63.69 358 ARG A O 1
ATOM 2773 N N . THR A 1 359 ? 7.228 -29.272 0.854 1.00 69.12 359 THR A N 1
ATOM 2774 C CA . THR A 1 359 ? 8.258 -30.083 1.516 1.00 69.12 359 THR A CA 1
ATOM 2775 C C . THR A 1 359 ? 9.566 -29.307 1.628 1.00 69.12 359 THR A C 1
ATOM 2777 O O . THR A 1 359 ? 10.270 -29.444 2.623 1.00 69.12 359 THR A O 1
ATOM 2780 N N . TYR A 1 360 ? 9.864 -28.444 0.655 1.00 62.38 360 TYR A N 1
ATOM 2781 C CA . TYR A 1 360 ? 11.067 -27.618 0.673 1.00 62.38 360 TYR A CA 1
ATOM 2782 C C . TYR A 1 360 ? 10.980 -26.463 1.677 1.00 62.38 360 TYR A C 1
ATOM 2784 O O . TYR A 1 360 ? 11.990 -26.138 2.294 1.00 62.38 360 TYR A O 1
ATOM 2792 N N . GLY A 1 361 ? 9.779 -25.927 1.929 1.00 58.50 361 GLY A N 1
ATOM 2793 C CA . GLY A 1 361 ? 9.567 -24.912 2.969 1.00 58.50 361 GLY A CA 1
ATOM 2794 C C . GLY A 1 361 ? 9.945 -25.392 4.379 1.00 58.50 361 GLY A C 1
ATOM 2795 O O . GLY A 1 361 ? 10.397 -24.605 5.202 1.00 58.50 361 GLY A O 1
ATOM 2796 N N . ARG A 1 362 ? 9.861 -26.704 4.657 1.00 65.69 362 ARG A N 1
ATOM 2797 C CA . ARG A 1 362 ? 10.335 -27.282 5.932 1.00 65.69 362 ARG A CA 1
ATOM 2798 C C . ARG A 1 362 ? 11.861 -27.353 6.046 1.00 65.69 362 ARG A C 1
ATOM 2800 O O . ARG A 1 362 ? 12.366 -27.529 7.147 1.00 65.69 362 ARG A O 1
ATOM 2807 N N . GLY A 1 363 ? 12.579 -27.259 4.928 1.00 62.66 363 GLY A N 1
ATOM 2808 C CA . GLY A 1 363 ? 14.041 -27.311 4.870 1.00 62.66 363 GLY A CA 1
ATOM 2809 C C . GLY A 1 363 ? 14.722 -25.944 4.939 1.00 62.66 363 GLY A C 1
ATOM 2810 O O . GLY A 1 363 ? 15.915 -25.873 4.677 1.00 62.66 363 GLY A O 1
ATOM 2811 N N . GLY A 1 364 ? 13.984 -24.864 5.227 1.00 52.31 364 GLY A N 1
ATOM 2812 C CA . GLY A 1 364 ? 14.530 -23.501 5.238 1.00 52.31 364 GLY A CA 1
ATOM 2813 C C . GLY A 1 364 ? 14.800 -22.922 3.846 1.00 52.31 364 GLY A C 1
ATOM 2814 O O . GLY A 1 364 ? 15.401 -21.860 3.732 1.00 52.31 364 GLY A O 1
ATOM 2815 N N . HIS A 1 365 ? 14.361 -23.598 2.781 1.00 46.22 365 HIS A N 1
ATOM 2816 C CA . HIS A 1 365 ? 14.391 -23.031 1.440 1.00 46.22 365 HIS A CA 1
ATOM 2817 C C . HIS A 1 365 ? 13.155 -22.149 1.240 1.00 46.22 365 HIS A C 1
ATOM 2819 O O . HIS A 1 365 ? 12.030 -22.625 1.422 1.00 46.22 365 HIS A O 1
ATOM 2825 N N . GLU A 1 366 ? 13.361 -20.903 0.807 1.00 43.50 366 GLU A N 1
ATOM 2826 C CA . GLU A 1 366 ? 12.312 -20.030 0.265 1.00 43.50 366 GLU A CA 1
ATOM 2827 C C . GLU A 1 366 ? 11.794 -20.612 -1.052 1.00 43.50 366 GLU A C 1
ATOM 2829 O O . GLU A 1 366 ? 12.126 -20.184 -2.155 1.00 43.50 366 GLU A O 1
ATOM 2834 N N . VAL A 1 367 ? 11.007 -21.673 -0.948 1.00 47.56 367 VAL A N 1
ATOM 2835 C CA . VAL A 1 367 ? 10.248 -22.190 -2.075 1.00 47.56 367 VAL A CA 1
ATOM 2836 C C . VAL A 1 367 ? 8.874 -21.572 -1.966 1.00 47.56 367 VAL A C 1
ATOM 2838 O O . VAL A 1 367 ? 8.277 -21.641 -0.888 1.00 47.56 367 VAL A O 1
ATOM 2841 N N . PRO A 1 368 ? 8.345 -20.983 -3.047 1.00 50.38 368 PRO A N 1
ATOM 2842 C CA . PRO A 1 368 ? 7.053 -20.335 -3.015 1.00 50.38 368 PRO A CA 1
ATOM 2843 C C . PRO A 1 368 ? 5.948 -21.396 -3.008 1.00 50.38 368 PRO A C 1
ATOM 2845 O O . PRO A 1 368 ? 5.210 -21.577 -3.972 1.00 50.38 368 PRO A O 1
ATOM 2848 N N . ALA A 1 369 ? 5.850 -22.149 -1.914 1.00 45.88 369 ALA A N 1
ATOM 2849 C CA . ALA A 1 369 ? 4.850 -23.185 -1.707 1.00 45.88 369 ALA A CA 1
ATOM 2850 C C . ALA A 1 369 ? 3.426 -22.615 -1.824 1.00 45.88 369 ALA A C 1
ATOM 2852 O O . ALA A 1 369 ? 2.530 -23.326 -2.276 1.00 45.88 369 ALA A O 1
ATOM 2853 N N . ASP A 1 370 ? 3.266 -21.323 -1.529 1.00 46.97 370 ASP A N 1
ATOM 2854 C CA . ASP A 1 370 ? 2.024 -20.563 -1.676 1.00 46.97 370 ASP A CA 1
ATOM 2855 C C . ASP A 1 370 ? 1.762 -20.074 -3.117 1.00 46.97 370 ASP A C 1
ATOM 2857 O O . ASP A 1 370 ? 0.635 -19.710 -3.442 1.00 46.97 370 ASP A O 1
ATOM 2861 N N . LEU A 1 371 ? 2.762 -20.112 -4.012 1.00 44.03 371 LEU A N 1
ATOM 2862 C CA . LEU A 1 371 ? 2.611 -19.819 -5.451 1.00 44.03 371 LEU A CA 1
ATOM 2863 C C . LEU A 1 371 ? 2.425 -21.090 -6.297 1.00 44.03 371 LEU A C 1
ATOM 2865 O O . LEU A 1 371 ? 2.390 -21.016 -7.522 1.00 44.03 371 LEU A O 1
ATOM 2869 N N . GLY A 1 372 ? 2.299 -22.267 -5.670 1.00 44.94 372 GLY A N 1
ATOM 2870 C CA . GLY A 1 372 ? 2.183 -23.577 -6.333 1.00 44.94 372 GLY A CA 1
ATOM 2871 C C . GLY A 1 372 ? 0.914 -23.813 -7.159 1.00 44.94 372 GLY A C 1
ATOM 2872 O O . GLY A 1 372 ? 0.640 -24.950 -7.539 1.00 44.94 372 GLY A O 1
ATOM 2873 N N . GLY A 1 373 ? 0.136 -22.770 -7.435 1.00 50.72 373 GLY A N 1
ATOM 2874 C CA . GLY A 1 373 ? -1.019 -22.805 -8.316 1.00 50.72 373 GLY A CA 1
ATOM 2875 C C . GLY A 1 373 ? -1.052 -21.557 -9.186 1.00 50.72 373 GLY A C 1
ATOM 2876 O O . GLY A 1 373 ? -0.995 -20.437 -8.686 1.00 50.72 373 GLY A O 1
ATOM 2877 N N . ILE A 1 374 ? -1.189 -21.744 -10.497 1.00 51.31 374 ILE A N 1
ATOM 2878 C CA . ILE A 1 374 ? -1.467 -20.636 -11.406 1.00 51.31 374 ILE A CA 1
ATOM 2879 C C . ILE A 1 374 ? -2.971 -20.372 -11.333 1.00 51.31 374 ILE A C 1
ATOM 2881 O O . ILE A 1 374 ? -3.779 -21.178 -11.796 1.00 51.31 374 ILE A O 1
ATOM 2885 N N . LYS A 1 375 ? -3.365 -19.241 -10.744 1.00 50.91 375 LYS A N 1
ATOM 2886 C CA . LYS A 1 375 ? -4.740 -18.754 -10.862 1.00 50.91 375 LYS A CA 1
ATOM 2887 C C . LYS A 1 375 ? -4.863 -17.976 -12.166 1.00 50.91 375 LYS A C 1
ATOM 2889 O O . LYS A 1 375 ? -4.510 -16.803 -12.225 1.00 50.91 375 LYS A O 1
ATOM 2894 N N . VAL A 1 376 ? -5.398 -18.620 -13.197 1.00 58.59 376 VAL A N 1
ATOM 2895 C CA . VAL A 1 376 ? -5.773 -17.930 -14.435 1.00 58.59 376 VAL A CA 1
ATOM 2896 C C . VAL A 1 376 ? -7.219 -17.463 -14.302 1.00 58.59 376 VAL A C 1
ATOM 2898 O O . VAL A 1 376 ? -8.123 -18.267 -14.078 1.00 58.59 376 VAL A O 1
ATOM 2901 N N . VAL A 1 377 ? -7.446 -16.153 -14.407 1.00 60.62 377 VAL A N 1
ATOM 2902 C CA . VAL A 1 377 ? -8.801 -15.616 -14.574 1.00 60.62 377 VAL A CA 1
ATOM 2903 C C . VAL A 1 377 ? -9.155 -15.763 -16.046 1.00 60.62 377 VAL A C 1
ATOM 2905 O O . VAL A 1 377 ? -8.579 -15.089 -16.895 1.00 60.62 377 VAL A O 1
ATOM 2908 N N . VAL A 1 378 ? -10.076 -16.672 -16.342 1.00 65.06 378 VAL A N 1
ATOM 2909 C CA . VAL A 1 378 ? -10.513 -16.968 -17.706 1.00 65.06 378 VAL A CA 1
ATOM 2910 C C . VAL A 1 378 ? -11.852 -16.262 -17.933 1.00 65.06 378 VAL A C 1
ATOM 2912 O O . VAL A 1 378 ? -12.780 -16.427 -17.140 1.00 65.06 378 VAL A O 1
ATOM 2915 N N . THR A 1 379 ? -11.943 -15.427 -18.969 1.00 74.12 379 THR A N 1
ATOM 2916 C CA . THR A 1 379 ? -13.228 -14.877 -19.432 1.00 74.12 379 THR A CA 1
ATOM 2917 C C . THR A 1 379 ? -14.049 -15.976 -20.107 1.00 74.12 379 THR A C 1
ATOM 2919 O O . THR A 1 379 ? -13.510 -17.025 -20.441 1.00 74.12 379 THR A O 1
ATOM 2922 N N . GLU A 1 380 ? -15.342 -15.750 -20.340 1.00 73.31 380 GLU A N 1
ATOM 2923 C CA . GLU A 1 380 ? -16.165 -16.694 -21.115 1.00 73.31 380 GLU A CA 1
ATOM 2924 C C . GLU A 1 380 ? -15.542 -16.974 -22.493 1.00 73.31 380 GLU A C 1
ATOM 2926 O O . GLU A 1 380 ? -15.320 -18.127 -22.835 1.00 73.31 380 GLU A O 1
ATOM 2931 N N . GLU A 1 381 ? -15.103 -15.929 -23.199 1.00 76.38 381 GLU A N 1
ATOM 2932 C CA . GLU A 1 381 ? -14.399 -16.037 -24.486 1.00 76.38 381 GLU A CA 1
ATOM 2933 C C . GLU A 1 381 ? -13.092 -16.845 -24.394 1.00 76.38 381 GLU A C 1
ATOM 2935 O O . GLU A 1 381 ? -12.847 -17.739 -25.201 1.00 76.38 381 GLU A O 1
ATOM 2940 N N . LEU A 1 382 ? -12.241 -16.576 -23.394 1.00 75.00 382 LEU A N 1
ATOM 2941 C CA . LEU A 1 382 ? -11.009 -17.351 -23.206 1.00 75.00 382 LEU A CA 1
ATOM 2942 C C . LEU A 1 382 ? -11.309 -18.807 -22.826 1.00 75.00 382 LEU A C 1
ATOM 2944 O O . LEU A 1 382 ? -10.524 -19.695 -23.152 1.00 75.00 382 LEU A O 1
ATOM 2948 N N . PHE A 1 383 ? -12.425 -19.059 -22.142 1.00 78.75 383 PHE A N 1
ATOM 2949 C CA . PHE A 1 383 ? -12.835 -20.403 -21.761 1.00 78.75 383 PHE A CA 1
ATOM 2950 C C . PHE A 1 383 ? -13.363 -21.173 -22.968 1.00 78.75 383 PHE A C 1
ATOM 2952 O O . PHE A 1 383 ? -12.978 -22.323 -23.150 1.00 78.75 383 PHE A O 1
ATOM 2959 N N . GLU A 1 384 ? -14.153 -20.536 -23.832 1.00 80.44 384 GLU A N 1
ATOM 2960 C CA . GLU A 1 384 ? -14.573 -21.097 -25.118 1.00 80.44 384 GLU A CA 1
ATOM 2961 C C . GLU A 1 384 ? -13.364 -21.401 -26.010 1.00 80.44 384 GLU A C 1
ATOM 2963 O O . GLU A 1 384 ? -13.263 -22.504 -26.547 1.00 80.44 384 GLU A O 1
ATOM 2968 N N . HIS A 1 385 ? -12.391 -20.485 -26.100 1.00 77.56 385 HIS A N 1
ATOM 2969 C CA . HIS A 1 385 ? -11.132 -20.743 -26.805 1.00 77.56 385 HIS A CA 1
ATOM 2970 C C . HIS A 1 385 ? -10.373 -21.927 -26.205 1.00 77.56 385 HIS A C 1
ATOM 2972 O O . HIS A 1 385 ? -9.883 -22.781 -26.938 1.00 77.56 385 HIS A O 1
ATOM 2978 N N . PHE A 1 386 ? -10.296 -22.017 -24.879 1.00 79.38 386 PHE A N 1
ATOM 2979 C CA . PHE A 1 386 ? -9.655 -23.144 -24.214 1.00 79.38 386 PHE A CA 1
ATOM 2980 C C . PHE A 1 386 ? -10.382 -24.470 -24.497 1.00 79.38 386 PHE A C 1
ATOM 2982 O O . PHE A 1 386 ? -9.740 -25.465 -24.825 1.00 79.38 386 PHE A O 1
ATOM 2989 N N . GLN A 1 387 ? -11.717 -24.489 -24.427 1.00 80.75 387 GLN A N 1
ATOM 2990 C CA . GLN A 1 387 ? -12.528 -25.656 -24.783 1.00 80.75 387 GLN A CA 1
ATOM 2991 C C . GLN A 1 387 ? -12.300 -26.074 -26.235 1.00 80.75 387 GLN A C 1
ATOM 2993 O O . GLN A 1 387 ? -12.196 -27.267 -26.525 1.00 80.75 387 GLN A O 1
ATOM 2998 N N . GLU A 1 388 ? -12.195 -25.099 -27.132 1.00 81.25 388 GLU A N 1
ATOM 2999 C CA . GLU A 1 388 ? -11.924 -25.335 -28.538 1.00 81.25 388 GLU A CA 1
ATOM 3000 C C . GLU A 1 388 ? -10.535 -25.937 -28.753 1.00 81.25 388 GLU A C 1
ATOM 3002 O O . GLU A 1 388 ? -10.412 -26.944 -29.449 1.00 81.25 388 GLU A O 1
ATOM 3007 N N . VAL A 1 389 ? -9.506 -25.397 -28.094 1.00 79.06 389 VAL A N 1
ATOM 3008 C CA . VAL A 1 389 ? -8.154 -25.967 -28.113 1.00 79.06 389 VAL A CA 1
ATOM 3009 C C . VAL A 1 389 ? -8.173 -27.404 -27.593 1.00 79.06 389 VAL A C 1
ATOM 3011 O O . VAL A 1 389 ? -7.646 -28.288 -28.259 1.00 79.06 389 VAL A O 1
ATOM 3014 N N . CYS A 1 390 ? -8.836 -27.685 -26.465 1.00 79.69 390 CYS A N 1
ATOM 3015 C CA . CYS A 1 390 ? -8.960 -29.053 -25.952 1.00 79.69 390 CYS A CA 1
ATOM 3016 C C . CYS A 1 390 ? -9.663 -29.994 -26.942 1.00 79.69 390 CYS A C 1
ATOM 3018 O O . CYS A 1 390 ? -9.254 -31.144 -27.095 1.00 79.69 390 CYS A O 1
ATOM 3020 N N . ARG A 1 391 ? -10.708 -29.517 -27.630 1.00 80.00 391 ARG A N 1
ATOM 3021 C CA . ARG A 1 391 ? -11.438 -30.286 -28.649 1.00 80.00 391 ARG A CA 1
ATOM 3022 C C . ARG A 1 391 ? -10.558 -30.602 -29.855 1.00 80.00 391 ARG A C 1
ATOM 3024 O O . ARG A 1 391 ? -10.595 -31.719 -30.358 1.00 80.00 391 ARG A O 1
ATOM 3031 N N . VAL A 1 392 ? -9.779 -29.621 -30.297 1.00 79.44 392 VAL A N 1
ATOM 3032 C CA . VAL A 1 392 ? -8.876 -29.701 -31.448 1.00 79.44 392 VAL A CA 1
ATOM 3033 C C . VAL A 1 392 ? -7.671 -30.599 -31.169 1.00 79.44 392 VAL A C 1
ATOM 3035 O O . VAL A 1 392 ? -7.331 -31.442 -31.995 1.00 79.44 392 VAL A O 1
ATOM 3038 N N . VAL A 1 393 ? -7.060 -30.465 -29.991 1.00 77.06 393 VAL A N 1
ATOM 3039 C CA . VAL A 1 393 ? -5.978 -31.344 -29.517 1.00 77.06 393 VAL A CA 1
ATOM 3040 C C . VAL A 1 393 ? -6.487 -32.781 -29.335 1.00 77.06 393 VAL A C 1
ATOM 3042 O O . VAL A 1 393 ? -5.711 -33.730 -29.402 1.00 77.06 393 VAL A O 1
ATOM 3045 N N . GLY A 1 394 ? -7.800 -32.959 -29.168 1.00 76.62 394 GLY A N 1
ATOM 3046 C CA . GLY A 1 394 ? -8.403 -34.260 -28.915 1.00 76.62 394 GLY A CA 1
ATOM 3047 C C . GLY A 1 394 ? -8.177 -34.722 -27.478 1.00 76.62 394 GLY A C 1
ATOM 3048 O O . GLY A 1 394 ? -8.072 -35.923 -27.243 1.00 76.62 394 GLY A O 1
ATOM 3049 N N . CYS A 1 395 ? -8.090 -33.783 -26.525 1.00 74.00 395 CYS A N 1
ATOM 3050 C CA . CYS A 1 395 ? -7.945 -34.112 -25.109 1.00 74.00 395 CYS A CA 1
ATOM 3051 C C . CYS A 1 395 ? -9.106 -35.002 -24.650 1.00 74.00 395 CYS A C 1
ATOM 3053 O O . CYS A 1 395 ? -10.268 -34.777 -25.018 1.00 74.00 395 CYS A O 1
ATOM 3055 N N . TYR A 1 396 ? -8.811 -35.998 -23.817 1.00 70.62 396 TYR A N 1
ATOM 3056 C CA . TYR A 1 396 ? -9.809 -36.978 -23.418 1.00 70.62 396 TYR A CA 1
ATOM 3057 C C . TYR A 1 396 ? -10.922 -36.339 -22.587 1.00 70.62 396 TYR A C 1
ATOM 3059 O O . TYR A 1 396 ? -10.687 -35.525 -21.689 1.00 70.62 396 TYR A O 1
ATOM 3067 N N . LYS A 1 397 ? -12.171 -36.748 -22.841 1.00 68.12 397 LYS A N 1
ATOM 3068 C CA . LYS A 1 397 ? -13.310 -36.301 -22.037 1.00 68.12 397 LYS A CA 1
ATOM 3069 C C . LYS A 1 397 ? -13.232 -36.970 -20.659 1.00 68.12 397 LYS A C 1
ATOM 3071 O O . LYS A 1 397 ? -13.455 -38.176 -20.578 1.00 68.12 397 LYS A O 1
ATOM 3076 N N . PRO A 1 398 ? -13.056 -36.230 -19.545 1.00 54.97 398 PRO A N 1
ATOM 3077 C CA . PRO A 1 398 ? -12.829 -36.838 -18.227 1.00 54.97 398 PRO A CA 1
ATOM 3078 C C . PRO A 1 398 ? -13.986 -37.695 -17.689 1.00 54.97 398 PRO A C 1
ATOM 3080 O O . PRO A 1 398 ? -13.810 -38.370 -16.674 1.00 54.97 398 PRO A O 1
ATOM 3083 N N . SER A 1 399 ? -15.166 -37.600 -18.310 1.00 57.72 399 SER A N 1
ATOM 3084 C CA . SER A 1 399 ? -16.390 -38.350 -18.004 1.00 57.72 399 SER A CA 1
ATOM 3085 C C . SER A 1 399 ? -16.736 -39.431 -19.036 1.00 57.72 399 SER A C 1
ATOM 3087 O O . SER A 1 399 ? -17.788 -40.055 -18.923 1.00 57.72 399 SER A O 1
ATOM 3089 N N . GLY A 1 400 ? -15.893 -39.653 -20.049 1.00 58.88 400 GLY A N 1
ATOM 3090 C CA . GLY A 1 400 ? -16.033 -40.795 -20.948 1.00 58.88 400 GLY A CA 1
ATOM 3091 C C . GLY A 1 400 ? -15.623 -42.062 -20.207 1.00 58.88 400 GLY A C 1
ATOM 3092 O O . GLY A 1 400 ? -14.454 -42.201 -19.857 1.00 58.88 400 GLY A O 1
ATOM 3093 N N . ALA A 1 401 ? -16.573 -42.948 -19.917 1.00 47.47 401 ALA A N 1
ATOM 3094 C CA . ALA A 1 401 ? -16.299 -44.129 -19.105 1.00 47.47 401 ALA A CA 1
ATOM 3095 C C . ALA A 1 401 ? -15.487 -45.209 -19.841 1.00 47.47 401 ALA A C 1
ATOM 3097 O O . ALA A 1 401 ? -14.701 -45.864 -19.184 1.00 47.47 401 ALA A O 1
ATOM 3098 N N . ASP A 1 402 ? -15.588 -45.375 -21.165 1.00 54.91 402 ASP A N 1
ATOM 3099 C CA . ASP A 1 402 ? -15.115 -46.624 -21.801 1.00 54.91 402 ASP A CA 1
ATOM 3100 C C . ASP A 1 402 ? -14.670 -46.464 -23.274 1.00 54.91 402 ASP A C 1
ATOM 3102 O O . ASP A 1 402 ? -14.995 -47.294 -24.120 1.00 54.91 402 ASP A O 1
ATOM 3106 N N . GLY A 1 403 ? -13.988 -45.370 -23.635 1.00 56.34 403 GLY A N 1
ATOM 3107 C CA . GLY A 1 403 ? -13.788 -45.022 -25.053 1.00 56.34 403 GLY A CA 1
ATOM 3108 C C . GLY A 1 403 ? -12.364 -45.045 -25.608 1.00 56.34 403 GLY A C 1
ATOM 3109 O O . GLY A 1 403 ? -12.205 -45.335 -26.790 1.00 56.34 403 GLY A O 1
ATOM 3110 N N . SER A 1 404 ? -11.346 -44.695 -24.818 1.00 63.91 404 SER A N 1
ATOM 3111 C CA . SER A 1 404 ? -9.992 -44.508 -25.354 1.00 63.91 404 SER A CA 1
ATOM 3112 C C . SER A 1 404 ? -9.190 -45.797 -25.354 1.00 63.91 404 SER A C 1
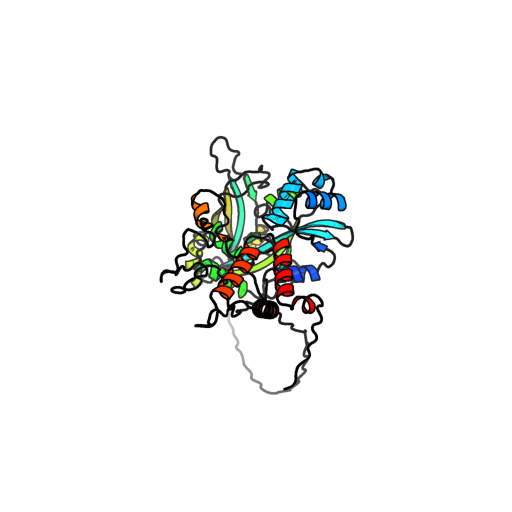ATOM 3114 O O . SER A 1 404 ? -9.175 -46.566 -24.389 1.00 63.91 404 SER A O 1
ATOM 3116 N N . SER A 1 405 ? -8.466 -46.017 -26.446 1.00 80.12 405 SER A N 1
ATOM 3117 C CA . SER A 1 405 ? -7.427 -47.034 -26.455 1.00 80.12 405 SER A CA 1
ATOM 3118 C C . SER A 1 405 ? -6.307 -46.631 -25.479 1.00 80.12 405 SER A C 1
ATOM 3120 O O . SER A 1 405 ? -6.007 -45.442 -25.330 1.00 80.12 405 SER A O 1
ATOM 3122 N N . PRO A 1 406 ? -5.623 -47.593 -24.832 1.00 77.94 406 PRO A N 1
ATOM 3123 C CA . PRO A 1 406 ? -4.447 -47.302 -24.009 1.00 77.94 406 PRO A CA 1
ATOM 3124 C C . PRO A 1 406 ? -3.374 -46.483 -24.742 1.00 77.94 406 PRO A C 1
ATOM 3126 O O . PRO A 1 406 ? -2.627 -45.741 -24.112 1.00 77.94 406 PRO A O 1
ATOM 3129 N N . GLN A 1 407 ? -3.315 -46.608 -26.071 1.00 82.19 407 GLN A N 1
ATOM 3130 C CA . GLN A 1 407 ? -2.400 -45.857 -26.919 1.00 82.19 407 GLN A CA 1
ATOM 3131 C C . GLN A 1 407 ? -2.744 -44.362 -26.959 1.00 82.19 407 GLN A C 1
ATOM 3133 O O . GLN A 1 407 ? -1.862 -43.545 -26.728 1.00 82.19 407 GLN A O 1
ATOM 3138 N N . GLU A 1 408 ? -4.007 -43.994 -27.182 1.00 78.25 408 GLU A N 1
ATOM 3139 C CA . GLU A 1 408 ? -4.437 -42.585 -27.212 1.00 78.25 408 GLU A CA 1
ATOM 3140 C C . GLU A 1 408 ? -4.196 -41.891 -25.865 1.00 78.25 408 GLU A C 1
ATOM 3142 O O . GLU A 1 408 ? -3.746 -40.747 -25.820 1.00 78.25 408 GLU A O 1
ATOM 3147 N N . ALA A 1 409 ? -4.433 -42.603 -24.759 1.00 74.31 409 ALA A N 1
ATOM 3148 C CA . ALA A 1 409 ? -4.139 -42.092 -23.425 1.00 74.31 409 ALA A CA 1
ATOM 3149 C C . ALA A 1 409 ? -2.631 -41.857 -23.213 1.00 74.31 409 ALA A C 1
ATOM 3151 O O . ALA A 1 409 ? -2.241 -40.881 -22.571 1.00 74.31 409 ALA A O 1
ATOM 3152 N N . GLU A 1 410 ? -1.770 -42.732 -23.742 1.00 79.06 410 GLU A N 1
ATOM 3153 C CA . GLU A 1 410 ? -0.319 -42.543 -23.664 1.00 79.06 410 GLU A CA 1
ATOM 3154 C C . GLU A 1 410 ? 0.171 -41.419 -24.588 1.00 79.06 410 GLU A C 1
ATOM 3156 O O . GLU A 1 410 ? 1.052 -40.657 -24.195 1.00 79.06 410 GLU A O 1
ATOM 3161 N N . GLU A 1 411 ? -0.429 -41.248 -25.767 1.00 82.06 411 GLU A N 1
ATOM 3162 C CA . GLU A 1 411 ? -0.145 -40.125 -26.670 1.00 82.06 411 GLU A CA 1
ATOM 3163 C C . GLU A 1 411 ? -0.507 -38.776 -26.026 1.00 82.06 411 GLU A C 1
ATOM 3165 O O . GLU A 1 411 ? 0.304 -37.847 -26.041 1.00 82.06 411 GLU A O 1
ATOM 3170 N N . GLU A 1 412 ? -1.677 -38.676 -25.386 1.00 79.94 412 GLU A N 1
ATOM 3171 C CA . GLU A 1 412 ? -2.086 -37.484 -24.632 1.00 79.94 412 GLU A CA 1
ATOM 3172 C C . GLU A 1 412 ? -1.129 -37.204 -23.459 1.00 79.94 412 GLU A C 1
ATOM 3174 O O . GLU A 1 412 ? -0.672 -36.072 -23.268 1.00 79.94 412 GLU A O 1
ATOM 3179 N N . ARG A 1 413 ? -0.749 -38.239 -22.694 1.00 74.56 413 ARG A N 1
ATOM 3180 C CA . ARG A 1 413 ? 0.245 -38.115 -21.611 1.00 74.56 413 ARG A CA 1
ATOM 3181 C C . ARG A 1 413 ? 1.596 -37.638 -22.123 1.00 74.56 413 ARG A C 1
ATOM 3183 O O . ARG A 1 413 ? 2.223 -36.794 -21.480 1.00 74.56 413 ARG A O 1
ATOM 3190 N N . ALA A 1 414 ? 2.062 -38.182 -23.244 1.00 81.75 414 ALA A N 1
ATOM 3191 C CA . ALA A 1 414 ? 3.326 -37.799 -23.856 1.00 81.75 414 ALA A CA 1
ATOM 3192 C C . ALA A 1 414 ? 3.300 -36.332 -24.306 1.00 81.75 414 ALA A C 1
ATOM 3194 O O . ALA A 1 414 ? 4.256 -35.600 -24.046 1.00 81.75 414 ALA A O 1
ATOM 3195 N N . PHE A 1 415 ? 2.187 -35.884 -24.891 1.00 83.31 415 PHE A N 1
ATOM 3196 C CA . PHE A 1 415 ? 1.975 -34.493 -25.277 1.00 83.31 415 PHE A CA 1
ATOM 3197 C C . PHE A 1 415 ? 2.041 -33.538 -24.078 1.00 83.31 415 PHE A C 1
ATOM 3199 O O . PHE A 1 415 ? 2.865 -32.620 -24.067 1.00 83.31 415 PHE A O 1
ATOM 3206 N N . PHE A 1 416 ? 1.258 -33.786 -23.022 1.00 80.19 416 PHE A N 1
ATOM 3207 C CA . PHE A 1 416 ? 1.296 -32.940 -21.824 1.00 80.19 416 PHE A CA 1
ATOM 3208 C C . PHE A 1 416 ? 2.658 -32.974 -21.132 1.00 80.19 416 PHE A C 1
ATOM 3210 O O . PHE A 1 416 ? 3.129 -31.940 -20.661 1.00 80.19 416 PHE A O 1
ATOM 3217 N N . ARG A 1 417 ? 3.330 -34.132 -21.096 1.00 77.56 417 ARG A N 1
ATOM 3218 C CA . ARG A 1 417 ? 4.695 -34.237 -20.563 1.00 77.56 417 ARG A CA 1
ATOM 3219 C C . ARG A 1 417 ? 5.659 -33.337 -21.335 1.00 77.56 417 ARG A C 1
ATOM 3221 O O . ARG A 1 417 ? 6.477 -32.686 -20.695 1.00 77.56 417 ARG A O 1
ATOM 3228 N N . LYS A 1 418 ? 5.534 -33.273 -22.665 1.00 83.62 418 LYS A N 1
ATOM 3229 C CA . LYS A 1 418 ? 6.353 -32.406 -23.521 1.00 83.62 418 LYS A CA 1
ATOM 3230 C C . LYS A 1 418 ? 6.119 -30.930 -23.192 1.00 83.62 418 LYS A C 1
ATOM 3232 O O . LYS A 1 418 ? 7.082 -30.225 -22.940 1.00 83.62 418 LYS A O 1
ATOM 3237 N N . ILE A 1 419 ? 4.859 -30.494 -23.098 1.00 81.69 419 ILE A N 1
ATOM 3238 C CA . ILE A 1 419 ? 4.504 -29.109 -22.729 1.00 81.69 419 ILE A CA 1
ATOM 3239 C C . ILE A 1 419 ? 5.056 -28.738 -21.350 1.00 81.69 419 ILE A C 1
ATOM 3241 O O . ILE A 1 419 ? 5.675 -27.698 -21.179 1.00 81.69 419 ILE A O 1
ATOM 3245 N N . LEU A 1 420 ? 4.841 -29.592 -20.351 1.00 74.12 420 LEU A N 1
ATOM 3246 C CA . LEU A 1 420 ? 5.166 -29.280 -18.957 1.00 74.12 420 LEU A CA 1
ATOM 3247 C C . LEU A 1 420 ? 6.668 -29.292 -18.648 1.00 74.12 420 LEU A C 1
ATOM 3249 O O . LEU A 1 420 ? 7.073 -28.823 -17.586 1.00 74.12 420 LEU A O 1
ATOM 3253 N N . GLN A 1 421 ? 7.477 -29.889 -19.522 1.00 79.31 421 GLN A N 1
ATOM 3254 C CA . GLN A 1 421 ? 8.932 -29.948 -19.382 1.00 79.31 421 GLN A CA 1
ATOM 3255 C C . GLN A 1 421 ? 9.646 -28.868 -20.194 1.00 79.31 421 GLN A C 1
ATOM 3257 O O . GLN A 1 421 ? 10.871 -28.788 -20.120 1.00 79.31 421 GLN A O 1
ATOM 3262 N N . GLU A 1 422 ? 8.900 -28.058 -20.942 1.00 86.00 422 GLU A N 1
ATOM 3263 C CA . GLU A 1 422 ? 9.453 -27.107 -21.892 1.00 86.00 422 GLU A CA 1
ATOM 3264 C C . GLU A 1 422 ? 9.383 -25.658 -21.387 1.00 86.00 422 GLU A C 1
ATOM 3266 O O . GLU A 1 422 ? 8.644 -25.324 -20.461 1.00 86.00 422 GLU A O 1
ATOM 3271 N N . THR A 1 423 ? 10.200 -24.797 -21.989 1.00 79.06 423 THR A N 1
ATOM 3272 C CA . THR A 1 423 ? 10.157 -23.340 -21.813 1.00 79.06 423 THR A CA 1
ATOM 3273 C C . THR A 1 423 ? 8.893 -22.728 -22.425 1.00 79.06 423 THR A C 1
ATOM 3275 O O . THR A 1 423 ? 8.315 -23.297 -23.347 1.00 79.06 423 THR A O 1
ATOM 3278 N N . ASP A 1 424 ? 8.490 -21.529 -21.989 1.00 69.69 424 ASP A N 1
ATOM 3279 C CA . ASP A 1 424 ? 7.309 -20.829 -22.531 1.00 69.69 424 ASP A CA 1
ATOM 3280 C C . ASP A 1 424 ? 7.334 -20.713 -24.067 1.00 69.69 424 ASP A C 1
ATOM 3282 O O . ASP A 1 424 ? 6.319 -20.922 -24.734 1.00 69.69 424 ASP A O 1
ATOM 3286 N N . GLN A 1 425 ? 8.509 -20.423 -24.639 1.00 75.19 425 GLN A N 1
ATOM 3287 C CA . GLN A 1 425 ? 8.690 -20.353 -26.088 1.00 75.19 425 GLN A CA 1
ATOM 3288 C C . GLN A 1 425 ? 8.526 -21.730 -26.745 1.00 75.19 425 GLN A C 1
ATOM 3290 O O . GLN A 1 425 ? 7.809 -21.856 -27.739 1.00 75.19 425 GLN A O 1
ATOM 3295 N N . GLY A 1 426 ? 9.123 -22.775 -26.170 1.00 83.44 426 GLY A N 1
ATOM 3296 C CA . GLY A 1 426 ? 9.002 -24.125 -26.713 1.00 83.44 426 GLY A CA 1
ATOM 3297 C C . GLY A 1 426 ? 7.600 -24.726 -26.542 1.00 83.44 426 GLY A C 1
ATOM 3298 O O . GLY A 1 426 ? 7.174 -25.514 -27.382 1.00 83.44 426 GLY A O 1
ATOM 3299 N N . VAL A 1 427 ? 6.819 -24.309 -25.537 1.00 80.62 427 VAL A N 1
ATOM 3300 C CA . VAL A 1 427 ? 5.405 -24.705 -25.400 1.00 80.62 427 VAL A CA 1
ATOM 3301 C C . VAL A 1 427 ? 4.597 -24.273 -26.621 1.00 80.62 427 VAL A C 1
ATOM 3303 O O . VAL A 1 427 ? 3.814 -25.069 -27.144 1.00 80.62 427 VAL A O 1
ATOM 3306 N N . ALA A 1 428 ? 4.798 -23.045 -27.108 1.00 79.69 428 ALA A N 1
ATOM 3307 C CA . ALA A 1 428 ? 4.113 -22.560 -28.303 1.00 79.69 428 ALA A CA 1
ATOM 3308 C C . ALA A 1 428 ? 4.474 -23.404 -29.536 1.00 79.69 428 ALA A C 1
ATOM 3310 O O . ALA A 1 428 ? 3.586 -23.818 -30.279 1.00 79.69 428 ALA A O 1
ATOM 3311 N N . GLU A 1 429 ? 5.755 -23.727 -29.718 1.00 87.56 429 GLU A N 1
ATOM 3312 C CA . GLU A 1 429 ? 6.226 -24.572 -30.822 1.00 87.56 429 GLU A CA 1
ATOM 3313 C C . GLU A 1 429 ? 5.651 -25.994 -30.747 1.00 87.56 429 GLU A C 1
ATOM 3315 O O . GLU A 1 429 ? 5.194 -26.533 -31.756 1.00 87.56 429 GLU A O 1
ATOM 3320 N N . ILE A 1 430 ? 5.600 -26.588 -29.550 1.00 87.94 430 ILE A N 1
ATOM 3321 C CA . ILE A 1 430 ? 4.994 -27.907 -29.322 1.00 87.94 430 ILE A CA 1
ATOM 3322 C C . ILE A 1 430 ? 3.508 -27.894 -29.675 1.00 87.94 430 ILE A C 1
ATOM 3324 O O . ILE A 1 430 ? 3.044 -28.803 -30.364 1.00 87.94 430 ILE A O 1
ATOM 3328 N N . MET A 1 431 ? 2.771 -26.881 -29.210 1.00 84.56 431 MET A N 1
ATOM 3329 C CA . MET A 1 431 ? 1.344 -26.735 -29.496 1.00 84.56 431 MET A CA 1
ATOM 3330 C C . MET A 1 431 ? 1.114 -26.614 -31.002 1.00 84.56 431 MET A C 1
ATOM 3332 O O . MET A 1 431 ? 0.312 -27.361 -31.551 1.00 84.56 431 MET A O 1
ATOM 3336 N N . MET A 1 432 ? 1.856 -25.740 -31.684 1.00 85.25 432 MET A N 1
ATOM 3337 C CA . MET A 1 432 ? 1.717 -25.541 -33.129 1.00 85.25 432 MET A CA 1
ATOM 3338 C C . MET A 1 432 ? 2.064 -26.803 -33.925 1.00 85.25 432 MET A C 1
ATOM 3340 O O . MET A 1 432 ? 1.276 -27.209 -34.773 1.00 85.25 432 MET A O 1
ATOM 3344 N N . SER A 1 433 ? 3.167 -27.483 -33.590 1.00 88.19 433 SER A N 1
ATOM 3345 C CA . SER A 1 433 ? 3.545 -28.761 -34.214 1.00 88.19 433 SER A CA 1
ATOM 3346 C C . SER A 1 433 ? 2.445 -29.809 -34.059 1.00 88.19 433 SER A C 1
ATOM 3348 O O . SER A 1 433 ? 2.104 -30.501 -35.014 1.00 88.19 433 SER A O 1
ATOM 3350 N N . TYR A 1 434 ? 1.854 -29.911 -32.867 1.00 85.81 434 TYR A N 1
ATOM 3351 C CA . TYR A 1 434 ? 0.788 -30.874 -32.604 1.00 85.81 434 TYR A CA 1
ATOM 3352 C C . TYR A 1 434 ? -0.491 -30.541 -33.386 1.00 85.81 434 TYR A C 1
ATOM 3354 O O . TYR A 1 434 ? -1.147 -31.428 -33.932 1.00 85.81 434 TYR A O 1
ATOM 3362 N N . LEU A 1 435 ? -0.836 -29.254 -33.488 1.00 83.81 435 LEU A N 1
ATOM 3363 C CA . LEU A 1 435 ? -1.965 -28.781 -34.293 1.00 83.81 435 LEU A CA 1
ATOM 3364 C C . LEU A 1 435 ? -1.756 -29.040 -35.792 1.00 83.81 435 LEU A C 1
ATOM 3366 O O . LEU A 1 435 ? -2.710 -29.398 -36.488 1.00 83.81 435 LEU A O 1
ATOM 3370 N N . ASP A 1 436 ? -0.531 -28.885 -36.290 1.00 85.12 436 ASP A N 1
ATOM 3371 C CA . ASP A 1 436 ? -0.162 -29.187 -37.675 1.00 85.12 436 ASP A CA 1
ATOM 3372 C C . ASP A 1 436 ? -0.228 -30.692 -37.966 1.00 85.12 436 ASP A C 1
ATOM 3374 O O . ASP A 1 436 ? -0.821 -31.095 -38.967 1.00 85.12 436 ASP A O 1
ATOM 3378 N N . GLU A 1 437 ? 0.287 -31.536 -37.066 1.00 86.19 437 GLU A N 1
ATOM 3379 C CA . GLU A 1 437 ? 0.218 -33.003 -37.172 1.00 86.19 437 GLU A CA 1
ATOM 3380 C C . GLU A 1 437 ? -1.226 -33.521 -37.221 1.00 86.19 437 GLU A C 1
ATOM 3382 O O . GLU A 1 437 ? -1.529 -34.478 -37.937 1.00 86.19 437 GLU A O 1
ATOM 3387 N N . LYS A 1 438 ? -2.144 -32.865 -36.501 1.00 81.25 438 LYS A N 1
ATOM 3388 C CA . LYS A 1 438 ? -3.583 -33.172 -36.543 1.00 81.25 438 LYS A CA 1
ATOM 3389 C C . LYS A 1 438 ? -4.298 -32.566 -37.761 1.00 81.25 438 LYS A C 1
ATOM 3391 O O . LYS A 1 438 ? -5.488 -32.816 -37.943 1.00 81.25 438 LYS A O 1
ATOM 3396 N N . GLY A 1 439 ? -3.595 -31.807 -38.607 1.00 78.81 439 GLY A N 1
ATOM 3397 C CA . GLY A 1 439 ? -4.126 -31.200 -39.832 1.00 78.81 439 GLY A CA 1
ATOM 3398 C C . GLY A 1 439 ? -4.963 -29.938 -39.603 1.00 78.81 439 GLY A C 1
ATOM 3399 O O . GLY A 1 439 ? -5.821 -29.620 -40.425 1.00 78.81 439 GLY A O 1
ATOM 3400 N N . ILE A 1 440 ? -4.755 -29.234 -38.485 1.00 72.31 440 ILE A N 1
ATOM 3401 C CA . ILE A 1 440 ? -5.624 -28.136 -38.020 1.00 72.31 440 ILE A CA 1
ATOM 3402 C C . ILE A 1 440 ? -4.906 -26.770 -38.029 1.00 72.31 440 ILE A C 1
ATOM 3404 O O . ILE A 1 440 ? -5.567 -25.729 -38.086 1.00 72.31 440 ILE A O 1
ATOM 3408 N N . GLY A 1 441 ? -3.569 -26.733 -38.045 1.00 62.59 441 GLY A N 1
ATOM 3409 C CA . GLY A 1 441 ? -2.800 -25.490 -37.875 1.00 62.59 441 GLY A CA 1
ATOM 3410 C C . GLY A 1 441 ? -2.993 -24.418 -38.958 1.00 62.59 441 GLY A C 1
ATOM 3411 O O . GLY A 1 441 ? -2.838 -23.228 -38.681 1.00 62.59 441 GLY A O 1
ATOM 3412 N N . GLY A 1 442 ? -3.476 -24.784 -40.151 1.00 62.16 442 GLY A N 1
ATOM 3413 C CA . GLY A 1 442 ? -3.766 -23.823 -41.224 1.00 62.16 442 GLY A CA 1
ATOM 3414 C C . GLY A 1 442 ? -4.912 -22.840 -40.932 1.00 62.16 442 GLY A C 1
ATOM 3415 O O . GLY A 1 442 ? -4.980 -21.795 -41.573 1.00 62.16 442 GLY A O 1
ATOM 3416 N N . CYS A 1 443 ? -5.807 -23.140 -39.980 1.00 57.56 443 CYS A N 1
ATOM 3417 C CA . CYS A 1 443 ? -7.015 -22.337 -39.740 1.00 57.56 443 CYS A CA 1
ATOM 3418 C C . CYS A 1 443 ? -6.890 -21.327 -38.580 1.00 57.56 443 CYS A C 1
ATOM 3420 O O . CYS A 1 443 ? -7.706 -20.414 -38.483 1.00 57.56 443 CYS A O 1
ATOM 3422 N N . TRP A 1 444 ? -5.885 -21.472 -37.708 1.00 56.72 444 TRP A N 1
ATOM 3423 C CA . TRP A 1 444 ? -5.772 -20.700 -36.458 1.00 56.72 444 TRP A CA 1
ATOM 3424 C C . TRP A 1 444 ? -4.891 -19.451 -36.561 1.00 56.72 444 TRP A C 1
ATOM 3426 O O . TRP A 1 444 ? -5.108 -18.484 -35.836 1.00 56.72 444 TRP A O 1
ATOM 3436 N N . LEU A 1 445 ? -3.916 -19.439 -37.474 1.00 53.09 445 LEU A N 1
ATOM 3437 C CA . LEU A 1 445 ? -2.975 -18.319 -37.627 1.00 53.09 445 LEU A CA 1
ATOM 3438 C C . LEU A 1 445 ? -3.578 -17.115 -38.360 1.00 53.09 445 LEU A C 1
ATOM 3440 O O . LEU A 1 445 ? -3.100 -15.989 -38.224 1.00 53.09 445 LEU A O 1
ATOM 3444 N N . THR A 1 446 ? -4.648 -17.326 -39.122 1.00 53.03 446 THR A N 1
ATOM 3445 C CA . THR A 1 446 ? -5.406 -16.244 -39.743 1.00 53.03 446 THR A CA 1
ATOM 3446 C C . THR A 1 446 ? -6.595 -15.945 -38.846 1.00 53.03 446 THR A C 1
ATOM 3448 O O . THR A 1 446 ? -7.586 -16.663 -38.912 1.00 53.03 446 THR A O 1
ATOM 3451 N N . GLY A 1 447 ? -6.522 -14.916 -38.001 1.00 45.91 447 GLY A N 1
ATOM 3452 C CA . GLY A 1 447 ? -7.606 -14.476 -37.106 1.00 45.91 447 GLY A CA 1
ATOM 3453 C C . GLY A 1 447 ? -8.871 -13.967 -37.819 1.00 45.91 447 GLY A C 1
ATOM 3454 O O . GLY A 1 447 ? -9.392 -12.905 -37.492 1.00 45.91 447 GLY A O 1
ATOM 3455 N N . SER A 1 448 ? -9.368 -14.688 -38.824 1.00 43.31 448 SER A N 1
ATOM 3456 C CA . SER A 1 448 ? -10.635 -14.430 -39.482 1.00 43.31 448 SER A CA 1
ATOM 3457 C C . SER A 1 448 ? -11.733 -15.103 -38.669 1.00 43.31 448 SER A C 1
ATOM 3459 O O . SER A 1 448 ? -12.074 -16.267 -38.871 1.00 43.31 448 SER A O 1
ATOM 3461 N N . THR A 1 449 ? -12.311 -14.348 -37.740 1.00 44.00 449 THR A N 1
ATOM 3462 C CA . THR A 1 449 ? -13.607 -14.643 -37.124 1.00 44.00 449 THR A CA 1
ATOM 3463 C C . THR A 1 449 ? -14.715 -14.494 -38.174 1.00 44.00 449 THR A C 1
ATOM 3465 O O . THR A 1 449 ? -15.564 -13.605 -38.133 1.00 44.00 449 THR A O 1
ATOM 3468 N N . GLY A 1 450 ? -14.711 -15.383 -39.165 1.00 41.47 450 GLY A N 1
ATOM 3469 C CA . GLY A 1 450 ? -15.814 -15.570 -40.093 1.00 41.47 450 GLY A CA 1
ATOM 3470 C C . GLY A 1 450 ? -16.977 -16.229 -39.364 1.00 41.47 450 GLY A C 1
ATOM 3471 O O . GLY A 1 450 ? -17.145 -17.443 -39.426 1.00 41.47 450 GLY A O 1
ATOM 3472 N N . SER A 1 451 ? -17.791 -15.429 -38.672 1.00 40.81 451 SER A N 1
ATOM 3473 C CA . SER A 1 451 ? -19.087 -15.851 -38.136 1.00 40.81 451 SER A CA 1
ATOM 3474 C C . SER A 1 451 ? -20.038 -16.182 -39.295 1.00 40.81 451 SER A C 1
ATOM 3476 O O . SER A 1 451 ? -20.899 -15.392 -39.676 1.00 40.81 451 SER A O 1
ATOM 3478 N N . GLN A 1 452 ? -19.890 -17.364 -39.892 1.00 39.16 452 GLN A N 1
ATOM 3479 C CA . GLN A 1 452 ? -20.964 -17.979 -40.660 1.00 39.16 452 GLN A CA 1
ATOM 3480 C C . GLN A 1 452 ? -21.882 -18.706 -39.682 1.00 39.16 452 GLN A C 1
ATOM 3482 O O . GLN A 1 452 ? -21.714 -19.886 -39.377 1.00 39.16 452 GLN A O 1
ATOM 3487 N N . ARG A 1 453 ? -22.897 -17.977 -39.204 1.00 36.12 453 ARG A N 1
ATOM 3488 C CA . ARG A 1 453 ? -24.117 -18.577 -38.660 1.00 36.12 453 ARG A CA 1
ATOM 3489 C C . ARG A 1 453 ? -24.691 -19.531 -39.709 1.00 36.12 453 ARG A C 1
ATOM 3491 O O . ARG A 1 453 ? -25.277 -19.089 -40.696 1.00 36.12 453 ARG A O 1
ATOM 3498 N N . ARG A 1 454 ? -24.543 -20.838 -39.489 1.00 34.75 454 ARG A N 1
ATOM 3499 C CA . ARG A 1 454 ? -25.375 -21.838 -40.159 1.00 34.75 454 ARG A CA 1
ATOM 3500 C C . ARG A 1 454 ? -26.781 -21.719 -39.582 1.00 34.75 454 ARG A C 1
ATOM 3502 O O . ARG A 1 454 ? -27.002 -22.013 -38.414 1.00 34.75 454 ARG A O 1
ATOM 3509 N N . SER A 1 455 ? -27.699 -21.226 -40.404 1.00 37.16 455 SER A N 1
ATOM 3510 C CA . SER A 1 455 ? -29.129 -21.433 -40.214 1.00 37.16 455 SER A CA 1
ATOM 3511 C C . SER A 1 455 ? -29.436 -22.889 -40.556 1.00 37.16 455 SER A C 1
ATOM 3513 O O . SER A 1 455 ? -29.168 -23.344 -41.668 1.00 37.16 455 SER A O 1
ATOM 3515 N N . GLY A 1 456 ? -29.945 -23.609 -39.564 1.00 39.34 456 GLY A N 1
ATOM 3516 C CA . GLY A 1 456 ? -30.563 -24.923 -39.661 1.00 39.34 456 GLY A CA 1
ATOM 3517 C C . GLY A 1 456 ? -31.664 -24.976 -38.625 1.00 39.34 456 GLY A C 1
ATOM 3518 O O . GLY A 1 456 ? -31.343 -24.639 -37.462 1.00 39.34 456 GLY A O 1
#

Radius of gyration: 29.72 Å; Cα contacts (8 Å, |Δi|>4): 642; chains: 1; bounding box: 82×90×80 Å

Foldseek 3Di:
DDDDDDDDDDDDDDDDDDDDDDPPPCPPDDDDDDDAQLVVVVVVVCVVCVFKAWDDQDPDLVSQLVLCVVQVQPLQSVDSVLSVLVNCCCHPQQQWTWIAGPVRRFIAIEGAKEFEWEWEQDDVPDPAHIWTKWWQKKWWDAPPPPPDDDIFIDGFTAGDIFRDRSRDNVLRRQLCCCCQWVVADPVLSVLQVVQQQVQQVWWWKDKDADRLLHPQSVVLSCVSRPRHGYMYIYTYGYGYQYPVNVVRNCSCVVDQKDKTKDAQDQCPRNNNDHGDTGMMIIMIGTHDLVRSVVSVYPPSDDDPPIGRDGDDDDPDPDDDDDDDQDQPDAPDQHLVRDHHHPVNDDDQAGPVRHGQQVVVVVVVDPRPSVPSDDDDDADPVNVVVVVVLCVLLVPDDPPPDDDDDPVVSVVNVVLVVQLVVDDPVVNVVSSLVSSVVSVHNVPPVPPPPPPPPDDD

Solvent-accessible surface area (backbone atoms only — not comparable to full-atom values): 27103 Å² total; per-residue (Å²): 136,90,82,91,83,84,88,85,88,88,86,86,82,89,82,91,82,88,80,90,77,88,76,80,78,80,70,85,80,76,87,82,86,90,87,59,87,40,53,57,61,53,60,50,51,48,68,74,42,78,47,54,47,69,64,76,85,66,90,48,54,65,54,49,28,52,51,27,49,76,46,78,32,48,76,33,42,74,31,67,67,46,34,48,50,51,41,42,32,48,61,71,65,26,38,35,40,56,29,32,30,76,85,76,50,46,51,34,37,40,35,37,34,38,35,40,44,41,32,41,56,56,56,93,89,50,92,60,62,59,29,34,48,29,33,49,30,30,35,40,40,71,72,72,86,78,86,64,79,77,71,42,71,40,85,47,38,19,37,47,67,42,78,35,39,77,82,49,42,63,70,56,46,50,44,50,44,35,41,66,40,65,64,40,46,71,68,35,41,54,50,47,54,49,24,44,58,67,35,61,93,55,27,28,34,40,78,43,68,83,47,63,85,71,41,15,52,57,49,41,50,39,71,57,28,81,86,38,52,64,40,22,45,32,42,35,30,29,25,68,44,46,76,91,48,47,80,52,41,48,88,73,65,78,49,62,56,52,75,34,60,36,72,79,33,75,34,26,27,40,80,73,36,67,82,47,64,16,32,39,38,35,34,36,33,61,30,42,68,66,57,36,55,75,64,58,30,44,79,74,68,84,58,92,83,44,43,81,44,89,78,73,91,76,88,71,89,79,82,84,81,87,88,56,78,54,41,79,41,63,72,35,69,23,85,83,75,43,62,29,55,94,80,60,67,78,63,70,46,42,96,82,72,43,70,30,50,66,61,41,46,75,70,76,42,95,44,66,41,89,62,75,61,88,83,76,88,68,50,72,68,57,44,51,51,48,53,48,50,39,61,72,75,57,60,79,62,94,81,63,88,85,78,78,54,75,62,58,56,48,52,53,50,51,51,52,51,52,44,75,74,45,53,80,71,51,30,54,52,51,51,48,52,53,33,44,75,72,73,50,45,87,64,67,80,55,85,72,83,73,83,72,79,78,88,127

Sequence (456 aa):
DQSESVAPLDRGATSMSTESSGKSHNLGRRSLSAANDLQIGWRRSNMINKEWEPFARFSSMEDVEKTMRNHNCENVADDPEAVEKLYKMTTKSQELKLEVSAADSTLRCRGCFLHVKIELEPVDDEPFGKRLLVQTAATAENEDNEGQPAPVRVEDCRLLTVLCTLHENWTVCLKRYCQKVMGLSQAATERLLEGCNTGREEIYTFQSGPAPSVCHHHTALGDMMPGIPLVYDVISFSARIEEQDRPLFGPLLGGDSFATLETAAELSGFGGMSPQIGAVTREWKWCTPEEAQEAGAIGLERPGEAIELFVSKETKRVSSLLFGIESSSPLKEDFFGNTHGVDAKSKDKSAFGKPKWRTYGRGGHEVPADLGGIKVVVTEELFEHFQEVCRVVGCYKPSGADGSSPQEAEEERAFFRKILQETDQGVAEIMMSYLDEKGIGGCWLTGSTGSQRRSG

Organism: NCBI:txid1333877

Mean predicted aligned error: 12.91 Å

pLDDT: mean 79.14, std 21.84, range [27.42, 98.56]

Secondary structure (DSSP, 8-state):
----------------------------------S-TTHHHHHHHHHH-TTEEEPPPPSSHHHHHHHHHHTT-HHHHT-HHHHHHHHIIIIIS---EEEEETTT--EEEEEEEEEEEEEEPPPTT-SS-SEEEEEEEEEEEES--SSPPPPEEEEEEESEEEEEPTTS-HHHHHHHHHHHTS---HHHHHHHHHHHHH-GGG-EEEEE---TTTSHHHHHHHHHSTT--EEEEEEEEEEEE-GGGGGGGTTTSSSSEEEEEEEEEE-TTGGG--S-EEEEEEEEEEE-HHHHHHTT-BTSSPPTTPEE----------------SS--SBT-B-TTS-BB-TT-PPPSB-TTSSBPHHHHHTTT----GGG-S------HHHHHHHHHHHHHHT---TT-SS---HHHHHHHHHHHHHHHTS-HHHHHHHHHHHHHHTT-GGGTSS----------